Protein AF-A0AAD7XQJ4-F1 (afdb_monomer_lite)

Sequence (680 aa):
MGWLQWMWSRDKSEAEEDYPWIWAVRDVEQLDFKIGLNPAEALTVAKRQSQMPVEILPHVFLANARTAHNVDLLRKLRVTHVLNAAGAAGRAPDPSVYRRNRITVLELDGRDEEGFPMLARYLQRSRSFIADARRSRGRVVVHCVAGLNRSGLLVAAEYMLTTRATVLDTVAHCRHQRGNLCLCNKSFQAQLVALAREEYLLGPPPGHPNSRVKKRPPPRPTPGGELRCVLWWCGRKKGACAVGANDVANAFGTSVGSGVITMRQAFAIAAVCNLLGAVSMGSAVTGTIRKGIIELRSFDDDPKGLMLAMLTAMLGSISYVASATKLGLPVSTTQSILGGLVGSMIARDRGSLGGVRWRDSSGKVCEFSEETRRASCGGVLGIVLQWVFAPVLAMALATALFGVTRAVLLRADPPVAARRAPPLMAFYLGSVAFLLAWFVIVQEKHHPTSRGWDPHDASDPIAKTTALEATVCALVGVGAAYVASIAFALRPRALYYAPYLKRRRREAGGGEVEMVPSSEGAVHEEDGGGAKEEEEGPRSFNPLTFQGNNSKGYDEDDELGAPATELSRGEVYDDEIESVFGTAQICTASLAAFAAGANDVANEVAPLAAILQTYRDARVTDTARTPRWLYLYAGAGIAVGLALFGRRVMKTIGKDAVALTPSRGFNIDSPSAPSSGSGS

Radius of gyration: 38.37 Å; chains: 1; bounding box: 112×74×109 Å

Organism: NCBI:txid2483200

InterPro domains:
  IPR000340 Dual specificity phosphatase, catalytic domain [PF00782] (60-195)
  IPR000387 Tyrosine-specific protein phosphatases domain [PS50056] (120-189)
  IPR001204 Phosphate transporter [PF01384] (243-670)
  IPR001204 Phosphate transporter [PTHR11101] (240-670)
  IPR003595 Protein-tyrosine phosphatase, catalytic [SM00404] (102-197)
  IPR016130 Protein-tyrosine phosphatase, active site [PS00383] (142-152)
  IPR020422 Dual specificity protein phosphatase domain [PS50054] (52-201)
  IPR020422 Dual specificity protein phosphatase domain [SM00195] (52-198)
  IPR029021 Protein-tyrosine phosphatase-like [G3DSA:3.90.190.10] (26-199)
  IPR029021 Protein-tyrosine phosphatase-like [SSF52799] (53-198)

pLDDT: mean 74.9, std 20.75, range [22.56, 98.5]

Structure (mmCIF, N/CA/C/O backbone):
data_AF-A0AAD7XQJ4-F1
#
_entry.id   AF-A0AAD7XQJ4-F1
#
loop_
_atom_site.group_PDB
_atom_site.id
_atom_site.type_symbol
_atom_site.label_atom_id
_atom_site.label_alt_id
_atom_site.label_comp_id
_atom_site.label_asym_id
_atom_site.label_entity_id
_atom_site.label_seq_id
_atom_site.pdbx_PDB_ins_code
_atom_site.Cartn_x
_atom_site.Cartn_y
_atom_site.Cartn_z
_atom_site.occupancy
_atom_site.B_iso_or_equiv
_atom_site.auth_seq_id
_atom_site.auth_comp_id
_atom_site.auth_asym_id
_atom_site.auth_atom_id
_atom_site.pdbx_PDB_model_num
ATOM 1 N N . MET A 1 1 ? 5.975 -12.162 -11.126 1.00 28.45 1 MET A N 1
ATOM 2 C CA . MET A 1 1 ? 7.084 -11.281 -11.562 1.00 28.45 1 MET A CA 1
ATOM 3 C C . MET A 1 1 ? 6.799 -10.517 -12.858 1.00 28.45 1 MET A C 1
ATOM 5 O O . MET A 1 1 ? 7.104 -9.334 -12.880 1.00 28.45 1 MET A O 1
ATOM 9 N N . GLY A 1 2 ? 6.149 -11.094 -13.882 1.00 26.83 2 GLY A N 1
ATOM 10 C CA . GLY A 1 2 ? 5.832 -10.365 -15.133 1.00 26.83 2 GLY A CA 1
ATOM 11 C C . GLY A 1 2 ? 4.990 -9.082 -14.976 1.00 26.83 2 GLY A C 1
ATOM 12 O O . GLY A 1 2 ? 5.149 -8.144 -15.745 1.00 26.83 2 GLY A O 1
ATOM 13 N N . TRP A 1 3 ? 4.156 -8.991 -13.934 1.00 32.78 3 TRP A N 1
ATOM 14 C CA . TRP A 1 3 ? 3.340 -7.803 -13.639 1.00 32.78 3 TRP A CA 1
ATOM 15 C C . TRP A 1 3 ? 4.128 -6.636 -13.006 1.00 32.78 3 TRP A C 1
ATOM 17 O O . TRP A 1 3 ? 3.906 -5.488 -13.375 1.00 32.78 3 TRP A O 1
ATOM 27 N N . LEU A 1 4 ? 5.120 -6.914 -12.144 1.00 30.53 4 LEU A N 1
ATOM 28 C CA . LEU A 1 4 ? 6.072 -5.898 -11.656 1.00 30.53 4 LEU A CA 1
ATOM 29 C C . LEU A 1 4 ? 6.894 -5.352 -12.839 1.00 30.53 4 LEU A C 1
ATOM 31 O O . LEU A 1 4 ? 7.026 -4.154 -13.036 1.00 30.53 4 LEU A O 1
ATOM 35 N N . GLN A 1 5 ? 7.356 -6.225 -13.731 1.00 32.06 5 GLN A N 1
ATOM 36 C CA . GLN A 1 5 ? 8.109 -5.807 -14.917 1.00 32.06 5 GLN A CA 1
ATOM 37 C C . GLN A 1 5 ? 7.285 -4.936 -15.894 1.00 32.06 5 GLN A C 1
ATOM 39 O O . GLN A 1 5 ? 7.849 -4.122 -16.629 1.00 32.06 5 GLN A O 1
ATOM 44 N N . TRP A 1 6 ? 5.955 -5.079 -15.874 1.00 37.94 6 TRP A N 1
ATOM 45 C CA . TRP A 1 6 ? 5.002 -4.271 -16.637 1.00 37.94 6 TRP A CA 1
ATOM 46 C C . TRP A 1 6 ? 4.764 -2.891 -15.995 1.00 37.94 6 TRP A C 1
ATOM 48 O O . TRP A 1 6 ? 4.930 -1.880 -16.680 1.00 37.94 6 TRP A O 1
ATOM 58 N N . MET A 1 7 ? 4.506 -2.834 -14.680 1.00 32.16 7 MET A N 1
ATOM 59 C CA . MET A 1 7 ? 4.322 -1.591 -13.901 1.00 32.16 7 MET A CA 1
ATOM 60 C C . MET A 1 7 ? 5.568 -0.682 -13.932 1.00 32.16 7 MET A C 1
ATOM 62 O O . MET A 1 7 ? 5.468 0.535 -14.053 1.00 32.16 7 MET A O 1
ATOM 66 N N . TRP A 1 8 ? 6.770 -1.271 -13.899 1.00 38.72 8 TRP A N 1
ATOM 67 C CA . TRP A 1 8 ? 8.045 -0.533 -13.886 1.00 38.72 8 TRP A CA 1
ATOM 68 C C . TRP A 1 8 ? 8.480 0.038 -15.245 1.00 38.72 8 TRP A C 1
ATOM 70 O O . TRP A 1 8 ? 9.426 0.830 -15.309 1.00 38.72 8 TRP A O 1
ATOM 80 N N . SER A 1 9 ? 7.813 -0.339 -16.339 1.00 38.31 9 SER A N 1
ATOM 81 C CA . SER A 1 9 ? 8.298 -0.082 -17.701 1.00 38.31 9 SER A CA 1
ATOM 82 C C . SER A 1 9 ? 8.051 1.327 -18.250 1.00 38.31 9 SER A C 1
ATOM 84 O O . SER A 1 9 ? 8.504 1.623 -19.357 1.00 38.31 9 SER A O 1
ATOM 86 N N . ARG A 1 10 ? 7.368 2.205 -17.506 1.00 40.19 10 ARG A N 1
ATOM 87 C CA . ARG A 1 10 ? 7.106 3.583 -17.943 1.00 40.19 10 ARG A CA 1
ATOM 88 C C . ARG A 1 10 ? 8.155 4.548 -17.423 1.00 40.19 10 ARG A C 1
ATOM 90 O O . ARG A 1 10 ? 8.139 4.930 -16.256 1.00 40.19 10 ARG A O 1
ATOM 97 N N . ASP A 1 11 ? 9.097 4.898 -18.282 1.00 38.22 11 ASP A N 1
ATOM 98 C CA . ASP A 1 11 ? 9.911 6.097 -18.125 1.00 38.22 11 ASP A CA 1
ATOM 99 C C . ASP A 1 11 ? 9.033 7.306 -18.489 1.00 38.22 11 ASP A C 1
ATOM 101 O O . ASP A 1 11 ? 8.378 7.303 -19.532 1.00 38.22 11 ASP A O 1
ATOM 105 N N . LYS A 1 12 ? 8.915 8.294 -17.596 1.00 39.78 12 LYS A N 1
ATOM 106 C CA . LYS A 1 12 ? 8.011 9.453 -17.770 1.00 39.78 12 LYS A CA 1
ATOM 107 C C . LYS A 1 12 ? 8.601 10.533 -18.697 1.00 39.78 12 LYS A C 1
ATOM 109 O O . LYS A 1 12 ? 8.021 11.604 -18.822 1.00 39.78 12 LYS A O 1
ATOM 114 N N . SER A 1 13 ? 9.713 10.235 -19.371 1.00 38.56 13 SER A N 1
ATOM 115 C CA . SER A 1 13 ? 10.356 11.077 -20.390 1.00 38.56 13 SER A CA 1
ATOM 116 C C . SER A 1 13 ? 9.720 10.964 -21.787 1.00 38.56 13 SER A C 1
ATOM 118 O O . SER A 1 13 ? 10.097 11.700 -22.695 1.00 38.56 13 SER A O 1
ATOM 120 N N . GLU A 1 14 ? 8.749 10.066 -21.982 1.00 48.50 14 GLU A N 1
ATOM 121 C CA . GLU A 1 14 ? 8.094 9.847 -23.276 1.00 48.50 14 GLU A CA 1
ATOM 122 C C . GLU A 1 14 ? 7.004 10.903 -23.522 1.00 48.50 14 GLU A C 1
ATOM 124 O O . GLU A 1 14 ? 5.876 10.774 -23.027 1.00 48.50 14 GLU A O 1
ATOM 129 N N . ALA A 1 15 ? 7.346 11.940 -24.296 1.00 52.12 15 ALA A N 1
ATOM 130 C CA . ALA A 1 15 ? 6.415 12.965 -24.769 1.00 52.12 15 ALA A CA 1
ATOM 131 C C . ALA A 1 15 ? 5.095 12.331 -25.245 1.00 52.12 15 ALA A C 1
ATOM 133 O O . ALA A 1 15 ? 5.094 11.251 -25.848 1.00 52.12 15 ALA A O 1
ATOM 134 N N . GLU A 1 16 ? 3.959 12.966 -24.934 1.00 58.72 16 GLU A N 1
ATOM 135 C CA . GLU A 1 16 ? 2.6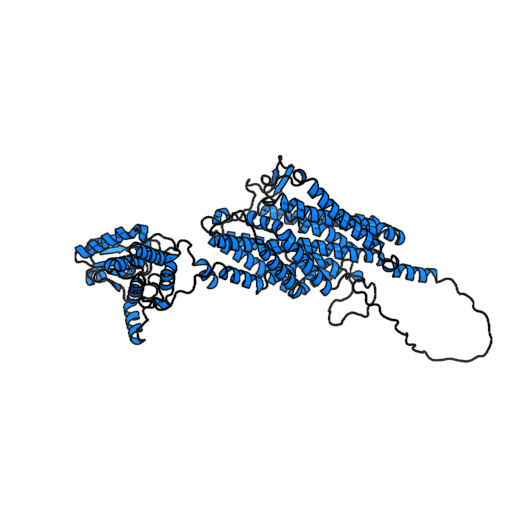17 12.422 -25.205 1.00 58.72 16 GLU A CA 1
ATOM 136 C C . GLU A 1 16 ? 2.453 11.906 -26.640 1.00 58.72 16 GLU A C 1
ATOM 138 O O . GLU A 1 16 ? 1.861 10.845 -26.861 1.00 58.72 16 GLU A O 1
ATOM 143 N N . GLU A 1 17 ? 3.103 12.600 -27.564 1.00 68.88 17 GLU A N 1
ATOM 144 C CA . GLU A 1 17 ? 3.079 12.388 -29.002 1.00 68.88 17 GLU A CA 1
ATOM 145 C C . GLU A 1 17 ? 3.796 11.105 -29.456 1.00 68.88 17 GLU A C 1
ATOM 147 O O . GLU A 1 17 ? 3.298 10.437 -30.354 1.00 68.88 17 GLU A O 1
ATOM 152 N N . ASP A 1 18 ? 4.885 10.664 -28.814 1.00 81.56 18 ASP A N 1
ATOM 153 C CA . ASP A 1 18 ? 5.729 9.570 -29.346 1.00 81.56 18 ASP A CA 1
ATOM 154 C C . ASP A 1 18 ? 5.192 8.158 -29.058 1.00 81.56 18 ASP A C 1
ATOM 156 O O . ASP A 1 18 ? 5.648 7.163 -29.635 1.00 81.56 18 ASP A O 1
ATOM 160 N N . TYR A 1 19 ? 4.220 8.042 -28.150 1.00 81.19 19 TYR A N 1
ATOM 161 C CA . TYR A 1 19 ? 3.746 6.754 -27.630 1.00 81.19 19 TYR A CA 1
ATOM 162 C C . TYR A 1 19 ? 3.347 5.720 -28.689 1.00 81.19 19 TYR A C 1
ATOM 164 O O . TYR A 1 19 ? 3.722 4.558 -28.513 1.00 81.19 19 TYR A O 1
ATOM 172 N N . PRO A 1 20 ? 2.623 6.075 -29.770 1.00 88.12 20 PRO A N 1
ATOM 173 C CA . PRO A 1 20 ? 2.259 5.112 -30.803 1.00 88.12 20 PRO A CA 1
ATOM 174 C C . PRO A 1 20 ? 3.474 4.365 -31.366 1.00 88.12 20 PRO A C 1
ATOM 176 O O . PRO A 1 20 ? 3.466 3.135 -31.438 1.00 88.12 20 PRO A O 1
ATOM 179 N N . TRP A 1 21 ? 4.545 5.088 -31.701 1.00 92.31 21 TRP A N 1
ATOM 180 C CA . TRP A 1 21 ? 5.765 4.512 -32.267 1.00 92.31 21 TRP A CA 1
ATOM 181 C C . TRP A 1 21 ? 6.568 3.741 -31.227 1.00 92.31 21 TRP A C 1
ATOM 183 O O . TRP A 1 21 ? 7.029 2.638 -31.514 1.00 92.31 21 TRP A O 1
ATOM 193 N N . ILE A 1 22 ? 6.673 4.259 -30.001 1.00 87.88 22 ILE A N 1
ATOM 194 C CA . ILE A 1 22 ? 7.354 3.559 -28.904 1.00 87.88 22 ILE A CA 1
ATOM 195 C C . ILE A 1 22 ? 6.670 2.221 -28.599 1.00 87.88 22 ILE A C 1
ATOM 197 O O . ILE A 1 22 ? 7.350 1.208 -28.427 1.00 87.88 22 ILE A O 1
ATOM 201 N N . TRP A 1 23 ? 5.335 2.184 -28.561 1.00 88.88 23 TRP A N 1
ATOM 202 C CA . TRP A 1 23 ? 4.580 0.943 -28.385 1.00 88.88 23 TRP A CA 1
ATOM 203 C C . TRP A 1 23 ? 4.898 -0.070 -29.492 1.00 88.88 23 TRP A C 1
ATOM 205 O O . TRP A 1 23 ? 5.240 -1.213 -29.190 1.00 88.88 23 TRP A O 1
ATOM 215 N N . ALA A 1 24 ? 4.850 0.361 -30.754 1.00 89.56 24 ALA A N 1
ATOM 216 C CA . ALA A 1 24 ? 5.111 -0.502 -31.903 1.00 89.56 24 ALA A CA 1
ATOM 217 C C . ALA A 1 24 ? 6.555 -1.028 -31.948 1.00 89.56 24 ALA A C 1
ATOM 219 O O . ALA A 1 24 ? 6.781 -2.175 -32.320 1.00 89.56 24 ALA A O 1
ATOM 220 N N . VAL A 1 25 ? 7.539 -0.217 -31.547 1.00 90.69 25 VAL A N 1
ATOM 221 C CA . VAL A 1 25 ? 8.943 -0.644 -31.455 1.00 90.69 25 VAL A CA 1
ATOM 222 C C . VAL A 1 25 ? 9.148 -1.646 -30.312 1.00 90.69 25 VAL A C 1
ATOM 224 O O . VAL A 1 25 ? 9.912 -2.605 -30.463 1.00 90.69 25 VAL A O 1
ATOM 227 N N . ARG A 1 26 ? 8.461 -1.463 -29.180 1.00 87.50 26 ARG A N 1
ATOM 228 C CA . ARG A 1 26 ? 8.557 -2.344 -28.003 1.00 87.50 26 ARG A CA 1
ATOM 229 C C . ARG A 1 26 ? 7.905 -3.704 -28.208 1.00 87.50 26 ARG A C 1
ATOM 231 O O . ARG A 1 26 ? 8.413 -4.697 -27.689 1.00 87.50 26 ARG A O 1
ATOM 238 N N . ASP A 1 27 ? 6.789 -3.748 -28.922 1.00 83.50 27 ASP A N 1
ATOM 239 C CA . ASP A 1 27 ? 6.087 -4.991 -29.205 1.00 83.50 27 ASP A CA 1
ATOM 240 C C . ASP A 1 27 ? 6.807 -5.757 -30.327 1.00 83.50 27 ASP A C 1
ATOM 242 O O . ASP A 1 27 ? 6.813 -5.364 -31.496 1.00 83.50 27 ASP A O 1
ATOM 246 N N . VAL A 1 28 ? 7.465 -6.855 -29.947 1.00 81.19 28 VAL A N 1
ATOM 247 C CA . VAL A 1 28 ? 8.227 -7.695 -30.878 1.00 81.19 28 VAL A CA 1
ATOM 248 C C . VAL A 1 28 ? 7.326 -8.259 -31.969 1.00 81.19 28 VAL A C 1
ATOM 250 O O . VAL A 1 28 ? 7.787 -8.366 -33.099 1.00 81.19 28 VAL A O 1
ATOM 253 N N . GLU A 1 29 ? 6.054 -8.540 -31.680 1.00 86.06 29 GLU A N 1
ATOM 254 C CA . GLU A 1 29 ? 5.125 -9.116 -32.655 1.00 86.06 29 GLU A CA 1
ATOM 255 C C . GLU A 1 29 ? 4.810 -8.155 -33.804 1.00 86.06 29 GLU A C 1
ATOM 257 O O . GLU A 1 29 ? 4.539 -8.601 -34.914 1.00 86.06 29 GLU A O 1
ATOM 262 N N . GLN A 1 30 ? 4.858 -6.838 -33.570 1.00 87.56 30 GLN A N 1
ATOM 263 C CA . GLN A 1 30 ? 4.532 -5.848 -34.606 1.00 87.56 30 GLN A CA 1
ATOM 264 C C . GLN A 1 30 ? 5.656 -5.673 -35.629 1.00 87.56 30 GLN A C 1
ATOM 266 O O . GLN A 1 30 ? 5.404 -5.271 -36.765 1.00 87.56 30 GLN A O 1
ATOM 271 N N . LEU A 1 31 ? 6.898 -5.944 -35.224 1.00 90.88 31 LEU A N 1
ATOM 272 C CA . LEU A 1 31 ? 8.100 -5.788 -36.045 1.00 90.88 31 LEU A CA 1
ATOM 273 C C . LEU A 1 31 ? 8.964 -7.057 -35.986 1.00 90.88 31 LEU A C 1
ATOM 275 O O . LEU A 1 31 ? 10.193 -6.972 -35.937 1.00 90.88 31 LEU A O 1
ATOM 279 N N . ASP A 1 32 ? 8.321 -8.225 -35.938 1.00 90.50 32 ASP A N 1
ATOM 280 C CA . ASP A 1 32 ? 9.002 -9.516 -35.989 1.00 90.50 32 ASP A CA 1
ATOM 281 C C . ASP A 1 32 ? 9.584 -9.706 -37.396 1.00 90.50 32 ASP A C 1
ATOM 283 O O . ASP A 1 32 ? 8.899 -9.505 -38.402 1.00 90.50 32 ASP A O 1
ATOM 287 N N . PHE A 1 33 ? 10.848 -10.122 -37.492 1.00 91.75 33 PHE A N 1
ATOM 288 C CA . PHE A 1 33 ? 11.468 -10.408 -38.786 1.00 91.75 33 PHE A CA 1
ATOM 289 C C . PHE A 1 33 ? 10.743 -11.486 -39.601 1.00 91.75 33 PHE A C 1
ATOM 291 O O . PHE A 1 33 ? 10.944 -11.562 -40.813 1.00 91.75 33 PHE A O 1
ATOM 298 N N . LYS A 1 34 ? 9.945 -12.339 -38.948 1.00 90.75 34 LYS A N 1
ATOM 299 C CA . LYS A 1 34 ? 9.191 -13.422 -39.589 1.00 90.75 34 LYS A CA 1
ATOM 300 C C . LYS A 1 34 ? 7.942 -12.941 -40.328 1.00 90.75 34 LYS A C 1
ATOM 302 O O . LYS A 1 34 ? 7.348 -13.726 -41.062 1.00 90.75 34 LYS A O 1
ATOM 307 N N . ILE A 1 35 ? 7.518 -11.691 -40.136 1.00 88.44 35 ILE A N 1
ATOM 308 C CA . ILE A 1 35 ? 6.311 -11.162 -40.781 1.00 88.44 35 ILE A CA 1
ATOM 309 C C . ILE A 1 35 ? 6.472 -11.228 -42.305 1.00 88.44 35 ILE A C 1
ATOM 311 O O . ILE A 1 35 ? 7.399 -10.648 -42.866 1.00 88.44 35 ILE A O 1
ATOM 315 N N . GLY A 1 36 ? 5.539 -11.918 -42.966 1.00 84.88 36 GLY A N 1
ATOM 316 C CA . GLY A 1 36 ? 5.522 -12.083 -44.421 1.00 84.88 36 GLY A CA 1
ATOM 317 C C . GLY A 1 36 ? 6.447 -13.177 -44.964 1.00 84.88 36 GLY A C 1
ATOM 318 O O . GLY A 1 36 ? 6.527 -13.316 -46.179 1.00 84.88 36 GLY A O 1
ATOM 319 N N . LEU A 1 37 ? 7.115 -13.950 -44.098 1.00 91.25 37 LEU A N 1
ATOM 320 C CA . LEU A 1 37 ? 7.959 -15.082 -44.491 1.00 91.25 37 LEU A CA 1
ATOM 321 C C . LEU A 1 37 ? 7.255 -16.413 -44.228 1.00 91.25 37 LEU A C 1
ATOM 323 O O . LEU A 1 37 ? 6.588 -16.590 -43.204 1.00 91.25 37 LEU A O 1
ATOM 327 N N . ASN A 1 38 ? 7.469 -17.389 -45.107 1.00 93.69 38 ASN A N 1
ATOM 328 C CA . ASN A 1 38 ? 7.097 -18.773 -44.815 1.00 93.69 38 ASN A CA 1
ATOM 329 C C . ASN A 1 38 ? 8.115 -19.432 -43.843 1.00 93.69 38 ASN A C 1
ATOM 331 O O . ASN A 1 38 ? 9.207 -18.897 -43.618 1.00 93.69 38 ASN A O 1
ATOM 335 N N . PRO A 1 39 ? 7.808 -20.601 -43.244 1.00 92.19 39 PRO A N 1
ATOM 336 C CA . PRO A 1 39 ? 8.697 -21.233 -42.262 1.00 92.19 39 PRO A CA 1
ATOM 337 C C . PRO A 1 39 ? 10.115 -21.554 -42.774 1.00 92.19 39 PRO A C 1
ATOM 339 O O . PRO A 1 39 ? 11.079 -21.450 -42.011 1.00 92.19 39 PRO A O 1
ATOM 342 N N . ALA A 1 40 ? 10.269 -21.915 -44.052 1.00 92.56 40 ALA A N 1
ATOM 343 C CA . ALA A 1 40 ? 11.568 -22.244 -44.643 1.00 92.56 40 ALA A CA 1
ATOM 344 C C . ALA A 1 40 ? 12.428 -20.987 -44.872 1.00 92.56 40 ALA A C 1
ATOM 346 O O . ALA A 1 40 ? 13.631 -20.974 -44.580 1.00 92.56 40 ALA A O 1
ATOM 347 N N . GLU A 1 41 ? 11.805 -19.901 -45.325 1.00 91.56 41 GLU A N 1
ATOM 348 C CA . GLU A 1 41 ? 12.428 -18.583 -45.457 1.00 91.56 41 GLU A CA 1
ATOM 349 C C . GLU A 1 41 ? 12.839 -18.034 -44.092 1.00 91.56 41 GLU A C 1
ATOM 351 O O . GLU A 1 41 ? 13.980 -17.607 -43.915 1.00 91.56 41 GLU A O 1
ATOM 356 N N . ALA A 1 42 ? 11.955 -18.123 -43.095 1.00 90.62 42 ALA A N 1
ATOM 357 C CA . ALA A 1 42 ? 12.245 -17.702 -41.729 1.00 90.62 42 ALA A CA 1
ATOM 358 C C . ALA A 1 42 ? 13.447 -18.459 -41.139 1.00 90.62 42 ALA A C 1
ATOM 360 O O . ALA A 1 42 ? 14.303 -17.847 -40.497 1.00 90.62 42 ALA A O 1
ATOM 361 N N . LEU A 1 43 ? 13.558 -19.770 -41.391 1.00 91.00 43 LEU A N 1
ATOM 362 C CA . LEU A 1 43 ? 14.713 -20.567 -40.967 1.00 91.00 43 LEU A CA 1
ATOM 363 C C . LEU A 1 43 ? 16.003 -20.125 -41.672 1.00 91.00 43 LEU A C 1
ATOM 365 O O . LEU A 1 43 ? 17.060 -20.048 -41.045 1.00 91.00 43 LEU A O 1
ATOM 369 N N . THR A 1 44 ? 15.922 -19.816 -42.964 1.00 92.38 44 THR A N 1
ATOM 370 C CA . THR A 1 44 ? 17.064 -19.333 -43.756 1.00 92.38 44 THR A CA 1
ATOM 371 C C . THR A 1 44 ? 17.557 -17.982 -43.245 1.00 92.38 44 THR A C 1
ATOM 373 O O . THR A 1 44 ? 18.756 -17.798 -43.015 1.00 92.38 44 THR A O 1
ATOM 376 N N . VAL A 1 45 ? 16.635 -17.058 -42.976 1.00 90.50 45 VAL A N 1
ATOM 377 C CA . VAL A 1 45 ? 16.946 -15.753 -42.386 1.00 90.50 45 VAL A CA 1
ATOM 378 C C . VAL A 1 45 ? 17.540 -15.917 -40.986 1.00 90.50 45 VAL A C 1
ATOM 380 O O . VAL A 1 45 ? 18.569 -15.311 -40.701 1.00 90.50 45 VAL A O 1
ATOM 383 N N . ALA A 1 46 ? 16.980 -16.783 -40.137 1.00 89.62 46 ALA A N 1
ATOM 384 C CA . ALA A 1 46 ? 17.514 -17.044 -38.797 1.00 89.62 46 ALA A CA 1
ATOM 385 C C . ALA A 1 46 ? 18.943 -17.620 -38.834 1.00 89.62 46 ALA A C 1
ATOM 387 O O . ALA A 1 46 ? 19.803 -17.206 -38.053 1.00 89.62 46 ALA A O 1
ATOM 388 N N . LYS A 1 47 ? 19.235 -18.522 -39.784 1.00 91.06 47 LYS A N 1
ATOM 389 C CA . LYS A 1 47 ? 20.603 -19.014 -40.020 1.00 91.06 47 LYS A CA 1
ATOM 390 C C . LYS A 1 47 ? 21.543 -17.867 -40.393 1.00 91.06 47 LYS A C 1
ATOM 392 O O . LYS A 1 47 ? 22.609 -17.757 -39.791 1.00 91.06 47 LYS A O 1
ATOM 397 N N . ARG A 1 48 ? 21.138 -16.970 -41.300 1.00 90.19 48 ARG A N 1
ATOM 398 C CA . ARG A 1 48 ? 21.928 -15.779 -41.668 1.00 90.19 48 ARG A CA 1
ATOM 399 C C . ARG A 1 48 ? 22.152 -14.839 -40.478 1.00 90.19 48 ARG A C 1
ATOM 401 O O . ARG A 1 48 ? 23.274 -14.406 -40.264 1.00 90.19 48 ARG A O 1
ATOM 408 N N . GLN A 1 49 ? 21.128 -14.581 -39.663 1.00 90.62 49 GLN A N 1
ATOM 409 C CA . GLN A 1 49 ? 21.221 -13.736 -38.460 1.00 90.62 49 GLN A CA 1
ATOM 410 C C . GLN A 1 49 ? 22.225 -14.269 -37.424 1.00 90.62 49 GLN A C 1
ATOM 412 O O . GLN A 1 49 ? 22.794 -13.493 -36.654 1.00 90.62 49 GLN A O 1
ATOM 417 N N . SER A 1 50 ? 22.429 -15.591 -37.379 1.00 85.50 50 SER A N 1
ATOM 418 C CA . SER A 1 50 ? 23.411 -16.225 -36.489 1.00 85.50 50 SER A CA 1
ATOM 419 C C . SER A 1 50 ? 24.860 -16.071 -36.972 1.00 85.50 50 SER A C 1
ATOM 421 O O . SER A 1 50 ? 25.791 -16.187 -36.172 1.00 85.50 50 SER A O 1
ATOM 423 N N . GLN A 1 51 ? 25.059 -15.775 -38.260 1.00 89.12 51 GLN A N 1
ATOM 424 C CA . GLN A 1 51 ? 26.369 -15.588 -38.871 1.00 89.12 51 GLN A CA 1
ATOM 425 C C . GLN A 1 51 ? 26.783 -14.120 -38.758 1.00 89.12 51 GLN A C 1
ATOM 427 O O . GLN A 1 51 ? 26.227 -13.240 -39.408 1.00 89.12 51 GLN A O 1
ATOM 432 N N . MET A 1 52 ? 27.769 -13.855 -37.904 1.00 90.38 52 MET A N 1
ATOM 433 C CA . MET A 1 52 ? 28.289 -12.510 -37.668 1.00 90.38 52 MET A CA 1
ATOM 434 C C . MET A 1 52 ? 29.543 -12.249 -38.522 1.00 90.38 52 MET A C 1
ATOM 436 O O . MET A 1 52 ? 30.350 -13.162 -38.707 1.00 90.38 52 MET A O 1
ATOM 440 N N . PRO A 1 53 ? 29.770 -11.003 -38.973 1.00 94.81 53 PRO A N 1
ATOM 441 C CA . PRO A 1 53 ? 28.924 -9.831 -38.757 1.00 94.81 53 PRO A CA 1
ATOM 442 C C . PRO A 1 53 ? 27.769 -9.758 -39.766 1.00 94.81 53 PRO A C 1
ATOM 444 O O . PRO A 1 53 ? 27.850 -10.333 -40.848 1.00 94.81 53 PRO A O 1
ATOM 447 N N . VAL A 1 54 ? 26.717 -9.009 -39.431 1.00 95.50 54 VAL A N 1
ATOM 448 C CA . VAL A 1 54 ? 25.574 -8.791 -40.333 1.00 95.50 54 VAL A CA 1
ATOM 449 C C . VAL A 1 54 ? 25.671 -7.417 -40.987 1.00 95.50 54 VAL A C 1
ATOM 451 O O . VAL A 1 54 ? 26.074 -6.441 -40.352 1.00 95.50 54 VAL A O 1
ATOM 454 N N . GLU A 1 55 ? 25.326 -7.332 -42.265 1.00 95.50 55 GLU A N 1
ATOM 455 C CA . GLU A 1 55 ? 25.373 -6.087 -43.030 1.00 95.50 55 GLU A CA 1
ATOM 456 C C . GLU A 1 55 ? 24.085 -5.281 -42.816 1.00 95.50 55 GLU A C 1
ATOM 458 O O . GLU A 1 55 ? 22.987 -5.769 -43.079 1.00 95.50 55 GLU A O 1
ATOM 463 N N . ILE A 1 56 ? 24.211 -4.050 -42.309 1.00 95.94 56 ILE A N 1
ATOM 464 C CA . ILE A 1 56 ? 23.067 -3.146 -42.087 1.00 95.94 56 ILE A CA 1
ATOM 465 C C . ILE A 1 56 ? 22.938 -2.148 -43.245 1.00 95.94 56 ILE A C 1
ATOM 467 O O . ILE A 1 56 ? 21.828 -1.872 -43.698 1.00 95.94 56 ILE A O 1
ATOM 471 N N . LEU A 1 57 ? 24.071 -1.648 -43.744 1.00 95.12 57 LEU A N 1
ATOM 472 C CA . LEU A 1 57 ? 24.210 -0.834 -44.960 1.00 95.12 57 LEU A CA 1
ATOM 473 C C . LEU A 1 57 ? 25.356 -1.413 -45.811 1.00 95.12 57 LEU A C 1
ATOM 475 O O . LEU A 1 57 ? 26.239 -2.025 -45.213 1.00 95.12 57 LEU A O 1
ATOM 479 N N . PRO A 1 58 ? 25.446 -1.125 -47.132 1.00 91.75 58 PRO A N 1
ATOM 480 C CA . PRO A 1 58 ? 26.462 -1.672 -48.064 1.00 91.75 58 PRO A CA 1
ATOM 481 C C . PRO A 1 58 ? 27.959 -1.555 -47.671 1.00 91.75 58 PRO A C 1
ATOM 483 O O . PRO A 1 58 ? 28.854 -1.988 -48.397 1.00 91.75 58 PRO A O 1
ATOM 486 N N . HIS A 1 59 ? 28.262 -0.870 -46.568 1.00 93.44 59 HIS A N 1
ATOM 487 C CA . HIS A 1 59 ? 29.603 -0.647 -46.025 1.00 93.44 59 HIS A CA 1
ATOM 488 C C . HIS A 1 59 ? 29.633 -0.593 -44.485 1.00 93.44 59 HIS A C 1
ATOM 490 O O . HIS A 1 59 ? 30.694 -0.323 -43.920 1.00 93.44 59 HIS A O 1
ATOM 496 N N . VAL A 1 60 ? 28.505 -0.843 -43.804 1.00 97.69 60 VAL A N 1
ATOM 497 C CA . VAL A 1 60 ? 28.372 -0.786 -42.339 1.00 97.69 60 VAL A CA 1
ATOM 498 C C . VAL A 1 60 ? 27.882 -2.132 -41.825 1.00 97.69 60 VAL A C 1
ATOM 500 O O . VAL A 1 60 ? 26.743 -2.541 -42.065 1.00 97.69 60 VAL A O 1
ATOM 503 N N . PHE A 1 61 ? 28.747 -2.799 -41.072 1.00 97.94 61 PHE A N 1
ATOM 504 C CA . PHE A 1 61 ? 28.474 -4.085 -40.454 1.00 97.94 61 PHE A CA 1
ATOM 505 C C . PHE A 1 61 ? 28.198 -3.937 -38.959 1.00 97.94 61 PHE A C 1
ATOM 507 O O . PHE A 1 61 ? 28.906 -3.215 -38.257 1.00 97.94 61 PHE A O 1
ATOM 514 N N . LEU A 1 62 ? 27.218 -4.683 -38.456 1.00 97.81 62 LEU A N 1
ATOM 515 C CA . LEU A 1 62 ? 26.945 -4.839 -37.031 1.00 97.81 62 LEU A CA 1
ATOM 516 C C . LEU A 1 62 ? 27.575 -6.142 -36.524 1.00 97.81 62 LEU A C 1
ATOM 518 O O . LEU A 1 62 ? 27.297 -7.224 -37.045 1.00 97.81 62 LEU A O 1
ATOM 522 N N . ALA A 1 63 ? 28.406 -6.045 -35.484 1.00 96.69 63 ALA A N 1
ATOM 523 C CA . ALA A 1 63 ? 29.146 -7.181 -34.939 1.00 96.69 63 ALA A CA 1
ATOM 524 C C . ALA A 1 63 ? 29.072 -7.290 -33.402 1.00 96.69 63 ALA A C 1
ATOM 526 O O . ALA A 1 63 ? 28.688 -6.350 -32.702 1.00 96.69 63 ALA A O 1
ATOM 527 N N . ASN A 1 64 ? 29.469 -8.449 -32.869 1.00 95.88 64 ASN A N 1
ATOM 528 C CA . ASN A 1 64 ? 29.801 -8.640 -31.453 1.00 95.88 64 ASN A CA 1
ATOM 529 C C . ASN A 1 64 ? 31.323 -8.510 -31.248 1.00 95.88 64 ASN A C 1
ATOM 531 O O . ASN A 1 64 ? 32.075 -8.497 -32.226 1.00 95.88 64 ASN A O 1
ATOM 535 N N . ALA A 1 65 ? 31.782 -8.440 -29.995 1.00 95.12 65 ALA A N 1
ATOM 536 C CA . ALA A 1 65 ? 33.203 -8.251 -29.689 1.00 95.12 65 ALA A CA 1
ATOM 537 C C . ALA A 1 65 ? 34.084 -9.360 -30.291 1.00 95.12 65 ALA A C 1
ATOM 539 O O . ALA A 1 65 ? 35.047 -9.062 -30.986 1.00 95.12 65 ALA A O 1
ATOM 540 N N . ARG A 1 66 ? 33.696 -10.635 -30.139 1.00 94.50 66 ARG A N 1
ATOM 541 C CA . ARG A 1 66 ? 34.458 -11.781 -30.680 1.00 94.50 66 ARG A CA 1
ATOM 542 C C . ARG A 1 66 ? 34.686 -11.676 -32.189 1.00 94.50 66 ARG A C 1
ATOM 544 O O . ARG A 1 66 ? 35.773 -11.965 -32.674 1.00 94.50 66 ARG A O 1
ATOM 551 N N . THR A 1 67 ? 33.661 -11.250 -32.922 1.00 93.94 67 THR A N 1
ATOM 552 C CA . THR A 1 67 ? 33.722 -11.078 -34.378 1.00 93.94 67 THR A CA 1
ATOM 553 C C . THR A 1 67 ? 34.608 -9.894 -34.750 1.00 93.94 67 THR A C 1
ATOM 555 O O . THR A 1 67 ? 35.422 -10.007 -35.660 1.00 93.94 67 THR A O 1
ATOM 558 N N . ALA A 1 68 ? 34.489 -8.775 -34.028 1.00 94.81 68 ALA A N 1
ATOM 559 C CA . ALA A 1 68 ? 35.328 -7.601 -34.248 1.00 94.81 68 ALA A CA 1
ATOM 560 C C . ALA A 1 68 ? 36.812 -7.879 -33.959 1.00 94.81 68 ALA A C 1
ATOM 562 O O . ALA A 1 68 ? 37.678 -7.312 -34.612 1.00 94.81 68 ALA A O 1
ATOM 563 N N . HIS A 1 69 ? 37.117 -8.788 -33.030 1.00 94.94 69 HIS A N 1
ATOM 564 C CA . HIS A 1 69 ? 38.493 -9.162 -32.691 1.00 94.94 69 HIS A CA 1
ATOM 565 C C . HIS A 1 69 ? 39.126 -10.128 -33.709 1.00 94.94 69 HIS A C 1
ATOM 567 O O . HIS A 1 69 ? 40.343 -10.308 -33.705 1.00 94.94 69 HIS A O 1
ATOM 573 N N . ASN A 1 70 ? 38.339 -10.738 -34.604 1.00 94.94 70 ASN A N 1
ATOM 574 C CA . ASN A 1 70 ? 38.842 -11.652 -35.630 1.00 94.94 70 ASN A CA 1
ATOM 575 C C . ASN A 1 70 ? 39.353 -10.880 -36.857 1.00 94.94 70 ASN A C 1
ATOM 577 O O . ASN A 1 70 ? 38.631 -10.651 -37.829 1.00 94.94 70 ASN A O 1
ATOM 581 N N . VAL A 1 71 ? 40.626 -10.494 -36.822 1.00 93.69 71 VAL A N 1
ATOM 582 C CA . VAL A 1 71 ? 41.228 -9.651 -37.865 1.00 93.69 71 VAL A CA 1
ATOM 583 C C . VAL A 1 71 ? 41.320 -10.349 -39.226 1.00 93.69 71 VAL A C 1
ATOM 585 O O . VAL A 1 71 ? 41.213 -9.685 -40.256 1.00 93.69 71 VAL A O 1
ATOM 588 N N . ASP A 1 72 ? 41.430 -11.676 -39.274 1.00 94.00 72 ASP A N 1
ATOM 589 C CA . ASP A 1 72 ? 41.416 -12.421 -40.539 1.00 94.00 72 ASP A CA 1
ATOM 590 C C . ASP A 1 72 ? 40.071 -12.295 -41.251 1.00 94.00 72 ASP A C 1
ATOM 592 O O . ASP A 1 72 ? 40.015 -12.065 -42.463 1.00 94.00 72 ASP A O 1
ATOM 596 N N . LEU A 1 73 ? 38.981 -12.383 -40.488 1.00 94.94 73 LEU A N 1
ATOM 597 C CA . LEU A 1 73 ? 37.636 -12.138 -40.990 1.00 94.94 73 LEU A CA 1
ATOM 598 C C . LEU A 1 73 ? 37.467 -10.679 -41.432 1.00 94.94 73 LEU A C 1
ATOM 600 O O . LEU A 1 73 ? 36.960 -10.433 -42.527 1.00 94.94 73 LEU A O 1
ATOM 604 N N . LEU A 1 74 ? 37.944 -9.717 -40.635 1.00 95.25 74 LEU A N 1
ATOM 605 C CA . LEU A 1 74 ? 37.893 -8.294 -40.993 1.00 95.25 74 LEU A CA 1
ATOM 606 C C . LEU A 1 74 ? 38.619 -8.003 -42.316 1.00 95.25 74 LEU A C 1
ATOM 608 O O . LEU A 1 74 ? 38.087 -7.285 -43.165 1.00 95.25 74 LEU A O 1
ATOM 612 N N . ARG A 1 75 ? 39.794 -8.606 -42.535 1.00 93.88 75 ARG A N 1
ATOM 613 C CA . ARG A 1 75 ? 40.557 -8.476 -43.788 1.00 93.88 75 ARG A CA 1
ATOM 614 C C . ARG A 1 75 ? 39.814 -9.072 -44.978 1.00 93.88 75 ARG A C 1
ATOM 616 O O . ARG A 1 75 ? 39.722 -8.416 -46.016 1.00 93.88 75 ARG A O 1
ATOM 623 N N . LYS A 1 76 ? 39.235 -10.270 -44.828 1.00 94.44 76 LYS A N 1
ATOM 624 C CA . LYS A 1 76 ? 38.407 -10.903 -45.874 1.00 94.44 76 LYS A CA 1
ATOM 625 C C . LYS A 1 76 ? 37.225 -10.017 -46.272 1.00 94.44 76 LYS A C 1
ATOM 627 O O . LYS A 1 76 ? 36.905 -9.911 -47.451 1.00 94.44 76 LYS A O 1
ATOM 632 N N . LEU A 1 77 ? 36.628 -9.330 -45.299 1.00 94.00 77 LEU A N 1
ATOM 633 C CA . LEU A 1 77 ? 35.522 -8.395 -45.506 1.00 94.00 77 LEU A CA 1
ATOM 634 C C . LEU A 1 77 ? 35.964 -6.993 -45.961 1.00 94.00 77 LEU A C 1
ATOM 636 O O . LEU A 1 77 ? 35.103 -6.141 -46.176 1.00 94.00 77 LEU A O 1
ATOM 640 N N . ARG A 1 78 ? 37.273 -6.750 -46.137 1.00 94.44 78 ARG A N 1
ATOM 641 C CA . ARG A 1 78 ? 37.870 -5.447 -46.496 1.00 94.44 78 ARG A CA 1
ATOM 642 C C . ARG A 1 78 ? 37.481 -4.321 -45.528 1.00 94.44 78 ARG A C 1
ATOM 644 O O . ARG A 1 78 ? 37.224 -3.186 -45.933 1.00 94.44 78 ARG A O 1
ATOM 651 N N . VAL A 1 79 ? 37.416 -4.646 -44.240 1.00 96.56 79 VAL A N 1
ATOM 652 C CA . VAL A 1 79 ? 37.140 -3.681 -43.173 1.00 96.56 79 VAL A CA 1
ATOM 653 C C . VAL A 1 79 ? 38.383 -2.832 -42.931 1.00 96.56 79 VAL A C 1
ATOM 655 O O . VAL A 1 79 ? 39.469 -3.361 -42.712 1.00 96.56 79 VAL A O 1
ATOM 658 N N . THR A 1 80 ? 38.212 -1.514 -42.957 1.00 97.00 80 THR A N 1
ATOM 659 C CA . THR A 1 80 ? 39.278 -0.532 -42.695 1.00 97.00 80 THR A CA 1
ATOM 660 C C . THR A 1 80 ? 39.047 0.232 -41.394 1.00 97.00 80 THR A C 1
ATOM 662 O O . THR A 1 80 ? 39.977 0.840 -40.874 1.00 97.00 80 THR A O 1
ATOM 665 N N . HIS A 1 81 ? 37.822 0.200 -40.858 1.00 98.12 81 HIS A N 1
ATOM 666 C CA . HIS A 1 81 ? 37.428 0.934 -39.658 1.00 98.12 81 HIS A CA 1
ATOM 667 C C . HIS A 1 81 ? 36.682 0.023 -38.675 1.00 98.12 81 HIS A C 1
ATOM 669 O O . HIS A 1 81 ? 35.800 -0.744 -39.066 1.00 98.12 81 HIS A O 1
ATOM 675 N N . VAL A 1 82 ? 36.997 0.127 -37.387 1.00 98.12 82 VAL A N 1
ATOM 676 C CA . VAL A 1 82 ? 36.301 -0.580 -36.303 1.00 98.12 82 VAL A CA 1
ATOM 677 C C . VAL A 1 82 ? 35.832 0.433 -35.265 1.00 98.12 82 VAL A C 1
ATOM 679 O O . VAL A 1 82 ? 36.628 1.174 -34.697 1.00 98.12 82 VAL A O 1
ATOM 682 N N . LEU A 1 83 ? 34.529 0.468 -35.009 1.00 98.38 83 LEU A N 1
ATOM 683 C CA . LEU A 1 83 ? 33.915 1.295 -33.977 1.00 98.38 83 LEU A CA 1
ATOM 684 C C . LEU A 1 83 ? 33.490 0.398 -32.810 1.00 98.38 83 LEU A C 1
ATOM 686 O O . LEU A 1 83 ? 32.589 -0.432 -32.946 1.00 98.38 83 LEU A O 1
ATOM 690 N N . ASN A 1 84 ? 34.122 0.593 -31.658 1.00 98.06 84 ASN A N 1
ATOM 691 C CA . ASN A 1 84 ? 33.789 -0.062 -30.400 1.00 98.06 84 ASN A CA 1
ATOM 692 C C . ASN A 1 84 ? 32.869 0.842 -29.567 1.00 98.06 84 ASN A C 1
ATOM 694 O O . ASN A 1 84 ? 33.313 1.834 -28.995 1.00 98.06 84 ASN A O 1
ATOM 698 N N . ALA A 1 85 ? 31.592 0.482 -29.467 1.00 97.56 85 ALA A N 1
ATOM 699 C CA . ALA A 1 85 ? 30.569 1.214 -28.721 1.00 97.56 85 ALA A CA 1
ATOM 700 C C . ALA A 1 85 ? 30.490 0.846 -27.223 1.00 97.56 85 ALA A C 1
ATOM 702 O O . ALA A 1 85 ? 29.544 1.251 -26.550 1.00 97.56 85 ALA A O 1
ATOM 703 N N . ALA A 1 86 ? 31.411 0.023 -26.711 1.00 95.31 86 ALA A N 1
ATOM 704 C CA . ALA A 1 86 ? 31.398 -0.501 -25.341 1.00 95.31 86 ALA A CA 1
ATOM 705 C C . ALA A 1 86 ? 32.667 -0.165 -24.535 1.00 95.31 86 ALA A C 1
ATOM 707 O O . ALA A 1 86 ? 32.898 -0.778 -23.492 1.00 95.31 86 ALA A O 1
ATOM 708 N N . GLY A 1 87 ? 33.501 0.754 -25.026 1.00 93.12 87 GLY A N 1
ATOM 709 C CA . GLY A 1 87 ? 34.726 1.184 -24.355 1.00 93.12 87 GLY A CA 1
ATOM 710 C C . GLY A 1 87 ? 35.606 0.005 -23.939 1.00 93.12 87 GLY A C 1
ATOM 711 O O . GLY A 1 87 ? 35.805 -0.946 -24.704 1.00 93.12 87 GLY A O 1
ATOM 712 N N . ALA A 1 88 ? 36.083 0.033 -22.695 1.00 91.12 88 ALA A N 1
ATOM 713 C CA . ALA A 1 88 ? 36.928 -1.022 -22.138 1.00 91.12 88 ALA A CA 1
ATOM 714 C C . ALA A 1 88 ? 36.276 -2.418 -22.205 1.00 91.12 88 ALA A C 1
ATOM 716 O O . ALA A 1 88 ? 36.966 -3.395 -22.482 1.00 91.12 88 ALA A O 1
ATOM 717 N N . ALA A 1 89 ? 34.952 -2.520 -22.043 1.00 90.06 89 ALA A N 1
ATOM 718 C CA . ALA A 1 89 ? 34.242 -3.802 -22.041 1.00 90.06 89 ALA A CA 1
ATOM 719 C C . ALA A 1 89 ? 34.197 -4.490 -23.419 1.00 90.06 89 ALA A C 1
ATOM 721 O O . ALA A 1 89 ? 33.989 -5.699 -23.499 1.00 90.06 89 ALA A O 1
ATOM 722 N N . GLY A 1 90 ? 34.355 -3.734 -24.510 1.00 88.44 90 GLY A N 1
ATOM 723 C CA . GLY A 1 90 ? 34.414 -4.267 -25.878 1.00 88.44 90 GLY A CA 1
ATOM 724 C C . GLY A 1 90 ? 35.827 -4.360 -26.456 1.00 88.44 90 GLY A C 1
ATOM 725 O O . GLY A 1 90 ? 35.991 -4.847 -27.578 1.00 88.44 90 GLY A O 1
ATOM 726 N N . ARG A 1 91 ? 36.841 -3.875 -25.734 1.00 91.31 91 ARG A N 1
ATOM 727 C CA . ARG A 1 91 ? 38.201 -3.715 -26.254 1.00 91.31 91 ARG A CA 1
ATOM 728 C C . ARG A 1 91 ? 38.815 -5.065 -26.640 1.00 91.31 91 ARG A C 1
ATOM 730 O O . ARG A 1 91 ? 38.593 -6.076 -25.979 1.00 91.31 91 ARG A O 1
ATOM 737 N N . ALA A 1 92 ? 39.575 -5.078 -27.736 1.00 88.25 92 ALA A N 1
ATOM 738 C CA . ALA A 1 92 ? 40.323 -6.265 -28.141 1.00 88.25 92 ALA A CA 1
ATOM 739 C C . ALA A 1 92 ? 41.438 -6.584 -27.130 1.00 88.25 92 ALA A C 1
ATOM 741 O O . ALA A 1 92 ? 42.052 -5.644 -26.623 1.00 88.25 92 ALA A O 1
ATOM 742 N N . PRO A 1 93 ? 41.748 -7.871 -26.881 1.00 86.12 93 PRO A N 1
ATOM 743 C CA . PRO A 1 93 ? 42.832 -8.264 -25.979 1.00 86.12 93 PRO A CA 1
ATOM 744 C C . PRO A 1 93 ? 44.194 -7.654 -26.346 1.00 86.12 93 PRO A C 1
ATOM 746 O O . PRO A 1 93 ? 44.905 -7.182 -25.468 1.00 86.12 93 PRO A O 1
ATOM 749 N N . ASP A 1 94 ? 44.523 -7.599 -27.644 1.00 87.81 94 ASP A N 1
ATOM 750 C CA . ASP A 1 94 ? 45.671 -6.853 -28.176 1.00 87.81 94 ASP A CA 1
ATOM 751 C C . ASP A 1 94 ? 45.186 -5.794 -29.190 1.00 87.81 94 ASP A C 1
ATOM 753 O O . ASP A 1 94 ? 44.983 -6.097 -30.371 1.00 87.81 94 ASP A O 1
ATOM 757 N N . PRO A 1 95 ? 45.006 -4.527 -28.772 1.00 83.38 95 PRO A N 1
ATOM 758 C CA . PRO A 1 95 ? 44.600 -3.446 -29.671 1.00 83.38 95 PRO A CA 1
ATOM 759 C C . PRO A 1 95 ? 45.620 -3.140 -30.777 1.00 83.38 95 PRO A C 1
ATOM 761 O O . PRO A 1 95 ? 45.264 -2.541 -31.797 1.00 83.38 95 PRO A O 1
ATOM 764 N N . SER A 1 96 ? 46.888 -3.537 -30.612 1.00 88.50 96 SER A N 1
ATOM 765 C CA . SER A 1 96 ? 47.934 -3.252 -31.598 1.00 88.50 96 SER A CA 1
ATOM 766 C C . SER A 1 96 ? 47.754 -4.044 -32.899 1.00 88.50 96 SER A C 1
ATOM 768 O O . SER A 1 96 ? 48.229 -3.604 -33.951 1.00 88.50 96 SER A O 1
ATOM 770 N N . VAL A 1 97 ? 46.993 -5.148 -32.873 1.00 89.44 97 VAL A N 1
ATOM 771 C CA . VAL A 1 97 ? 46.687 -5.965 -34.060 1.00 89.44 97 VAL A CA 1
ATOM 772 C C . VAL A 1 97 ? 45.939 -5.156 -35.121 1.00 89.44 97 VAL A C 1
ATOM 774 O O . VAL A 1 97 ? 46.236 -5.298 -36.309 1.00 89.44 97 VAL A O 1
ATOM 777 N N . TYR A 1 98 ? 45.038 -4.252 -34.728 1.00 93.25 98 TYR A N 1
ATOM 778 C CA . TYR A 1 98 ? 44.343 -3.384 -35.684 1.00 93.25 98 TYR A CA 1
ATOM 779 C C . TYR A 1 98 ? 45.316 -2.455 -36.411 1.00 93.25 98 TYR A C 1
ATOM 781 O O . TYR A 1 98 ? 45.293 -2.374 -37.639 1.00 93.25 98 TYR A O 1
ATOM 789 N N . ARG A 1 99 ? 46.247 -1.834 -35.675 1.00 90.75 99 ARG A N 1
ATOM 790 C CA . ARG A 1 99 ? 47.261 -0.937 -36.246 1.00 90.75 99 ARG A CA 1
ATOM 791 C C . ARG A 1 99 ? 48.173 -1.670 -37.231 1.00 90.75 99 ARG A C 1
ATOM 793 O O . ARG A 1 99 ? 48.395 -1.168 -38.330 1.00 90.75 99 ARG A O 1
ATOM 800 N N . ARG A 1 100 ? 48.644 -2.874 -36.876 1.00 92.12 100 ARG A N 1
ATOM 801 C CA . ARG A 1 100 ? 49.467 -3.723 -37.764 1.00 92.12 100 ARG A CA 1
ATOM 802 C C . ARG A 1 100 ? 48.751 -4.052 -39.080 1.00 92.12 100 ARG A C 1
ATOM 804 O O . ARG A 1 100 ? 49.397 -4.168 -40.113 1.00 92.12 100 ARG A O 1
ATOM 811 N N . ASN A 1 101 ? 47.423 -4.147 -39.050 1.00 92.12 101 ASN A N 1
ATOM 812 C CA . ASN A 1 101 ? 46.588 -4.459 -40.210 1.00 92.12 101 ASN A CA 1
ATOM 813 C C . ASN A 1 101 ? 45.955 -3.219 -40.867 1.00 92.12 101 ASN A C 1
ATOM 815 O O . ASN A 1 101 ? 45.060 -3.369 -41.695 1.00 92.12 101 ASN A O 1
ATOM 819 N N . ARG A 1 102 ? 46.426 -2.006 -40.533 1.00 94.00 102 ARG A N 1
ATOM 820 C CA . ARG A 1 102 ? 45.931 -0.726 -41.080 1.00 94.00 102 ARG A CA 1
ATOM 821 C C . ARG A 1 102 ? 44.422 -0.515 -40.870 1.00 94.00 102 ARG A C 1
ATOM 823 O O . ARG A 1 102 ? 43.750 0.061 -41.721 1.00 94.00 102 ARG A O 1
ATOM 830 N N . ILE A 1 103 ? 43.900 -0.983 -39.737 1.00 96.44 103 ILE A N 1
ATOM 831 C CA . ILE A 1 103 ? 42.513 -0.778 -39.313 1.00 96.44 103 ILE A CA 1
ATOM 832 C C . ILE A 1 103 ? 42.472 0.378 -38.312 1.00 96.44 103 ILE A C 1
ATOM 834 O O . ILE A 1 103 ? 43.101 0.319 -37.252 1.00 96.44 103 ILE A O 1
ATOM 838 N N . THR A 1 104 ? 41.711 1.419 -38.638 1.00 96.50 104 THR A N 1
ATOM 839 C CA . THR A 1 104 ? 41.470 2.564 -37.754 1.00 96.50 104 THR A CA 1
ATOM 840 C C . THR A 1 104 ? 40.408 2.199 -36.722 1.00 96.50 104 THR A C 1
ATOM 842 O O . THR A 1 104 ? 39.384 1.615 -37.072 1.00 96.50 104 THR A O 1
ATOM 845 N N . VAL A 1 105 ? 40.617 2.555 -35.452 1.00 96.50 105 VAL A N 1
ATOM 846 C CA . VAL A 1 105 ? 39.691 2.214 -34.362 1.00 96.50 105 VAL A CA 1
ATOM 847 C C . VAL A 1 105 ? 39.158 3.469 -33.680 1.00 96.50 105 VAL A C 1
ATOM 849 O O . VAL A 1 105 ? 39.932 4.358 -33.330 1.00 96.50 105 VAL A O 1
ATOM 852 N N . LEU A 1 106 ? 37.847 3.512 -33.447 1.00 97.19 106 LEU A N 1
ATOM 853 C CA . LEU A 1 106 ? 37.189 4.490 -32.584 1.00 97.19 106 LEU A CA 1
ATOM 854 C C . LEU A 1 106 ? 36.579 3.780 -31.373 1.00 97.19 106 LEU A C 1
ATOM 856 O O . LEU A 1 106 ? 35.749 2.889 -31.532 1.00 97.19 106 LEU A O 1
ATOM 860 N N . GLU A 1 107 ? 36.944 4.209 -30.166 1.00 96.38 107 GLU A N 1
ATOM 861 C CA . GLU A 1 107 ? 36.332 3.730 -28.924 1.00 96.38 107 GLU A CA 1
ATOM 862 C C . GLU A 1 107 ? 35.367 4.773 -28.343 1.00 96.38 107 GLU A C 1
ATOM 864 O O . GLU A 1 107 ? 35.707 5.951 -28.197 1.00 96.38 107 GLU A O 1
ATOM 869 N N . LEU A 1 108 ? 34.161 4.323 -27.996 1.00 96.88 108 LEU A N 1
ATOM 870 C CA . LEU A 1 108 ? 33.117 5.088 -27.320 1.00 96.88 108 LEU A CA 1
ATOM 871 C C . LEU A 1 108 ? 32.733 4.364 -26.028 1.00 96.88 108 LEU A C 1
ATOM 873 O O . LEU A 1 108 ? 32.464 3.162 -26.053 1.00 96.88 108 LEU A O 1
ATOM 877 N N . ASP A 1 109 ? 32.667 5.091 -24.915 1.00 94.81 109 ASP A N 1
ATOM 878 C CA . ASP A 1 109 ? 32.372 4.529 -23.592 1.00 94.81 109 ASP A CA 1
ATOM 879 C C . ASP A 1 109 ? 30.857 4.404 -23.334 1.00 94.81 109 ASP A C 1
ATOM 881 O O . ASP A 1 109 ? 30.272 5.066 -22.477 1.00 94.81 109 ASP A O 1
ATOM 885 N N . GLY A 1 110 ? 30.188 3.593 -24.159 1.00 93.75 110 GLY A N 1
ATOM 886 C CA . GLY A 1 110 ? 28.748 3.353 -24.067 1.00 93.75 110 GLY A CA 1
ATOM 887 C C . GLY A 1 110 ? 28.374 2.291 -23.027 1.00 93.75 110 GLY A C 1
ATOM 888 O O . GLY A 1 110 ? 28.865 1.153 -23.076 1.00 93.75 110 GLY A O 1
ATOM 889 N N . ARG A 1 111 ? 27.422 2.619 -22.141 1.00 91.44 111 ARG A N 1
ATOM 890 C CA . ARG A 1 111 ? 26.843 1.688 -21.152 1.00 91.44 111 ARG A CA 1
ATOM 891 C C . ARG A 1 111 ? 25.515 1.118 -21.637 1.00 91.44 111 ARG A C 1
ATOM 893 O O . ARG A 1 111 ? 24.730 1.821 -22.256 1.00 91.44 111 ARG A O 1
ATOM 900 N N . ASP A 1 112 ? 25.285 -0.170 -21.392 1.00 91.50 112 ASP A N 1
ATOM 901 C CA . ASP A 1 112 ? 24.052 -0.885 -21.777 1.00 91.50 112 ASP A CA 1
ATOM 902 C C . ASP A 1 112 ? 23.011 -0.823 -20.655 1.00 91.50 112 ASP A C 1
ATOM 904 O O . ASP A 1 112 ? 22.514 -1.841 -20.183 1.00 91.50 112 ASP A O 1
ATOM 908 N N . GLU A 1 113 ? 22.755 0.382 -20.167 1.00 83.25 113 GLU A N 1
ATOM 909 C CA . GLU A 1 113 ? 21.879 0.639 -19.028 1.00 83.25 113 GLU A CA 1
ATOM 910 C C . GLU A 1 113 ? 20.661 1.425 -19.512 1.00 83.25 113 GLU A C 1
ATOM 912 O O . GLU A 1 113 ? 20.751 2.222 -20.450 1.00 83.25 113 GLU A O 1
ATOM 917 N N . GLU A 1 114 ? 19.503 1.179 -18.904 1.00 82.69 114 GLU A N 1
ATOM 918 C CA . GLU A 1 114 ? 18.318 1.992 -19.166 1.00 82.69 114 GLU A CA 1
ATOM 919 C C . GLU A 1 114 ? 18.576 3.431 -18.690 1.00 82.69 114 GLU A C 1
ATOM 921 O O . GLU A 1 114 ? 19.089 3.645 -17.594 1.00 82.69 114 GLU A O 1
ATOM 926 N N . GLY A 1 115 ? 18.259 4.416 -19.529 1.00 77.75 115 GLY A N 1
ATOM 927 C CA . GLY A 1 115 ? 18.453 5.842 -19.249 1.00 77.75 115 GLY A CA 1
ATOM 928 C C . GLY A 1 115 ? 19.803 6.409 -19.707 1.00 77.75 115 GLY A C 1
ATOM 929 O O . GLY A 1 115 ? 19.982 7.625 -19.706 1.00 77.75 115 GLY A O 1
ATOM 930 N N . PHE A 1 116 ? 20.750 5.578 -20.160 1.00 81.81 116 PHE A N 1
ATOM 931 C CA . PHE A 1 116 ? 22.035 6.081 -20.653 1.00 81.81 116 PHE A CA 1
ATOM 932 C C . PHE A 1 116 ? 21.860 6.858 -21.978 1.00 81.81 116 PHE A C 1
ATOM 934 O O . PHE A 1 116 ? 21.358 6.290 -22.952 1.00 81.81 116 PHE A O 1
ATOM 941 N N . PRO A 1 117 ? 22.302 8.126 -22.087 1.00 88.12 117 PRO A N 1
ATOM 942 C CA . PRO A 1 117 ? 22.029 8.981 -23.249 1.00 88.12 117 PRO A CA 1
ATOM 943 C C . PRO A 1 117 ? 23.002 8.709 -24.414 1.00 88.12 117 PRO A C 1
ATOM 945 O O . PRO A 1 117 ? 23.857 9.532 -24.752 1.00 88.12 117 PRO A O 1
ATOM 948 N N . MET A 1 118 ? 22.902 7.525 -25.021 1.00 94.50 118 MET A N 1
ATOM 949 C CA . MET A 1 118 ? 23.832 7.030 -26.040 1.00 94.50 118 MET A CA 1
ATOM 950 C C . MET A 1 118 ? 23.857 7.899 -27.307 1.00 94.50 118 MET A C 1
ATOM 952 O O . MET A 1 118 ? 24.943 8.252 -27.772 1.00 94.50 118 MET A O 1
ATOM 956 N N . LEU A 1 119 ? 22.691 8.257 -27.864 1.00 94.88 119 LEU A N 1
ATOM 957 C CA . LEU A 1 119 ? 22.633 9.085 -29.077 1.00 94.88 119 LEU A CA 1
ATOM 958 C C . LEU A 1 119 ? 23.091 10.515 -28.794 1.00 94.88 119 LEU A C 1
ATOM 960 O O . LEU A 1 119 ? 23.966 11.016 -29.496 1.00 94.88 119 LEU A O 1
ATOM 964 N N . ALA A 1 120 ? 22.584 11.130 -27.724 1.00 91.50 120 ALA A N 1
ATOM 965 C CA . ALA A 1 120 ? 22.941 12.501 -27.364 1.00 91.50 120 ALA A CA 1
ATOM 966 C C . ALA A 1 120 ? 24.454 12.680 -27.144 1.00 91.50 120 ALA A C 1
ATOM 968 O O . ALA A 1 120 ? 25.011 13.716 -27.495 1.00 91.50 120 ALA A O 1
ATOM 969 N N . ARG A 1 121 ? 25.146 11.664 -26.607 1.00 94.31 121 ARG A N 1
ATOM 970 C CA . ARG A 1 121 ? 26.601 11.723 -26.391 1.00 94.31 121 ARG A CA 1
ATOM 971 C C . ARG A 1 121 ? 27.433 11.386 -27.623 1.00 94.31 121 ARG A C 1
ATOM 973 O O . ARG A 1 121 ? 28.516 11.945 -27.788 1.00 94.31 121 ARG A O 1
ATOM 980 N N . TYR A 1 122 ? 26.999 10.427 -28.439 1.00 97.75 122 TYR A N 1
ATOM 981 C CA . TYR A 1 122 ? 27.909 9.769 -29.381 1.00 97.75 122 TYR A CA 1
ATOM 982 C C . TYR A 1 122 ? 27.436 9.710 -30.831 1.00 97.75 122 TYR A C 1
ATOM 984 O O . TYR A 1 122 ? 28.223 9.289 -31.685 1.00 97.75 122 TYR A O 1
ATOM 992 N N . LEU A 1 123 ? 26.215 10.154 -31.143 1.00 97.06 123 LEU A N 1
ATOM 993 C CA . LEU A 1 123 ? 25.675 10.105 -32.502 1.00 97.06 123 LEU A CA 1
ATOM 994 C C . LEU A 1 123 ? 26.613 10.799 -33.495 1.00 97.06 123 LEU A C 1
ATOM 996 O O . LEU A 1 123 ? 27.141 10.137 -34.384 1.00 97.06 123 LEU A O 1
ATOM 1000 N N . GLN A 1 124 ? 26.919 12.084 -33.299 1.00 96.38 124 GLN A N 1
ATOM 1001 C CA . GLN A 1 124 ? 27.752 12.848 -34.237 1.00 96.38 124 GLN A CA 1
ATOM 1002 C C . GLN A 1 124 ? 29.134 12.211 -34.449 1.00 96.38 124 GLN A C 1
ATOM 1004 O O . GLN A 1 124 ? 29.559 12.010 -35.585 1.00 96.38 124 GLN A O 1
ATOM 1009 N N . ARG A 1 125 ? 29.812 11.815 -33.364 1.00 97.56 125 ARG A N 1
ATOM 1010 C CA . ARG A 1 125 ? 31.145 11.198 -33.434 1.00 97.56 125 ARG A CA 1
ATOM 1011 C C . ARG A 1 125 ? 31.122 9.853 -34.165 1.00 97.56 125 ARG A C 1
ATOM 1013 O O . ARG A 1 125 ? 32.024 9.576 -34.952 1.00 97.56 125 ARG A O 1
ATOM 1020 N N . SER A 1 126 ? 30.095 9.035 -33.926 1.00 97.69 126 SER A N 1
ATOM 1021 C CA . SER A 1 126 ? 29.929 7.750 -34.612 1.00 97.69 126 SER A CA 1
ATOM 1022 C C . SER A 1 126 ? 29.692 7.927 -36.113 1.00 97.69 126 SER A C 1
ATOM 1024 O O . SER A 1 126 ? 30.341 7.254 -36.913 1.00 97.69 126 SER A O 1
ATOM 1026 N N . ARG A 1 127 ? 28.843 8.885 -36.503 1.00 97.25 127 ARG A N 1
ATOM 1027 C CA . ARG A 1 127 ? 28.519 9.161 -37.908 1.00 97.25 127 ARG A CA 1
ATOM 1028 C C . ARG A 1 127 ? 29.717 9.691 -38.682 1.00 97.25 127 ARG A C 1
ATOM 1030 O O . ARG A 1 127 ? 29.990 9.195 -39.771 1.00 97.25 127 ARG A O 1
ATOM 1037 N N . SER A 1 128 ? 30.472 10.633 -38.114 1.00 97.38 128 SER A N 1
ATOM 1038 C CA . SER A 1 128 ? 31.691 11.149 -38.753 1.00 97.38 128 SER A CA 1
ATOM 1039 C C . SER A 1 128 ? 32.687 10.026 -39.051 1.00 97.38 128 SER A C 1
ATOM 1041 O O . SER A 1 128 ? 33.198 9.930 -40.162 1.00 97.38 128 SER A O 1
ATOM 1043 N N . PHE A 1 129 ? 32.884 9.109 -38.103 1.00 98.06 129 PHE A N 1
ATOM 1044 C CA . PHE A 1 129 ? 33.787 7.972 -38.279 1.00 98.06 129 PHE A CA 1
ATOM 1045 C C . PHE A 1 129 ? 33.306 6.967 -39.339 1.00 98.06 129 PHE A C 1
ATOM 1047 O O . PHE A 1 129 ? 34.103 6.442 -40.117 1.00 98.06 129 PHE A O 1
ATOM 1054 N N . ILE A 1 130 ? 31.998 6.708 -39.409 1.00 97.00 130 ILE A N 1
ATOM 1055 C CA . ILE A 1 130 ? 31.409 5.866 -40.462 1.00 97.00 130 ILE A CA 1
ATOM 1056 C C . ILE A 1 130 ? 31.565 6.537 -41.837 1.00 97.00 130 ILE A C 1
ATOM 1058 O O . ILE A 1 130 ? 31.930 5.880 -42.817 1.00 97.00 130 ILE A O 1
ATOM 1062 N N . ALA A 1 131 ? 31.364 7.854 -41.913 1.00 95.31 131 ALA A N 1
ATOM 1063 C CA . ALA A 1 131 ? 31.565 8.621 -43.136 1.00 95.31 131 ALA A CA 1
ATOM 1064 C C . ALA A 1 131 ? 33.030 8.582 -43.614 1.00 95.31 131 ALA A C 1
ATOM 1066 O O . ALA A 1 131 ? 33.266 8.497 -44.820 1.00 95.31 131 ALA A O 1
ATOM 1067 N N . ASP A 1 132 ? 34.009 8.577 -42.706 1.00 95.69 132 ASP A N 1
ATOM 1068 C CA . ASP A 1 132 ? 35.440 8.431 -43.030 1.00 95.69 132 ASP A CA 1
ATOM 1069 C C . ASP A 1 132 ? 35.756 7.079 -43.677 1.00 95.69 132 ASP A C 1
ATOM 1071 O O . ASP A 1 132 ? 36.454 7.005 -44.699 1.00 95.69 132 ASP A O 1
ATOM 1075 N N . ALA A 1 133 ? 35.165 6.005 -43.152 1.00 94.06 133 ALA A N 1
ATOM 1076 C CA . ALA A 1 133 ? 35.266 4.679 -43.752 1.00 94.06 133 ALA A CA 1
ATOM 1077 C C . ALA A 1 133 ? 34.704 4.665 -45.180 1.00 94.06 133 ALA A C 1
ATOM 1079 O O . ALA A 1 133 ? 35.338 4.143 -46.100 1.00 94.06 133 ALA A O 1
ATOM 1080 N N . ARG A 1 134 ? 33.556 5.318 -45.394 1.00 91.62 134 ARG A N 1
ATOM 1081 C CA . ARG A 1 134 ? 32.945 5.443 -46.722 1.00 91.62 134 ARG A CA 1
ATOM 1082 C C . ARG A 1 134 ? 33.814 6.258 -47.684 1.00 91.62 134 ARG A C 1
ATOM 1084 O O . ARG A 1 134 ? 34.008 5.843 -48.825 1.00 91.62 134 ARG A O 1
ATOM 1091 N N . ARG A 1 135 ? 34.369 7.392 -47.235 1.00 93.44 135 ARG A N 1
ATOM 1092 C CA . ARG A 1 135 ? 35.261 8.256 -48.038 1.00 93.44 135 ARG A CA 1
ATOM 1093 C C . ARG A 1 135 ? 36.528 7.528 -48.480 1.00 93.44 135 ARG A C 1
ATOM 1095 O O . ARG A 1 135 ? 36.968 7.703 -49.611 1.00 93.44 135 ARG A O 1
ATOM 1102 N N . SER A 1 136 ? 37.064 6.659 -47.628 1.00 91.88 136 SER A N 1
ATOM 1103 C CA . SER A 1 136 ? 38.224 5.814 -47.939 1.00 91.88 136 SER A CA 1
ATOM 1104 C C . SER A 1 136 ? 37.894 4.569 -48.780 1.00 91.88 136 SER A C 1
ATOM 1106 O O . SER A 1 136 ? 38.760 3.714 -48.959 1.00 91.88 136 SER A O 1
ATOM 1108 N N . ARG A 1 137 ? 36.660 4.444 -49.306 1.00 91.44 137 ARG A N 1
ATOM 1109 C CA . ARG A 1 137 ? 36.143 3.249 -50.013 1.00 91.44 137 ARG A CA 1
ATOM 1110 C C . ARG A 1 137 ? 36.312 1.951 -49.212 1.00 91.44 137 ARG A C 1
ATOM 1112 O O . ARG A 1 137 ? 36.388 0.861 -49.780 1.00 91.44 137 ARG A O 1
ATOM 1119 N N . GLY A 1 138 ? 36.387 2.075 -47.893 1.00 92.62 138 GLY A N 1
ATOM 1120 C CA . GLY A 1 138 ? 36.496 0.961 -46.974 1.00 92.62 138 GLY A CA 1
ATOM 1121 C C . GLY A 1 138 ? 35.151 0.583 -46.373 1.00 92.62 138 GLY A C 1
ATOM 1122 O O . GLY A 1 138 ? 34.108 1.160 -46.684 1.00 92.62 138 GLY A O 1
ATOM 1123 N N . ARG A 1 139 ? 35.183 -0.412 -45.489 1.00 97.00 139 ARG A N 1
ATOM 1124 C CA . ARG A 1 139 ? 34.013 -0.851 -44.725 1.00 97.00 139 ARG A CA 1
ATOM 1125 C C . ARG A 1 139 ? 34.257 -0.682 -43.234 1.00 97.00 139 ARG A C 1
ATOM 1127 O O . ARG A 1 139 ? 35.400 -0.777 -42.777 1.00 97.00 139 ARG A O 1
ATOM 1134 N N . VAL A 1 140 ? 33.186 -0.444 -42.488 1.00 98.00 140 VAL A N 1
ATOM 1135 C CA . VAL A 1 140 ? 33.224 -0.255 -41.038 1.00 98.00 140 VAL A CA 1
ATOM 1136 C C . VAL A 1 140 ? 32.483 -1.374 -40.323 1.00 98.00 140 VAL A C 1
ATOM 1138 O O . VAL A 1 140 ? 31.382 -1.762 -40.713 1.00 98.00 140 VAL A O 1
ATOM 1141 N N . VAL A 1 141 ? 33.086 -1.882 -39.252 1.00 98.25 141 VAL A N 1
ATOM 1142 C CA . VAL A 1 141 ? 32.422 -2.759 -38.286 1.00 98.25 141 VAL A CA 1
ATOM 1143 C C . VAL A 1 141 ? 32.099 -1.955 -37.037 1.00 98.25 141 VAL A C 1
ATOM 1145 O O . VAL A 1 141 ? 32.998 -1.445 -36.375 1.00 98.25 141 VAL A O 1
ATOM 1148 N N . VAL A 1 142 ? 30.817 -1.870 -36.694 1.00 98.50 142 VAL A N 1
ATOM 1149 C CA . VAL A 1 142 ? 30.320 -1.260 -35.460 1.00 98.50 142 VAL A CA 1
ATOM 1150 C C . VAL A 1 142 ? 29.936 -2.383 -34.503 1.00 98.50 142 VAL A C 1
ATOM 1152 O O . VAL A 1 142 ? 29.057 -3.200 -34.793 1.00 98.50 142 VAL A O 1
ATOM 1155 N N . HIS A 1 143 ? 30.590 -2.450 -33.347 1.00 98.25 143 HIS A N 1
ATOM 1156 C CA . HIS A 1 143 ? 30.361 -3.512 -32.374 1.00 98.25 143 HIS A CA 1
ATOM 1157 C C . HIS A 1 143 ? 30.219 -2.979 -30.951 1.00 98.25 143 HIS A C 1
ATOM 1159 O O . HIS A 1 143 ? 30.654 -1.883 -30.615 1.00 98.25 143 HIS A O 1
ATOM 1165 N N . CYS A 1 144 ? 29.588 -3.777 -30.100 1.00 96.56 144 CYS A N 1
ATOM 1166 C CA . CYS A 1 144 ? 29.671 -3.647 -28.648 1.00 96.56 144 CYS A CA 1
ATOM 1167 C C . CYS A 1 144 ? 30.105 -5.008 -28.084 1.00 96.56 144 CYS A C 1
ATOM 1169 O O . CYS A 1 144 ? 30.855 -5.723 -28.750 1.00 96.56 144 CYS A O 1
ATOM 1171 N N . VAL A 1 145 ? 29.634 -5.403 -26.899 1.00 94.88 145 VAL A N 1
ATOM 1172 C CA . VAL A 1 145 ? 29.894 -6.753 -26.373 1.00 94.88 145 VAL A CA 1
ATOM 1173 C C . VAL A 1 145 ? 29.114 -7.801 -27.182 1.00 94.88 145 VAL A C 1
ATOM 1175 O O . VAL A 1 145 ? 29.716 -8.663 -27.819 1.00 94.88 145 VAL A O 1
ATOM 1178 N N . ALA A 1 146 ? 27.781 -7.687 -27.232 1.00 93.62 146 ALA A N 1
ATOM 1179 C CA . ALA A 1 146 ? 26.891 -8.675 -27.865 1.00 93.62 146 ALA A CA 1
ATOM 1180 C C . ALA A 1 146 ? 26.429 -8.316 -29.295 1.00 93.62 146 ALA A C 1
ATOM 1182 O O . ALA A 1 146 ? 25.916 -9.170 -30.024 1.00 93.62 146 ALA A O 1
ATOM 1183 N N . GLY A 1 147 ? 26.590 -7.056 -29.707 1.00 95.19 147 GLY A N 1
ATOM 1184 C CA . GLY A 1 147 ? 26.113 -6.574 -31.005 1.00 95.19 147 GLY A CA 1
ATOM 1185 C C . GLY A 1 147 ? 24.588 -6.483 -31.106 1.00 95.19 147 GLY A C 1
ATOM 1186 O O . GLY A 1 147 ? 24.036 -6.935 -32.106 1.00 95.19 147 GLY A O 1
ATOM 1187 N N . LEU A 1 148 ? 23.917 -5.984 -30.056 1.00 95.00 148 LEU A N 1
ATOM 1188 C CA . LEU A 1 148 ? 22.446 -5.931 -29.956 1.00 95.00 148 LEU A CA 1
ATOM 1189 C C . LEU A 1 148 ? 21.903 -4.523 -29.663 1.00 95.00 148 LEU A C 1
ATOM 1191 O O . LEU A 1 148 ? 21.088 -4.028 -30.435 1.00 95.00 148 LEU A O 1
ATOM 1195 N N . ASN A 1 149 ? 22.362 -3.886 -28.576 1.00 96.38 149 ASN A N 1
ATOM 1196 C CA . ASN A 1 149 ? 21.818 -2.614 -28.078 1.00 96.38 149 ASN A CA 1
ATOM 1197 C C . ASN A 1 149 ? 22.689 -1.409 -28.436 1.00 96.38 149 ASN A C 1
ATOM 1199 O O . ASN A 1 149 ? 22.347 -0.692 -29.357 1.00 96.38 149 ASN A O 1
ATOM 1203 N N . ARG A 1 150 ? 23.834 -1.195 -27.769 1.00 97.81 150 ARG A N 1
ATOM 1204 C CA . ARG A 1 150 ? 24.698 -0.009 -27.991 1.00 97.81 150 ARG A CA 1
ATOM 1205 C C . ARG A 1 150 ? 25.100 0.191 -29.453 1.00 97.81 150 ARG A C 1
ATOM 1207 O O . ARG A 1 150 ? 24.809 1.221 -30.047 1.00 97.81 150 ARG A O 1
ATOM 1214 N N . SER A 1 151 ? 25.748 -0.815 -30.046 1.00 97.56 151 SER A N 1
ATOM 1215 C CA . SER A 1 151 ? 26.110 -0.768 -31.464 1.00 97.56 151 SER A CA 1
ATOM 1216 C C . SER A 1 151 ? 24.887 -0.854 -32.369 1.00 97.56 151 SER A C 1
ATOM 1218 O O . SER A 1 151 ? 24.878 -0.195 -33.398 1.00 97.56 151 SER A O 1
ATOM 1220 N N . GLY A 1 152 ? 23.852 -1.603 -31.964 1.00 97.56 152 GLY A N 1
ATOM 1221 C CA . GLY A 1 152 ? 22.571 -1.690 -32.671 1.00 97.56 152 GLY A CA 1
ATOM 1222 C C . GLY A 1 152 ? 21.893 -0.328 -32.832 1.00 97.56 152 GLY A C 1
ATOM 1223 O O . GLY A 1 152 ? 21.435 0.001 -33.916 1.00 97.56 152 GLY A O 1
ATOM 1224 N N . LEU A 1 153 ? 21.899 0.493 -31.783 1.00 98.38 153 LEU A N 1
ATOM 1225 C CA . LEU A 1 153 ? 21.327 1.836 -31.758 1.00 98.38 153 LEU A CA 1
ATOM 1226 C C . LEU A 1 153 ? 22.086 2.783 -32.683 1.00 98.38 153 LEU A C 1
ATOM 1228 O O . LEU A 1 153 ? 21.458 3.497 -33.458 1.00 98.38 153 LEU A O 1
ATOM 1232 N N . LEU A 1 154 ? 23.422 2.755 -32.648 1.00 98.38 154 LEU A N 1
ATOM 1233 C CA . LEU A 1 154 ? 24.239 3.597 -33.525 1.00 98.38 154 LEU A CA 1
ATOM 1234 C C . LEU A 1 154 ? 24.056 3.230 -35.005 1.00 98.38 154 LEU A C 1
ATOM 1236 O O . LEU A 1 154 ? 23.895 4.125 -35.831 1.00 98.38 154 LEU A O 1
ATOM 1240 N N . VAL A 1 155 ? 24.032 1.936 -35.353 1.00 97.88 155 VAL A N 1
ATOM 1241 C CA . VAL A 1 155 ? 23.805 1.522 -36.753 1.00 97.88 155 VAL A CA 1
ATOM 1242 C C . VAL A 1 155 ? 22.363 1.740 -37.201 1.00 97.88 155 VAL A C 1
ATOM 1244 O O . VAL A 1 155 ? 22.148 2.048 -38.368 1.00 97.88 155 VAL A O 1
ATOM 1247 N N . ALA A 1 156 ? 21.383 1.616 -36.301 1.00 98.25 156 ALA A N 1
ATOM 1248 C CA . ALA A 1 156 ? 19.988 1.919 -36.601 1.00 98.25 156 ALA A CA 1
ATOM 1249 C C . ALA A 1 156 ? 19.797 3.414 -36.870 1.00 98.25 156 ALA A C 1
ATOM 1251 O O . ALA A 1 156 ? 19.190 3.775 -37.874 1.00 98.25 156 ALA A O 1
ATOM 1252 N N . ALA A 1 157 ? 20.379 4.282 -36.037 1.00 98.19 157 ALA A N 1
ATOM 1253 C CA . ALA A 1 157 ? 20.381 5.721 -36.275 1.00 98.19 157 ALA A CA 1
ATOM 1254 C C . ALA A 1 157 ? 21.079 6.067 -37.603 1.00 98.19 157 ALA A C 1
ATOM 1256 O O . ALA A 1 157 ? 20.534 6.824 -38.400 1.00 98.19 157 ALA A O 1
ATOM 1257 N N . GLU A 1 158 ? 22.237 5.466 -37.896 1.00 97.94 158 GLU A N 1
ATOM 1258 C CA . GLU A 1 158 ? 22.934 5.704 -39.166 1.00 97.94 158 GLU A CA 1
ATOM 1259 C C . GLU A 1 158 ? 22.128 5.221 -40.381 1.00 97.94 158 GLU A C 1
ATOM 1261 O O . GLU A 1 158 ? 22.049 5.933 -41.383 1.00 97.94 158 GLU A O 1
ATOM 1266 N N . TYR A 1 159 ? 21.490 4.049 -40.298 1.00 98.19 159 TYR A N 1
ATOM 1267 C CA . TYR A 1 159 ? 20.592 3.546 -41.338 1.00 98.19 159 TYR A CA 1
ATOM 1268 C C . TYR A 1 159 ? 19.420 4.502 -41.566 1.00 98.19 159 TYR A C 1
ATOM 1270 O O . TYR A 1 159 ? 19.190 4.917 -42.703 1.00 98.19 159 TYR A O 1
ATOM 1278 N N . MET A 1 160 ? 18.727 4.890 -40.494 1.00 98.19 160 MET A N 1
ATOM 1279 C CA . MET A 1 160 ? 17.563 5.777 -40.531 1.00 98.19 160 MET A CA 1
ATOM 1280 C C . MET A 1 160 ? 17.903 7.117 -41.186 1.00 98.19 160 MET A C 1
ATOM 1282 O O . MET A 1 160 ? 17.226 7.547 -42.116 1.00 98.19 160 MET A O 1
ATOM 1286 N N . LEU A 1 161 ? 19.002 7.743 -40.762 1.00 97.69 161 LEU A N 1
ATOM 1287 C CA . LEU A 1 161 ? 19.418 9.055 -41.259 1.00 97.69 161 LEU A CA 1
ATOM 1288 C C . LEU A 1 161 ? 19.969 8.999 -42.687 1.00 97.69 161 LEU A C 1
ATOM 1290 O O . LEU A 1 161 ? 19.784 9.943 -43.450 1.00 97.69 161 LEU A O 1
ATOM 1294 N N . THR A 1 162 ? 20.634 7.906 -43.067 1.00 96.50 162 THR A N 1
ATOM 1295 C CA . THR A 1 162 ? 21.221 7.756 -44.409 1.00 96.50 162 THR A CA 1
ATOM 1296 C C . THR A 1 162 ? 20.172 7.409 -45.458 1.00 96.50 162 THR A C 1
ATOM 1298 O O . THR A 1 162 ? 20.220 7.926 -46.570 1.00 96.50 162 THR A O 1
ATOM 1301 N N . THR A 1 163 ? 19.232 6.526 -45.122 1.00 97.06 163 THR A N 1
ATOM 1302 C CA . THR A 1 163 ? 18.189 6.060 -46.052 1.00 97.06 163 THR A CA 1
ATOM 1303 C C . THR A 1 163 ? 16.920 6.902 -45.990 1.00 97.06 163 THR A C 1
ATOM 1305 O O . THR A 1 163 ? 16.049 6.738 -46.840 1.00 97.06 163 THR A O 1
ATOM 1308 N N . ARG A 1 164 ? 16.811 7.792 -44.991 1.00 97.56 164 ARG A N 1
ATOM 1309 C CA . ARG A 1 164 ? 15.588 8.539 -44.656 1.00 97.56 164 ARG A CA 1
ATOM 1310 C C . ARG A 1 164 ? 14.393 7.601 -44.413 1.00 97.56 164 ARG A C 1
ATOM 1312 O O . ARG A 1 164 ? 13.250 7.968 -44.669 1.00 97.56 164 ARG A O 1
ATOM 1319 N N . ALA A 1 165 ? 14.659 6.385 -43.930 1.00 96.75 165 ALA A N 1
ATOM 1320 C CA . ALA A 1 165 ? 13.629 5.420 -43.565 1.00 96.75 165 ALA A CA 1
ATOM 1321 C C . ALA 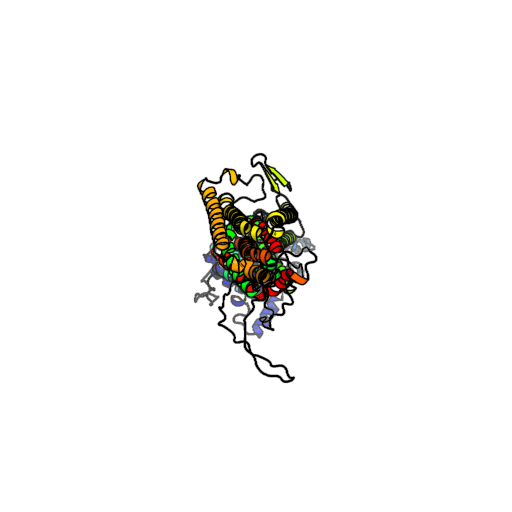A 1 165 ? 12.887 5.857 -42.297 1.00 96.75 165 ALA A C 1
ATOM 1323 O O . ALA A 1 165 ? 13.441 6.555 -41.447 1.00 96.75 165 ALA A O 1
ATOM 1324 N N . THR A 1 166 ? 11.641 5.402 -42.141 1.00 97.69 166 THR A N 1
ATOM 1325 C CA . THR A 1 166 ? 10.892 5.661 -40.909 1.00 97.69 166 THR A CA 1
ATOM 1326 C C . THR A 1 166 ? 11.484 4.887 -39.730 1.00 97.69 166 THR A C 1
ATOM 1328 O O . THR A 1 166 ? 12.186 3.884 -39.916 1.00 97.69 166 THR A O 1
ATOM 1331 N N . VAL A 1 167 ? 11.174 5.295 -38.497 1.00 97.00 167 VAL A N 1
ATOM 1332 C CA . VAL A 1 167 ? 11.639 4.571 -37.300 1.00 97.00 167 VAL A CA 1
ATOM 1333 C C . VAL A 1 167 ? 11.160 3.114 -37.269 1.00 97.00 167 VAL A C 1
ATOM 1335 O O . VAL A 1 167 ? 11.920 2.218 -36.897 1.00 97.00 167 VAL A O 1
ATOM 1338 N N . LEU A 1 168 ? 9.931 2.844 -37.723 1.00 96.88 168 LEU A N 1
ATOM 1339 C CA . LEU A 1 168 ? 9.376 1.487 -37.757 1.00 96.88 168 LEU A CA 1
ATOM 1340 C C . LEU A 1 168 ? 10.058 0.626 -38.827 1.00 96.88 168 LEU A C 1
ATOM 1342 O O . LEU A 1 168 ? 10.365 -0.538 -38.569 1.00 96.88 168 LEU A O 1
ATOM 1346 N N . ASP A 1 169 ? 10.335 1.194 -40.004 1.00 96.44 169 ASP A N 1
ATOM 1347 C CA . ASP A 1 169 ? 11.076 0.506 -41.068 1.00 96.44 169 ASP A CA 1
ATOM 1348 C C . ASP A 1 169 ? 12.524 0.225 -40.662 1.00 96.44 169 ASP A C 1
ATOM 1350 O O . ASP A 1 169 ? 13.032 -0.870 -40.897 1.00 96.44 169 ASP A O 1
ATOM 1354 N N . THR A 1 170 ? 13.163 1.182 -39.990 1.00 97.75 170 THR A N 1
ATOM 1355 C CA . THR A 1 170 ? 14.528 1.048 -39.469 1.00 97.75 170 THR A CA 1
ATOM 1356 C C . THR A 1 170 ? 14.626 -0.112 -38.484 1.00 97.75 170 THR A C 1
ATOM 1358 O O . THR A 1 170 ? 15.477 -0.989 -38.636 1.00 97.75 170 THR A O 1
ATOM 1361 N N . VAL A 1 171 ? 13.740 -0.158 -37.483 1.00 96.94 171 VAL A N 1
ATOM 1362 C CA . VAL A 1 171 ? 13.747 -1.235 -36.482 1.00 96.94 171 VAL A CA 1
ATOM 1363 C C . VAL A 1 171 ? 13.429 -2.583 -37.130 1.00 96.94 171 VAL A C 1
ATOM 1365 O O . VAL A 1 171 ? 14.104 -3.569 -36.826 1.00 96.94 171 VAL A O 1
ATOM 1368 N N . ALA A 1 172 ? 12.463 -2.635 -38.054 1.00 95.75 172 ALA A N 1
ATOM 1369 C CA . ALA A 1 172 ? 12.147 -3.855 -38.797 1.00 95.75 172 ALA A CA 1
ATOM 1370 C C . ALA A 1 172 ? 13.351 -4.362 -39.605 1.00 95.75 172 ALA A C 1
ATOM 1372 O O . ALA A 1 172 ? 13.659 -5.552 -39.558 1.00 95.75 172 ALA A O 1
ATOM 1373 N N . HIS A 1 173 ? 14.070 -3.472 -40.295 1.00 96.00 173 HIS A N 1
ATOM 1374 C CA . HIS A 1 173 ? 15.284 -3.820 -41.036 1.00 96.00 173 HIS A CA 1
ATOM 1375 C C . HIS A 1 173 ? 16.375 -4.356 -40.106 1.00 96.00 173 HIS A C 1
ATOM 1377 O O . HIS A 1 173 ? 16.909 -5.441 -40.340 1.00 96.00 173 HIS A O 1
ATOM 1383 N N . CYS A 1 174 ? 16.662 -3.665 -39.001 1.00 96.19 174 CYS A N 1
ATOM 1384 C CA . CYS A 1 174 ? 17.651 -4.120 -38.021 1.00 96.19 174 CYS A CA 1
ATOM 1385 C C . CYS A 1 174 ? 17.295 -5.493 -37.429 1.00 96.19 174 CYS A C 1
ATOM 1387 O O . CYS A 1 174 ? 18.168 -6.360 -37.329 1.00 96.19 174 CYS A O 1
ATOM 1389 N N . ARG A 1 175 ? 16.021 -5.734 -37.094 1.00 95.31 175 ARG A N 1
ATOM 1390 C CA . ARG A 1 175 ? 15.545 -7.041 -36.608 1.00 95.31 175 ARG A CA 1
ATOM 1391 C C . ARG A 1 175 ? 15.591 -8.114 -37.686 1.00 95.31 175 ARG A C 1
ATOM 1393 O O . ARG A 1 175 ? 15.951 -9.247 -37.383 1.00 95.31 175 ARG A O 1
ATOM 1400 N N . HIS A 1 176 ? 15.328 -7.768 -38.943 1.00 95.00 176 HIS A N 1
ATOM 1401 C CA . HIS A 1 176 ? 15.500 -8.689 -40.061 1.00 95.00 176 HIS A CA 1
ATOM 1402 C C . HIS A 1 176 ? 16.964 -9.114 -40.228 1.00 95.00 176 HIS A C 1
ATOM 1404 O O . HIS A 1 176 ? 17.238 -10.299 -40.437 1.00 95.00 176 HIS A O 1
ATOM 1410 N N . GLN A 1 177 ? 17.914 -8.189 -40.089 1.00 95.12 177 GLN A N 1
ATOM 1411 C CA . GLN A 1 177 ? 19.336 -8.502 -40.255 1.00 95.12 177 GLN A CA 1
ATOM 1412 C C . GLN A 1 177 ? 19.956 -9.206 -39.047 1.00 95.12 177 GLN A C 1
ATOM 1414 O O . GLN A 1 177 ? 20.766 -10.111 -39.227 1.00 95.12 177 GLN A O 1
ATOM 1419 N N . ARG A 1 178 ? 19.590 -8.820 -37.818 1.00 94.12 178 ARG A N 1
ATOM 1420 C CA . ARG A 1 178 ? 20.278 -9.255 -36.587 1.00 94.12 178 ARG A CA 1
ATOM 1421 C C . ARG A 1 178 ? 19.429 -10.121 -35.648 1.00 94.12 178 ARG A C 1
ATOM 1423 O O . ARG A 1 178 ? 19.981 -10.713 -34.717 1.00 94.12 178 ARG A O 1
ATOM 1430 N N . GLY A 1 179 ? 18.126 -10.218 -35.897 1.00 92.94 179 GLY A N 1
ATOM 1431 C CA . GLY A 1 179 ? 17.140 -10.914 -35.071 1.00 92.94 179 GLY A CA 1
ATOM 1432 C C . GLY A 1 179 ? 16.366 -9.979 -34.135 1.00 92.94 179 GLY A C 1
ATOM 1433 O O . GLY A 1 179 ? 16.778 -8.850 -33.864 1.00 92.94 179 GLY A O 1
ATOM 1434 N N . ASN A 1 180 ? 15.253 -10.475 -33.588 1.00 91.81 180 ASN A N 1
ATOM 1435 C CA . ASN A 1 180 ? 14.308 -9.691 -32.774 1.00 91.81 180 ASN A CA 1
ATOM 1436 C C . ASN A 1 180 ? 14.889 -9.128 -31.464 1.00 91.81 180 ASN A C 1
ATOM 1438 O O . ASN A 1 180 ? 14.325 -8.199 -30.895 1.00 91.81 180 ASN A O 1
ATOM 1442 N N . LEU A 1 181 ? 16.023 -9.663 -30.994 1.00 89.25 181 LEU A N 1
ATOM 1443 C CA . LEU A 1 181 ? 16.738 -9.154 -29.817 1.00 89.25 181 LEU A CA 1
ATOM 1444 C C . LEU A 1 181 ? 17.573 -7.897 -30.109 1.00 89.25 181 LEU A C 1
ATOM 1446 O O . LEU A 1 181 ? 18.124 -7.302 -29.184 1.00 89.25 181 LEU A O 1
ATOM 1450 N N . CYS A 1 182 ? 17.713 -7.500 -31.376 1.00 93.19 182 CYS A N 1
ATOM 1451 C CA . CYS A 1 182 ? 18.347 -6.236 -31.725 1.00 93.19 182 CYS A CA 1
ATOM 1452 C C . CYS A 1 182 ? 17.469 -5.072 -31.247 1.00 93.19 182 CYS A C 1
ATOM 1454 O O . CYS A 1 182 ? 16.261 -5.068 -31.499 1.00 93.19 182 CYS A O 1
ATOM 1456 N N . LEU A 1 183 ? 18.089 -4.099 -30.567 1.00 93.00 183 LEU A N 1
ATOM 1457 C CA . LEU A 1 183 ? 17.416 -2.967 -29.924 1.00 93.00 183 LEU A CA 1
ATOM 1458 C C . LEU A 1 183 ? 16.359 -3.414 -28.905 1.00 93.00 183 LEU A C 1
ATOM 1460 O O . LEU A 1 183 ? 15.182 -3.118 -29.081 1.00 93.00 183 LEU A O 1
ATOM 1464 N N . CYS A 1 184 ? 16.746 -4.133 -27.851 1.00 89.44 184 CYS A N 1
ATOM 1465 C CA . CYS A 1 184 ? 15.833 -4.520 -26.768 1.00 89.44 184 CYS A CA 1
ATOM 1466 C C . CYS A 1 184 ? 15.856 -3.564 -25.561 1.00 89.44 184 CYS A C 1
ATOM 1468 O O . CYS A 1 184 ? 14.909 -3.567 -24.777 1.00 89.44 184 CYS A O 1
ATOM 1470 N N . ASN A 1 185 ? 16.901 -2.737 -25.424 1.00 89.38 185 ASN A N 1
ATOM 1471 C CA . ASN A 1 185 ? 16.971 -1.674 -24.414 1.00 89.38 185 ASN A CA 1
ATOM 1472 C C . ASN A 1 185 ? 15.915 -0.591 -24.709 1.00 89.38 185 ASN A C 1
ATOM 1474 O O . ASN A 1 185 ? 15.870 -0.036 -25.812 1.00 89.38 185 ASN A O 1
ATOM 1478 N N . LYS A 1 186 ? 15.054 -0.301 -23.733 1.00 87.56 186 LYS A N 1
ATOM 1479 C CA . LYS A 1 186 ? 13.850 0.523 -23.913 1.00 87.56 186 LYS A CA 1
ATOM 1480 C C . LYS A 1 186 ? 14.181 2.004 -24.051 1.00 87.56 186 LYS A C 1
ATOM 1482 O O . LYS A 1 186 ? 13.599 2.683 -24.893 1.00 87.56 186 LYS A O 1
ATOM 1487 N N . SER A 1 187 ? 15.139 2.497 -23.280 1.00 84.62 187 SER A N 1
ATOM 1488 C CA . SER A 1 187 ? 15.613 3.877 -23.355 1.00 84.62 187 SER A CA 1
ATOM 1489 C C . SER A 1 187 ? 16.302 4.165 -24.689 1.00 84.62 187 SER A C 1
ATOM 1491 O O . SER A 1 187 ? 16.175 5.261 -25.227 1.00 84.62 187 SER A O 1
ATOM 1493 N N . PHE A 1 188 ? 16.963 3.169 -25.281 1.00 94.00 188 PHE A N 1
ATOM 1494 C CA . PHE A 1 188 ? 17.559 3.270 -26.614 1.00 94.00 188 PHE A CA 1
ATOM 1495 C C . PHE A 1 188 ? 16.506 3.300 -27.718 1.00 94.00 188 PHE A C 1
ATOM 1497 O O . PHE A 1 188 ? 16.619 4.095 -28.649 1.00 94.00 188 PHE A O 1
ATOM 1504 N N . GLN A 1 189 ? 15.459 2.479 -27.604 1.00 94.44 189 GLN A N 1
ATOM 1505 C CA . GLN A 1 189 ? 14.302 2.560 -28.498 1.00 94.44 189 GLN A CA 1
ATOM 1506 C C . GLN A 1 189 ? 13.648 3.947 -28.425 1.00 94.44 189 GLN A C 1
ATOM 1508 O O . GLN A 1 189 ? 13.381 4.545 -29.464 1.00 94.44 189 GLN A O 1
ATOM 1513 N N . ALA A 1 190 ? 13.447 4.483 -27.216 1.00 88.19 190 ALA A N 1
ATOM 1514 C CA . ALA A 1 190 ? 12.889 5.819 -27.016 1.00 88.19 190 ALA A CA 1
ATOM 1515 C C . ALA A 1 190 ? 13.791 6.918 -27.603 1.00 88.19 190 ALA A C 1
ATOM 1517 O O . ALA A 1 190 ? 13.296 7.795 -28.301 1.00 88.19 190 ALA A O 1
ATOM 1518 N N . GLN A 1 191 ? 15.113 6.833 -27.414 1.00 93.00 191 GLN A N 1
ATOM 1519 C CA . GLN A 1 191 ? 16.075 7.751 -28.041 1.00 93.00 191 GLN A CA 1
ATOM 1520 C C . GLN A 1 191 ? 16.012 7.707 -29.571 1.00 93.00 191 GLN A C 1
ATOM 1522 O O . GLN A 1 191 ? 16.086 8.751 -30.212 1.00 93.00 191 GLN A O 1
ATOM 1527 N N . LEU A 1 192 ? 15.861 6.521 -30.167 1.00 96.81 192 LEU A N 1
ATOM 1528 C CA . LEU A 1 192 ? 15.733 6.385 -31.618 1.00 96.81 192 LEU A CA 1
ATOM 1529 C C . LEU A 1 192 ? 14.423 7.000 -32.136 1.00 96.81 192 LEU A C 1
ATOM 1531 O O . LEU A 1 192 ? 14.434 7.647 -33.179 1.00 96.81 192 LEU A O 1
ATOM 1535 N N . VAL A 1 193 ? 13.312 6.836 -31.407 1.00 95.31 193 VAL A N 1
ATOM 1536 C CA . VAL A 1 193 ? 12.025 7.477 -31.739 1.00 95.31 193 VAL A CA 1
ATOM 1537 C C . VAL A 1 193 ? 12.106 8.997 -31.578 1.00 95.31 193 VAL A C 1
ATOM 1539 O O . VAL A 1 193 ? 11.650 9.715 -32.462 1.00 95.31 193 VAL A O 1
ATOM 1542 N N . ALA A 1 194 ? 12.743 9.491 -30.515 1.00 90.50 194 ALA A N 1
ATOM 1543 C CA . ALA A 1 194 ? 12.958 10.921 -30.307 1.00 90.50 194 ALA A CA 1
ATOM 1544 C C . ALA A 1 194 ? 13.798 11.536 -31.439 1.00 90.50 194 ALA A C 1
ATOM 1546 O O . ALA A 1 194 ? 13.390 12.539 -32.020 1.00 90.50 194 ALA A O 1
ATOM 1547 N N . LEU A 1 195 ? 14.897 10.878 -31.831 1.00 94.25 195 LEU A N 1
ATOM 1548 C CA . LEU A 1 195 ? 15.697 11.276 -32.994 1.00 94.25 195 LEU A CA 1
ATOM 1549 C C . LEU A 1 195 ? 14.855 11.271 -34.278 1.00 94.25 195 LEU A C 1
ATOM 1551 O O . LEU A 1 195 ? 14.940 12.187 -35.088 1.00 94.25 195 LEU A O 1
ATOM 1555 N N . ALA A 1 196 ? 14.023 10.246 -34.478 1.00 96.38 196 ALA A N 1
ATOM 1556 C CA . ALA A 1 196 ? 13.147 10.178 -35.641 1.00 96.38 196 ALA A CA 1
ATOM 1557 C C . ALA A 1 196 ? 12.129 11.324 -35.663 1.00 96.38 196 ALA A C 1
ATOM 1559 O O . ALA A 1 196 ? 11.821 11.828 -36.736 1.00 96.38 196 ALA A O 1
ATOM 1560 N N . ARG A 1 197 ? 11.616 11.767 -34.513 1.00 93.31 197 ARG A N 1
ATOM 1561 C CA . ARG A 1 197 ? 10.755 12.954 -34.437 1.00 93.31 197 ARG A CA 1
ATOM 1562 C C . ARG A 1 197 ? 11.510 14.215 -34.841 1.00 93.31 197 ARG A C 1
ATOM 1564 O O . ARG A 1 197 ? 11.023 14.941 -35.700 1.00 93.31 197 ARG A O 1
ATOM 1571 N N . GLU A 1 198 ? 12.681 14.444 -34.253 1.00 92.19 198 GLU A N 1
ATOM 1572 C CA . GLU A 1 198 ? 13.527 15.615 -34.538 1.00 92.19 198 GLU A CA 1
ATOM 1573 C C . GLU A 1 198 ? 13.883 15.722 -36.030 1.00 92.19 198 GLU A C 1
ATOM 1575 O O . GLU A 1 198 ? 13.932 16.814 -36.588 1.00 92.19 198 GLU A O 1
ATOM 1580 N N . GLU A 1 199 ? 14.053 14.580 -36.695 1.00 95.12 199 GLU A N 1
ATOM 1581 C CA . GLU A 1 199 ? 14.464 14.484 -38.101 1.00 95.12 199 GLU A CA 1
ATOM 1582 C C . GLU A 1 199 ? 13.291 14.317 -39.086 1.00 95.12 199 GLU A C 1
ATOM 1584 O O . GLU A 1 199 ? 13.502 14.128 -40.294 1.00 95.12 199 GLU A O 1
ATOM 1589 N N . TYR A 1 200 ? 12.050 14.388 -38.586 1.00 95.44 200 TYR A N 1
ATOM 1590 C CA . TYR A 1 200 ? 10.805 14.191 -39.342 1.00 95.44 200 TYR A CA 1
ATOM 1591 C C . TYR A 1 200 ? 10.708 12.811 -40.034 1.00 95.44 200 TYR A C 1
ATOM 1593 O O . TYR A 1 200 ? 10.208 12.676 -41.150 1.00 95.44 200 TYR A O 1
ATOM 1601 N N . LEU A 1 201 ? 11.185 11.768 -39.353 1.00 97.06 201 LEU A N 1
ATOM 1602 C CA . LEU A 1 201 ? 11.267 10.363 -39.776 1.00 97.06 201 LEU A CA 1
ATOM 1603 C C . LEU A 1 201 ? 10.397 9.405 -38.934 1.00 97.06 201 LEU A C 1
ATOM 1605 O O . LEU A 1 201 ? 10.575 8.188 -38.986 1.00 97.06 201 LEU A O 1
ATOM 1609 N N . LEU A 1 202 ? 9.424 9.899 -38.163 1.00 93.75 202 LEU A N 1
ATOM 1610 C CA . LEU A 1 202 ? 8.457 9.018 -37.485 1.00 93.75 202 LEU A CA 1
ATOM 1611 C C . LEU A 1 202 ? 7.621 8.201 -38.484 1.00 93.75 202 LEU A C 1
ATOM 1613 O O . LEU A 1 202 ? 7.332 7.025 -38.254 1.00 93.75 202 LEU A O 1
ATOM 1617 N N . GLY A 1 203 ? 7.261 8.814 -39.614 1.00 92.44 203 GLY A N 1
ATOM 1618 C CA . GLY A 1 203 ? 6.348 8.230 -40.592 1.00 92.44 203 GLY A CA 1
ATOM 1619 C C . GLY A 1 203 ? 4.898 8.148 -40.091 1.00 92.44 203 GLY A C 1
ATOM 1620 O O . GLY A 1 203 ? 4.576 8.644 -39.011 1.00 92.44 203 GLY A O 1
ATOM 1621 N N . PRO A 1 204 ? 3.991 7.531 -40.867 1.00 92.88 204 PRO A N 1
ATOM 1622 C CA . PRO A 1 204 ? 2.592 7.386 -40.478 1.00 92.88 204 PRO A CA 1
ATOM 1623 C C . PRO A 1 204 ? 2.438 6.534 -39.200 1.00 92.88 204 PRO A C 1
ATOM 1625 O O . PRO A 1 204 ? 3.057 5.465 -39.097 1.00 92.88 204 PRO A O 1
ATOM 1628 N N . PRO A 1 205 ? 1.588 6.956 -38.243 1.00 90.25 205 PRO A N 1
ATOM 1629 C CA . PRO A 1 205 ? 1.451 6.280 -36.958 1.00 90.25 205 PRO A CA 1
ATOM 1630 C C . PRO A 1 205 ? 0.894 4.859 -37.125 1.00 90.25 205 PRO A C 1
ATOM 1632 O O . PRO A 1 205 ? 0.151 4.594 -38.079 1.00 90.25 205 PRO A O 1
ATOM 1635 N N . PRO A 1 206 ? 1.199 3.934 -36.198 1.00 90.75 206 PRO A N 1
ATOM 1636 C CA . PRO A 1 206 ? 0.615 2.598 -36.204 1.00 90.75 206 PRO A CA 1
ATOM 1637 C C . PRO A 1 206 ? -0.916 2.631 -36.282 1.00 90.75 206 PRO A C 1
ATOM 1639 O O . PRO A 1 206 ? -1.581 3.398 -35.582 1.00 90.75 206 PRO A O 1
ATOM 1642 N N . GLY A 1 207 ? -1.484 1.806 -37.157 1.00 86.88 207 GLY A N 1
ATOM 1643 C CA . GLY A 1 207 ? -2.915 1.793 -37.460 1.00 86.88 207 GLY A CA 1
ATOM 1644 C C . GLY A 1 207 ? -3.355 2.711 -38.601 1.00 86.88 207 GLY A C 1
ATOM 1645 O O . GLY A 1 207 ? -4.520 2.656 -38.998 1.00 86.88 207 GLY A O 1
ATOM 1646 N N . HIS A 1 208 ? -2.452 3.527 -39.150 1.00 90.94 208 HIS A N 1
ATOM 1647 C CA . HIS A 1 208 ? -2.683 4.246 -40.401 1.00 90.94 208 HIS A CA 1
ATOM 1648 C C . HIS A 1 208 ? -2.520 3.298 -41.613 1.00 90.94 208 HIS A C 1
ATOM 1650 O O . HIS A 1 208 ? -1.617 2.455 -41.592 1.00 90.94 208 HIS A O 1
ATOM 1656 N N . PRO A 1 209 ? -3.308 3.438 -42.703 1.00 87.75 209 PRO A N 1
ATOM 1657 C CA . PRO A 1 209 ? -3.229 2.557 -43.878 1.00 87.75 209 PRO A CA 1
ATOM 1658 C C . PRO A 1 209 ? -1.829 2.437 -44.487 1.00 87.75 209 PRO A C 1
ATOM 1660 O O . PRO A 1 209 ? -1.416 1.347 -44.872 1.00 87.75 209 PRO A O 1
ATOM 1663 N N . ASN A 1 210 ? -1.069 3.533 -44.491 1.00 88.31 210 ASN A N 1
ATOM 1664 C CA . ASN A 1 210 ? 0.299 3.582 -45.025 1.00 88.31 210 ASN A CA 1
ATOM 1665 C C . ASN A 1 210 ? 1.384 3.249 -43.985 1.00 88.31 210 ASN A C 1
ATOM 1667 O O . ASN A 1 210 ? 2.566 3.315 -44.300 1.00 88.31 210 ASN A O 1
ATOM 1671 N N . SER A 1 211 ? 1.013 2.908 -42.747 1.00 91.62 211 SER A N 1
ATOM 1672 C CA . SER A 1 211 ? 1.981 2.482 -41.731 1.00 91.62 211 SER A CA 1
ATOM 1673 C C . SER A 1 211 ? 2.396 1.032 -41.937 1.00 91.62 211 SER A C 1
ATOM 1675 O O . SER A 1 211 ? 1.597 0.201 -42.387 1.00 91.62 211 SER A O 1
ATOM 1677 N N . ARG A 1 212 ? 3.643 0.715 -41.572 1.00 90.62 212 ARG A N 1
ATOM 1678 C CA . ARG A 1 212 ? 4.132 -0.669 -41.492 1.00 90.62 212 ARG A CA 1
ATOM 1679 C C . ARG A 1 212 ? 3.304 -1.476 -40.496 1.00 90.62 212 ARG A C 1
ATOM 1681 O O . ARG A 1 212 ? 2.930 -2.609 -40.782 1.00 90.62 212 ARG A O 1
ATOM 1688 N N . VAL A 1 213 ? 2.991 -0.880 -39.348 1.00 91.31 213 VAL A N 1
ATOM 1689 C CA . VAL A 1 213 ? 2.212 -1.533 -38.297 1.00 91.31 213 VAL A CA 1
ATOM 1690 C C . VAL A 1 213 ? 0.740 -1.207 -38.511 1.00 91.31 213 VAL A C 1
ATOM 1692 O O . VAL A 1 213 ? 0.301 -0.080 -38.296 1.00 91.31 213 VAL A O 1
ATOM 1695 N N . LYS A 1 214 ? -0.033 -2.199 -38.964 1.00 89.69 214 LYS A N 1
ATOM 1696 C CA . LYS A 1 214 ? -1.467 -2.037 -39.275 1.00 89.69 214 LYS A CA 1
ATOM 1697 C C . LYS A 1 214 ? -2.356 -1.988 -38.035 1.00 89.69 214 LYS A C 1
ATOM 1699 O O . LYS A 1 214 ? -3.484 -1.510 -38.102 1.00 89.69 214 LYS A O 1
ATOM 1704 N N . LYS A 1 215 ? -1.863 -2.481 -36.901 1.00 87.81 215 LYS A N 1
ATOM 1705 C CA . LYS A 1 215 ? -2.593 -2.483 -35.637 1.00 87.81 215 LYS A CA 1
ATOM 1706 C C . LYS A 1 215 ? -2.510 -1.098 -34.995 1.00 87.81 215 LYS A C 1
ATOM 1708 O O . LYS A 1 215 ? -1.422 -0.548 -34.840 1.00 87.81 215 LYS A O 1
ATOM 1713 N N . ARG A 1 216 ? -3.662 -0.537 -34.617 1.00 85.19 216 ARG A N 1
ATOM 1714 C CA . ARG A 1 216 ? -3.702 0.690 -33.810 1.00 85.19 216 ARG A CA 1
ATOM 1715 C C . ARG A 1 216 ? -3.087 0.413 -32.435 1.00 85.19 216 ARG A C 1
ATOM 1717 O O . ARG A 1 216 ? -3.339 -0.665 -31.885 1.00 85.19 216 ARG A O 1
ATOM 1724 N N . PRO A 1 217 ? -2.317 1.359 -31.871 1.00 77.38 217 PRO A N 1
ATOM 1725 C CA . PRO A 1 217 ? -1.814 1.206 -30.519 1.00 77.38 217 PRO A CA 1
ATOM 1726 C C . PRO A 1 217 ? -3.006 1.094 -29.560 1.00 77.38 217 PRO A C 1
ATOM 1728 O O . PRO A 1 217 ? -4.020 1.774 -29.763 1.00 77.38 217 PRO A O 1
ATOM 1731 N N . PRO A 1 218 ? -2.925 0.247 -28.520 1.00 71.19 218 PRO A N 1
ATOM 1732 C CA . PRO A 1 218 ? -3.927 0.262 -27.471 1.00 71.19 218 PRO A CA 1
ATOM 1733 C C . PRO A 1 218 ? -3.985 1.670 -26.858 1.00 71.19 218 PRO A C 1
ATOM 1735 O O . PRO A 1 218 ? -2.970 2.377 -26.849 1.00 71.19 218 PRO A O 1
ATOM 1738 N N . PRO A 1 219 ? -5.148 2.103 -26.340 1.00 53.28 219 PRO A N 1
ATOM 1739 C CA . PRO A 1 219 ? -5.211 3.349 -25.590 1.00 53.28 219 PRO A CA 1
ATOM 1740 C C . PRO A 1 219 ? -4.147 3.309 -24.491 1.00 53.28 219 PRO A C 1
ATOM 1742 O O . PRO A 1 219 ? -3.968 2.268 -23.847 1.00 53.28 219 PRO A O 1
ATOM 1745 N N . ARG A 1 220 ? -3.430 4.428 -24.286 1.00 52.72 220 ARG A N 1
ATOM 1746 C CA . ARG A 1 220 ? -2.468 4.538 -23.180 1.00 52.72 220 ARG A CA 1
ATOM 1747 C C . ARG A 1 220 ? -3.178 4.023 -21.924 1.00 52.72 220 ARG A C 1
ATOM 1749 O O . ARG A 1 220 ? -4.273 4.514 -21.641 1.00 52.72 220 ARG A O 1
ATOM 1756 N N . PRO A 1 221 ? -2.599 3.074 -21.163 1.00 44.50 221 PRO A N 1
ATOM 175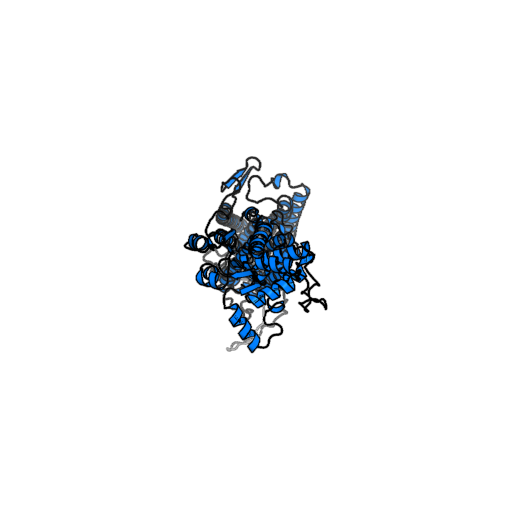7 C CA . PRO A 1 221 ? -3.162 2.725 -19.872 1.00 44.50 221 PRO A CA 1
ATOM 1758 C C . PRO A 1 221 ? -3.290 4.020 -19.073 1.00 44.50 221 PRO A C 1
ATOM 1760 O O . PRO A 1 221 ? -2.294 4.712 -18.833 1.00 44.50 221 PRO A O 1
ATOM 1763 N N . THR A 1 222 ? -4.533 4.404 -18.782 1.00 41.19 222 THR A N 1
ATOM 1764 C CA . THR A 1 222 ? -4.818 5.553 -17.936 1.00 41.19 222 THR A CA 1
ATOM 1765 C C . THR A 1 222 ? -4.335 5.224 -16.525 1.00 41.19 222 THR A C 1
ATOM 1767 O O . THR A 1 222 ? -4.358 4.050 -16.133 1.00 41.19 222 THR A O 1
ATOM 1770 N N . PRO A 1 223 ? -3.953 6.235 -15.726 1.00 42.59 223 PRO A N 1
ATOM 1771 C CA . PRO A 1 223 ? -3.501 6.044 -14.346 1.00 42.59 223 PRO A CA 1
ATOM 1772 C C . PRO A 1 223 ? -4.446 5.193 -13.462 1.00 42.59 223 PRO A C 1
ATOM 1774 O O . PRO A 1 223 ? -4.063 4.687 -12.414 1.00 42.59 223 PRO A O 1
ATOM 1777 N N . GLY A 1 224 ? -5.702 4.983 -13.871 1.00 40.84 224 GLY A N 1
ATOM 1778 C CA . GLY A 1 224 ? -6.676 4.180 -13.130 1.00 40.84 224 GLY A CA 1
ATOM 1779 C C . GLY A 1 224 ? -6.583 2.656 -13.305 1.00 40.84 224 GLY A C 1
ATOM 1780 O O . GLY A 1 224 ? -7.296 1.944 -12.601 1.00 40.84 224 GLY A O 1
ATOM 1781 N N . GLY A 1 225 ? -5.795 2.117 -14.242 1.00 41.16 225 GLY A N 1
ATOM 1782 C CA . GLY A 1 225 ? -5.693 0.659 -14.458 1.00 41.16 225 GLY A CA 1
ATOM 1783 C C . GLY A 1 225 ? -4.801 -0.048 -13.431 1.00 41.16 225 GLY A C 1
ATOM 1784 O O . GLY A 1 225 ? -5.155 -1.095 -12.894 1.00 41.16 225 GLY A O 1
ATOM 1785 N N . GLU A 1 226 ? -3.670 0.571 -13.106 1.00 43.47 226 GLU A N 1
ATOM 1786 C CA . GLU A 1 226 ? -2.684 0.048 -12.154 1.00 43.47 226 GLU A CA 1
ATOM 1787 C C . GLU A 1 226 ? -3.194 0.148 -10.715 1.00 43.47 226 GLU A C 1
ATOM 1789 O O . GLU A 1 226 ? -3.082 -0.811 -9.952 1.00 43.47 226 GLU A O 1
ATOM 1794 N N . LEU A 1 227 ? -3.886 1.245 -10.387 1.00 43.91 227 LEU A N 1
ATOM 1795 C CA . LEU A 1 227 ? -4.583 1.387 -9.114 1.00 43.91 227 LEU A CA 1
ATOM 1796 C C . LEU A 1 227 ? -5.701 0.352 -8.967 1.00 43.91 227 LEU A C 1
ATOM 1798 O O . LEU A 1 227 ? -5.846 -0.239 -7.904 1.00 43.91 227 LEU A O 1
ATOM 1802 N N . ARG A 1 228 ? -6.447 0.064 -10.043 1.00 43.25 228 ARG A N 1
ATOM 1803 C CA . ARG A 1 228 ? -7.433 -1.021 -10.036 1.00 43.25 228 ARG A CA 1
ATOM 1804 C C . ARG A 1 228 ? -6.788 -2.374 -9.795 1.00 43.25 228 ARG A C 1
ATOM 1806 O O . ARG A 1 228 ? -7.402 -3.148 -9.092 1.00 43.25 228 ARG A O 1
ATOM 1813 N N . CYS A 1 229 ? -5.580 -2.658 -10.279 1.00 39.97 229 CYS A N 1
ATOM 1814 C CA . CYS A 1 229 ? -4.881 -3.917 -9.991 1.00 39.97 229 CYS A CA 1
ATOM 1815 C C . CYS A 1 229 ? -4.330 -4.001 -8.560 1.00 39.97 229 CYS A C 1
ATOM 1817 O O . CYS A 1 229 ? -4.431 -5.063 -7.952 1.00 39.97 229 CYS A O 1
ATOM 1819 N N . VAL A 1 230 ? -3.786 -2.912 -8.007 1.00 47.00 230 VAL A N 1
ATOM 1820 C CA . VAL A 1 230 ? -3.327 -2.866 -6.605 1.00 47.00 230 VAL A CA 1
ATOM 1821 C C . VAL A 1 230 ? -4.520 -2.972 -5.649 1.00 47.00 230 VAL A C 1
ATOM 1823 O O . VAL A 1 230 ? -4.500 -3.797 -4.742 1.00 47.00 230 VAL A O 1
ATOM 1826 N N . LEU A 1 231 ? -5.608 -2.242 -5.912 1.00 47.16 231 LEU A N 1
ATOM 1827 C CA . LEU A 1 231 ? -6.879 -2.386 -5.192 1.00 47.16 231 LEU A CA 1
ATOM 1828 C C . LEU A 1 231 ? -7.529 -3.756 -5.432 1.00 47.16 231 LEU A C 1
ATOM 1830 O O . LEU A 1 231 ? -8.074 -4.356 -4.521 1.00 47.16 231 LEU A O 1
ATOM 1834 N N . TRP A 1 232 ? -7.456 -4.313 -6.638 1.00 46.50 232 TRP A N 1
ATOM 1835 C CA . TRP A 1 232 ? -7.970 -5.656 -6.924 1.00 46.50 232 TRP A CA 1
ATOM 1836 C C . TRP A 1 232 ? -7.152 -6.730 -6.205 1.00 46.50 232 TRP A C 1
ATOM 1838 O O . TRP A 1 232 ? -7.717 -7.721 -5.751 1.00 46.50 232 TRP A O 1
ATOM 1848 N N . TRP A 1 233 ? -5.843 -6.537 -6.030 1.00 46.44 233 TRP A N 1
ATOM 1849 C CA . TRP A 1 233 ? -5.000 -7.438 -5.248 1.00 46.44 233 TRP A CA 1
ATOM 1850 C C . TRP A 1 233 ? -5.277 -7.306 -3.745 1.00 46.44 233 TRP A C 1
ATOM 1852 O O . TRP A 1 233 ? -5.602 -8.313 -3.115 1.00 46.44 233 TRP A O 1
ATOM 1862 N N . CYS A 1 234 ? -5.266 -6.085 -3.196 1.00 49.12 234 CYS A N 1
ATOM 1863 C CA . CYS A 1 234 ? -5.611 -5.838 -1.792 1.00 49.12 234 CYS A CA 1
ATOM 1864 C C . CYS A 1 234 ? -7.045 -6.308 -1.460 1.00 49.12 234 CYS A C 1
ATOM 1866 O O . CYS A 1 234 ? -7.306 -6.713 -0.330 1.00 49.12 234 CYS A O 1
ATOM 1868 N N . GLY A 1 235 ? -7.959 -6.285 -2.438 1.00 44.91 235 GLY A N 1
ATOM 1869 C CA . GLY A 1 235 ? -9.392 -6.512 -2.233 1.00 44.91 235 GLY A CA 1
ATOM 1870 C C . GLY A 1 235 ? -9.822 -7.947 -2.508 1.00 44.91 235 GLY A C 1
ATOM 1871 O O . GLY A 1 235 ? -10.788 -8.423 -1.921 1.00 44.91 235 GLY A O 1
ATOM 1872 N N . ARG A 1 236 ? -9.093 -8.675 -3.367 1.00 42.91 236 ARG A N 1
ATOM 1873 C CA . ARG A 1 236 ? -9.385 -10.080 -3.697 1.00 42.91 236 ARG A CA 1
ATOM 1874 C C . ARG A 1 236 ? -8.473 -11.074 -2.972 1.00 42.91 236 ARG A C 1
ATOM 1876 O O . ARG A 1 236 ? -8.863 -12.228 -2.797 1.00 42.91 236 ARG A O 1
ATOM 1883 N N . LYS A 1 237 ? -7.276 -10.666 -2.528 1.00 44.12 237 LYS A N 1
ATOM 1884 C CA . LYS A 1 237 ? -6.339 -11.520 -1.777 1.00 44.12 237 LYS A CA 1
ATOM 1885 C C . LYS A 1 237 ? -6.136 -11.033 -0.346 1.00 44.12 237 LYS A C 1
ATOM 1887 O O . LYS A 1 237 ? -5.054 -10.593 0.001 1.00 44.12 237 LYS A O 1
ATOM 1892 N N . LYS A 1 238 ? -7.156 -11.218 0.493 1.00 51.44 238 LYS A N 1
ATOM 1893 C CA . LYS A 1 238 ? -7.043 -11.459 1.945 1.00 51.44 238 LYS A CA 1
ATOM 1894 C C . LYS A 1 238 ? -6.177 -10.489 2.793 1.00 51.44 238 LYS A C 1
ATOM 1896 O O . LYS A 1 238 ? -5.928 -10.831 3.935 1.00 51.44 238 LYS A O 1
ATOM 1901 N N . GLY A 1 239 ? -5.725 -9.334 2.294 1.00 50.91 239 GLY A N 1
ATOM 1902 C CA . GLY A 1 239 ? -4.745 -8.463 2.966 1.00 50.91 239 GLY A CA 1
ATOM 1903 C C . GLY A 1 239 ? -5.322 -7.742 4.174 1.00 50.91 239 GLY A C 1
ATOM 1904 O O . GLY A 1 239 ? -5.111 -8.166 5.305 1.00 50.91 239 GLY A O 1
ATOM 1905 N N . ALA A 1 240 ? -6.205 -6.778 3.911 1.00 52.00 240 ALA A N 1
ATOM 1906 C CA . ALA A 1 240 ? -7.037 -6.167 4.946 1.00 52.00 240 ALA A CA 1
ATOM 1907 C C . ALA A 1 240 ? -7.869 -7.220 5.706 1.00 52.00 240 ALA A C 1
ATOM 1909 O O . ALA A 1 240 ? -8.139 -7.075 6.895 1.00 52.00 240 ALA A O 1
ATOM 1910 N N . CYS A 1 241 ? -8.217 -8.331 5.042 1.00 59.69 241 CYS A N 1
ATOM 1911 C CA . CYS A 1 241 ? -8.926 -9.426 5.689 1.00 59.69 241 CYS A CA 1
ATOM 1912 C C . CYS A 1 241 ? -8.081 -10.186 6.729 1.00 59.69 241 CYS A C 1
ATOM 1914 O O . CYS A 1 241 ? -8.632 -10.740 7.673 1.00 59.69 241 CYS A O 1
ATOM 1916 N N . ALA A 1 242 ? -6.764 -10.275 6.544 1.00 62.06 242 ALA A N 1
ATOM 1917 C CA . ALA A 1 242 ? -5.868 -10.935 7.485 1.00 62.06 242 ALA A CA 1
ATOM 1918 C C . ALA A 1 242 ? -5.622 -10.047 8.705 1.00 62.06 242 ALA A C 1
ATOM 1920 O O . ALA A 1 242 ? -5.650 -10.556 9.819 1.00 62.06 242 ALA A O 1
ATOM 1921 N N . VAL A 1 243 ? -5.465 -8.736 8.487 1.00 68.38 243 VAL A N 1
ATOM 1922 C CA . VAL A 1 243 ? -5.335 -7.732 9.554 1.00 68.38 243 VAL A CA 1
ATOM 1923 C C . VAL A 1 243 ? -6.563 -7.756 10.462 1.00 68.38 243 VAL A C 1
ATOM 1925 O O . VAL A 1 243 ? -6.451 -8.094 11.636 1.00 68.38 243 VAL A O 1
ATOM 1928 N N . GLY A 1 244 ? -7.764 -7.555 9.905 1.00 67.06 244 GLY A N 1
ATOM 1929 C CA . GLY A 1 244 ? -8.986 -7.541 10.718 1.00 67.06 244 GLY A CA 1
ATOM 1930 C C . GLY A 1 244 ? -9.285 -8.860 11.432 1.00 67.06 244 GLY A C 1
ATOM 1931 O O . GLY A 1 244 ? -9.837 -8.872 12.528 1.00 67.06 244 GLY A O 1
ATOM 1932 N N . ALA A 1 245 ? -8.897 -9.991 10.844 1.00 72.38 245 ALA A N 1
ATOM 1933 C CA . ALA A 1 245 ? -9.061 -11.290 11.484 1.00 72.38 245 ALA A CA 1
ATOM 1934 C C . ALA A 1 245 ? -8.117 -11.522 12.671 1.00 72.38 245 ALA A C 1
ATOM 1936 O O . ALA A 1 245 ? -8.467 -12.297 13.561 1.00 72.38 245 ALA A O 1
ATOM 1937 N N . ASN A 1 246 ? -6.939 -10.895 12.676 1.00 80.06 246 ASN A N 1
ATOM 1938 C CA . ASN A 1 246 ? -5.995 -11.009 13.779 1.00 80.06 246 ASN A CA 1
ATOM 1939 C C . ASN A 1 246 ? -6.371 -10.064 14.928 1.00 80.06 246 ASN A C 1
ATOM 1941 O O . ASN A 1 246 ? -6.477 -10.498 16.073 1.00 80.06 246 ASN A O 1
ATOM 1945 N N . ASP A 1 247 ? -6.682 -8.809 14.601 1.00 74.81 247 ASP A N 1
ATOM 1946 C CA . ASP A 1 247 ? -6.803 -7.740 15.597 1.00 74.81 247 ASP A CA 1
ATOM 1947 C C . ASP A 1 247 ? -8.174 -7.679 16.293 1.00 74.81 247 ASP A C 1
ATOM 1949 O O . ASP A 1 247 ? -8.303 -7.117 17.380 1.00 74.81 247 ASP A O 1
ATOM 1953 N N . VAL A 1 248 ? -9.207 -8.342 15.755 1.00 73.06 248 VAL A N 1
ATOM 1954 C CA . VAL A 1 248 ? -10.535 -8.416 16.400 1.00 73.06 248 VAL A CA 1
ATOM 1955 C C . VAL A 1 248 ? -10.483 -8.973 17.823 1.00 73.06 248 VAL A C 1
ATOM 1957 O O . VAL A 1 248 ? -11.238 -8.545 18.702 1.00 73.06 248 VAL A O 1
ATOM 1960 N N . ALA A 1 249 ? -9.589 -9.932 18.053 1.00 74.62 249 ALA A N 1
ATOM 1961 C CA . ALA A 1 249 ? -9.454 -10.594 19.336 1.00 74.62 249 ALA A CA 1
ATOM 1962 C C . ALA A 1 249 ? -8.892 -9.647 20.411 1.00 74.62 249 ALA A C 1
ATOM 1964 O O . ALA A 1 249 ? -9.175 -9.850 21.589 1.00 74.62 249 ALA A O 1
ATOM 1965 N N . ASN A 1 250 ? -8.208 -8.567 20.016 1.00 79.31 250 ASN A N 1
ATOM 1966 C CA . ASN A 1 250 ? -7.689 -7.558 20.941 1.00 79.31 250 ASN A CA 1
ATOM 1967 C C . ASN A 1 250 ? -8.814 -6.750 21.605 1.00 79.31 250 ASN A C 1
ATOM 1969 O O . ASN A 1 250 ? -8.681 -6.368 22.761 1.00 79.31 250 ASN A O 1
ATOM 1973 N N . ALA A 1 251 ? -9.923 -6.503 20.894 1.00 79.19 251 ALA A N 1
ATOM 1974 C CA . ALA A 1 251 ? -11.040 -5.710 21.413 1.00 79.19 251 ALA A CA 1
ATOM 1975 C C . ALA A 1 251 ? -12.158 -6.563 22.030 1.00 79.19 251 ALA A C 1
ATOM 1977 O O . ALA A 1 251 ? -12.739 -6.178 23.037 1.00 79.19 251 ALA A O 1
ATOM 1978 N N . PHE A 1 252 ? -12.479 -7.717 21.432 1.00 85.12 252 PHE A N 1
ATOM 1979 C CA . PHE A 1 252 ? -13.614 -8.544 21.871 1.00 85.12 252 PHE A CA 1
ATOM 1980 C C . PHE A 1 252 ? -13.221 -9.897 22.472 1.00 85.12 252 PHE A C 1
ATOM 1982 O O . PHE A 1 252 ? -14.103 -10.610 22.952 1.00 85.12 252 PHE A O 1
ATOM 1989 N N . GLY A 1 253 ? -11.929 -10.247 22.513 1.00 81.19 253 GLY A N 1
ATOM 1990 C CA . GLY A 1 253 ? -11.451 -11.491 23.131 1.00 81.19 253 GLY A CA 1
ATOM 1991 C C . GLY A 1 253 ? -11.849 -11.601 24.597 1.00 81.19 253 GLY A C 1
ATOM 1992 O O . GLY A 1 253 ? -12.326 -12.648 25.028 1.00 81.19 253 GLY A O 1
ATOM 1993 N N . THR A 1 254 ? -11.765 -10.493 25.333 1.00 81.75 254 THR A N 1
ATOM 1994 C CA . THR A 1 254 ? -12.172 -10.403 26.740 1.00 81.75 254 THR A CA 1
ATOM 1995 C C . THR A 1 254 ? -13.679 -10.602 26.922 1.00 81.75 254 THR A C 1
ATOM 1997 O O . THR A 1 254 ? -14.085 -11.261 27.872 1.00 81.75 254 THR A O 1
ATOM 2000 N N . SER A 1 255 ? -14.512 -10.058 26.026 1.00 80.56 255 SER A N 1
ATOM 2001 C CA . SER A 1 255 ? -15.985 -10.102 26.117 1.00 80.56 255 SER A CA 1
ATOM 2002 C C . SER A 1 255 ? -16.571 -11.444 25.675 1.00 80.56 255 SER A C 1
ATOM 2004 O O . SER A 1 255 ? -17.581 -11.900 26.212 1.00 80.56 255 SER A O 1
ATOM 2006 N N . VAL A 1 256 ? -15.940 -12.086 24.688 1.00 80.25 256 VAL A N 1
ATOM 2007 C CA . VAL A 1 256 ? -16.281 -13.452 24.266 1.00 80.25 256 VAL A CA 1
ATOM 2008 C C . VAL A 1 256 ? -15.773 -14.460 25.298 1.00 80.25 256 VAL A C 1
ATOM 2010 O O . VAL A 1 256 ? -16.484 -15.407 25.627 1.00 80.25 256 VAL A O 1
ATOM 2013 N N . GLY A 1 257 ? -14.572 -14.244 25.843 1.00 73.00 257 GLY A N 1
ATOM 2014 C CA . GLY A 1 257 ? -13.978 -15.100 26.870 1.00 73.00 257 GLY A CA 1
ATOM 2015 C C . GLY A 1 257 ? -14.710 -15.068 28.209 1.00 73.00 257 GLY A C 1
ATOM 2016 O O . GLY A 1 257 ? -14.878 -16.111 28.837 1.00 73.00 257 GLY A O 1
ATOM 2017 N N . SER A 1 258 ? -15.226 -13.901 28.609 1.00 73.75 258 SER A N 1
ATOM 2018 C CA . SER A 1 258 ? -16.072 -13.755 29.802 1.00 73.75 258 SER A CA 1
ATOM 2019 C C . SER A 1 258 ? -17.515 -14.239 29.606 1.00 73.75 258 SER A C 1
ATOM 2021 O O . SER A 1 258 ? -18.296 -14.226 30.555 1.00 73.75 258 SER A O 1
ATOM 2023 N N . GLY A 1 259 ? -17.890 -14.666 28.393 1.00 69.38 259 GLY A N 1
ATOM 2024 C CA . GLY A 1 259 ? -19.233 -15.163 28.074 1.00 69.38 259 GLY A CA 1
ATOM 2025 C C . GLY A 1 259 ? -20.314 -14.080 27.990 1.00 69.38 259 GLY A C 1
ATOM 2026 O O . GLY A 1 259 ? -21.499 -14.401 27.975 1.00 69.38 259 GLY A O 1
ATOM 2027 N N . VAL A 1 260 ? -19.932 -12.801 27.930 1.00 72.62 260 VAL A N 1
ATOM 2028 C CA . VAL A 1 260 ? -20.871 -11.667 27.908 1.00 72.62 260 VAL A CA 1
ATOM 2029 C C . VAL A 1 260 ? -21.582 -11.539 26.560 1.00 72.62 260 VAL A C 1
ATOM 2031 O O . VAL A 1 260 ? -22.754 -11.167 26.513 1.00 72.62 260 VAL A O 1
ATOM 2034 N N . ILE A 1 261 ? -20.887 -11.850 25.464 1.00 76.69 261 ILE A N 1
ATOM 2035 C CA . ILE A 1 261 ? -21.452 -11.864 24.110 1.00 76.69 261 ILE A CA 1
ATOM 2036 C C . ILE A 1 261 ? -21.033 -13.113 23.345 1.00 76.69 261 ILE A C 1
ATOM 2038 O O . ILE A 1 261 ? -19.953 -13.671 23.543 1.00 76.69 261 ILE A O 1
ATOM 2042 N N . THR A 1 262 ? -21.874 -13.511 22.395 1.00 81.31 262 THR A N 1
ATOM 2043 C CA . THR A 1 262 ? -21.538 -14.575 21.446 1.00 81.31 262 THR A CA 1
ATOM 2044 C C . THR A 1 262 ? -20.507 -14.099 20.425 1.00 81.31 262 THR A C 1
ATOM 2046 O O . THR A 1 262 ? -20.398 -12.912 20.104 1.00 81.31 262 THR A O 1
ATOM 2049 N N . MET A 1 263 ? -19.795 -15.046 19.816 1.00 78.88 263 MET A N 1
ATOM 2050 C CA . MET A 1 263 ? -18.820 -14.746 18.767 1.00 78.88 263 MET A CA 1
ATOM 2051 C C . MET A 1 263 ? -19.462 -14.070 17.538 1.00 78.88 263 MET A C 1
ATOM 2053 O O . MET A 1 263 ? -18.857 -13.193 16.923 1.00 78.88 263 MET A O 1
ATOM 2057 N N . ARG A 1 264 ? -20.714 -14.421 17.201 1.00 81.00 264 ARG A N 1
ATOM 2058 C CA . ARG A 1 264 ? -21.464 -13.788 16.098 1.00 81.00 264 ARG A CA 1
ATOM 2059 C C . ARG A 1 264 ? -21.774 -12.317 16.396 1.00 81.00 264 ARG A C 1
ATOM 2061 O O . ARG A 1 264 ? -21.583 -11.472 15.524 1.00 81.00 264 ARG A O 1
ATOM 2068 N N . GLN A 1 265 ? -22.202 -12.012 17.623 1.00 83.94 265 GLN A N 1
ATOM 2069 C CA . GLN A 1 265 ? -22.446 -10.636 18.071 1.00 83.94 265 GLN A CA 1
ATOM 2070 C C . GLN A 1 265 ? -21.150 -9.821 18.091 1.00 83.94 265 GLN A C 1
ATOM 2072 O O . GLN A 1 265 ? -21.130 -8.706 17.571 1.00 83.94 265 GLN A O 1
ATOM 2077 N N . ALA A 1 266 ? -20.061 -10.397 18.610 1.00 85.25 266 ALA A N 1
ATOM 2078 C CA . ALA A 1 266 ? -18.749 -9.755 18.633 1.00 85.25 266 ALA A CA 1
ATOM 2079 C C . ALA A 1 266 ? -18.303 -9.320 17.231 1.00 85.25 266 ALA A C 1
ATOM 2081 O O . ALA A 1 266 ? -17.912 -8.171 17.041 1.00 85.25 266 ALA A O 1
ATOM 2082 N N . PHE A 1 267 ? -18.433 -10.190 16.223 1.00 85.06 267 PHE A N 1
ATOM 2083 C CA . PHE A 1 267 ? -18.064 -9.829 14.852 1.00 85.06 267 PHE A CA 1
ATOM 2084 C C . PHE A 1 267 ? -18.938 -8.740 14.243 1.00 85.06 267 PHE A C 1
ATOM 2086 O O . PHE A 1 267 ? -18.412 -7.871 13.550 1.00 85.06 267 PHE A O 1
ATOM 2093 N N . ALA A 1 268 ? -20.248 -8.765 14.494 1.00 87.12 268 ALA A N 1
ATOM 2094 C CA . ALA A 1 268 ? -21.153 -7.745 13.974 1.00 87.12 268 ALA A CA 1
ATOM 2095 C C . ALA A 1 268 ? -20.809 -6.354 14.532 1.00 87.12 268 ALA A C 1
ATOM 2097 O O . ALA A 1 268 ? -20.690 -5.396 13.768 1.00 87.12 268 ALA A O 1
ATOM 2098 N N . ILE A 1 269 ? -20.584 -6.257 15.846 1.00 88.81 269 ILE A N 1
ATOM 2099 C CA . ILE A 1 269 ? -20.232 -4.993 16.506 1.00 88.81 269 ILE A CA 1
ATOM 2100 C C . ILE A 1 269 ? -18.846 -4.529 16.047 1.00 88.81 269 ILE A C 1
ATOM 2102 O O . ILE A 1 269 ? -18.686 -3.392 15.605 1.00 88.81 269 ILE A O 1
ATOM 2106 N N . ALA A 1 270 ? -17.854 -5.421 16.069 1.00 87.50 270 ALA A N 1
ATOM 2107 C CA . ALA A 1 270 ? -16.494 -5.116 15.644 1.00 87.50 270 ALA A CA 1
ATOM 2108 C C . ALA A 1 270 ? -16.409 -4.645 14.188 1.00 87.50 270 ALA A C 1
ATOM 2110 O O . ALA A 1 270 ? -15.647 -3.728 13.899 1.00 87.50 270 ALA A O 1
ATOM 2111 N N . ALA A 1 271 ? -17.178 -5.237 13.269 1.00 87.12 271 ALA A N 1
ATOM 2112 C CA . ALA A 1 271 ? -17.201 -4.814 11.870 1.00 87.12 271 ALA A CA 1
ATOM 2113 C C . ALA A 1 271 ? -17.656 -3.353 11.725 1.00 87.12 271 ALA A C 1
ATOM 2115 O O . ALA A 1 271 ? -17.040 -2.589 10.982 1.00 87.12 271 ALA A O 1
ATOM 2116 N N . VAL A 1 272 ? -18.696 -2.952 12.462 1.00 90.25 272 VAL A N 1
ATOM 2117 C CA . VAL A 1 272 ? -19.2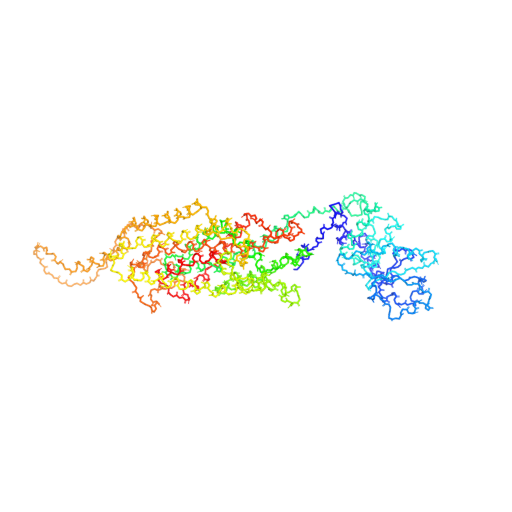15 -1.578 12.446 1.00 90.25 272 VAL A CA 1
ATOM 2118 C C . VAL A 1 272 ? -18.237 -0.617 13.121 1.00 90.25 272 VAL A C 1
ATOM 2120 O O . VAL A 1 272 ? -17.875 0.396 12.526 1.00 90.25 272 VAL A O 1
ATOM 2123 N N . CYS A 1 273 ? -17.768 -0.938 14.329 1.00 90.12 273 CYS A N 1
ATOM 2124 C CA . CYS A 1 273 ? -16.862 -0.076 15.090 1.00 90.12 273 CYS A CA 1
ATOM 2125 C C . CYS A 1 273 ? -15.526 0.140 14.368 1.00 90.12 273 CYS A C 1
ATOM 2127 O O . CYS A 1 273 ? -15.108 1.288 14.225 1.00 90.12 273 CYS A O 1
ATOM 2129 N N . ASN A 1 274 ? -14.904 -0.924 13.844 1.00 87.56 274 ASN A N 1
ATOM 2130 C CA . ASN A 1 274 ? -13.653 -0.811 13.089 1.00 87.56 274 ASN A CA 1
ATOM 2131 C C . ASN A 1 274 ? -13.828 0.031 11.824 1.00 87.56 274 ASN A C 1
ATOM 2133 O O . ASN A 1 274 ? -12.981 0.865 11.516 1.00 87.56 274 ASN A O 1
ATOM 2137 N N . LEU A 1 275 ? -14.929 -0.163 11.088 1.00 88.06 275 LEU A N 1
ATOM 2138 C CA . LEU A 1 275 ? -15.199 0.603 9.874 1.00 88.06 275 LEU A CA 1
ATOM 2139 C C . LEU A 1 275 ? -15.401 2.092 10.175 1.00 88.06 275 LEU A C 1
ATOM 2141 O O . LEU A 1 275 ? -14.881 2.941 9.449 1.00 88.06 275 LEU A O 1
ATOM 2145 N N . LEU A 1 276 ? -16.142 2.407 11.241 1.00 89.00 276 LEU A N 1
ATOM 2146 C CA . LEU A 1 276 ? -16.341 3.784 11.684 1.00 89.00 276 LEU A CA 1
ATOM 2147 C C . LEU A 1 276 ? -15.006 4.421 12.064 1.00 89.00 276 LEU A C 1
ATOM 2149 O O . LEU A 1 276 ? -14.683 5.469 11.511 1.00 89.00 276 LEU A O 1
ATOM 2153 N N . GLY A 1 277 ? -14.207 3.756 12.904 1.00 85.56 277 GLY A N 1
ATOM 2154 C CA . GLY A 1 277 ? -12.887 4.235 13.320 1.00 85.56 277 GLY A CA 1
ATOM 2155 C C . GLY A 1 277 ? -11.938 4.455 12.146 1.00 85.56 277 GLY A C 1
ATOM 2156 O O . GLY A 1 277 ? -11.308 5.510 12.033 1.00 85.56 277 GLY A O 1
ATOM 2157 N N . ALA A 1 278 ? -11.915 3.509 11.206 1.00 84.62 278 ALA A N 1
ATOM 2158 C CA . ALA A 1 278 ? -11.117 3.595 9.992 1.00 84.62 278 ALA A CA 1
ATOM 2159 C C . ALA A 1 278 ? -11.444 4.848 9.164 1.00 84.62 278 ALA A C 1
ATOM 2161 O O . ALA A 1 278 ? -10.540 5.546 8.703 1.00 84.62 278 ALA A O 1
ATOM 2162 N N . VAL A 1 279 ? -12.731 5.156 8.977 1.00 84.62 279 VAL A N 1
ATOM 2163 C CA . VAL A 1 279 ? -13.178 6.291 8.152 1.00 84.62 279 VAL A CA 1
ATOM 2164 C C . VAL A 1 279 ? -13.068 7.626 8.890 1.00 84.62 279 VAL A C 1
ATOM 2166 O O . VAL A 1 279 ? -12.765 8.634 8.248 1.00 84.62 279 VAL A O 1
ATOM 2169 N N . SER A 1 280 ? -13.317 7.656 10.201 1.00 80.62 280 SER A N 1
ATOM 2170 C CA . SER A 1 280 ? -13.312 8.897 10.982 1.00 80.62 280 SER A CA 1
ATOM 2171 C C . SER A 1 280 ? -11.923 9.332 11.429 1.00 80.62 280 SER A C 1
ATOM 2173 O O . SER A 1 280 ? -11.680 10.528 11.483 1.00 80.62 280 SER A O 1
ATOM 2175 N N . MET A 1 281 ? -11.032 8.392 11.763 1.00 76.94 281 MET A N 1
ATOM 2176 C CA . MET A 1 281 ? -9.743 8.686 12.412 1.00 76.94 281 MET A CA 1
ATOM 2177 C C . MET A 1 281 ? -8.531 8.116 11.676 1.00 76.94 281 MET A C 1
ATOM 2179 O O . MET A 1 281 ? -7.395 8.455 12.012 1.00 76.94 281 MET A O 1
ATOM 2183 N N . GLY A 1 282 ? -8.736 7.283 10.652 1.00 72.81 282 GLY A N 1
ATOM 2184 C CA . GLY A 1 282 ? -7.635 6.676 9.904 1.00 72.81 282 GLY A CA 1
ATOM 2185 C C . GLY A 1 282 ? -6.672 7.702 9.294 1.00 72.81 282 GLY A C 1
ATOM 2186 O O . GLY A 1 282 ? -5.478 7.425 9.172 1.00 72.81 282 GLY A O 1
ATOM 2187 N N . SER A 1 283 ? -7.151 8.908 8.957 1.00 72.69 283 SER A N 1
ATOM 2188 C CA . SER A 1 283 ? -6.328 10.004 8.426 1.00 72.69 283 SER A CA 1
ATOM 2189 C C . SER A 1 283 ? -5.246 10.485 9.375 1.00 72.69 283 SER A C 1
ATOM 2191 O O . SER A 1 283 ? -4.118 10.696 8.922 1.00 72.69 283 SER A O 1
ATOM 2193 N N . ALA A 1 284 ? -5.575 10.634 10.656 1.00 65.00 284 ALA A N 1
ATOM 2194 C CA . ALA A 1 284 ? -4.645 11.117 11.668 1.00 65.00 284 ALA A CA 1
ATOM 2195 C C . ALA A 1 284 ? -3.472 10.141 11.844 1.00 65.00 284 ALA A C 1
ATOM 2197 O O . ALA A 1 284 ? -2.312 10.544 11.809 1.00 65.00 284 ALA A O 1
ATOM 2198 N N . VAL A 1 285 ? -3.767 8.840 11.936 1.00 65.62 285 VAL A N 1
ATOM 2199 C CA . VAL A 1 285 ? -2.760 7.802 12.217 1.00 65.62 285 VAL A CA 1
ATOM 2200 C C . VAL A 1 285 ? -1.894 7.483 10.987 1.00 65.62 285 VAL A C 1
ATOM 2202 O O . VAL A 1 285 ? -0.684 7.271 11.089 1.00 65.62 285 VAL A O 1
ATOM 2205 N N . THR A 1 286 ? -2.479 7.526 9.785 1.00 71.50 286 THR A N 1
ATOM 2206 C CA . THR A 1 286 ? -1.781 7.230 8.515 1.00 71.50 286 THR A CA 1
ATOM 2207 C C . THR A 1 286 ? -0.616 8.180 8.232 1.00 71.50 286 THR A C 1
ATOM 2209 O O . THR A 1 286 ? 0.400 7.765 7.664 1.00 71.50 286 THR A O 1
ATOM 2212 N N . GLY A 1 287 ? -0.735 9.454 8.621 1.00 61.88 287 GLY A N 1
ATOM 2213 C CA . GLY A 1 287 ? 0.321 10.453 8.423 1.00 61.88 287 GLY A CA 1
ATOM 2214 C C . GLY A 1 287 ? 1.627 10.110 9.149 1.00 61.88 287 GLY A C 1
ATOM 2215 O O . GLY A 1 287 ? 2.712 10.404 8.636 1.00 61.88 287 GLY A O 1
ATOM 2216 N N . THR A 1 288 ? 1.523 9.432 10.292 1.00 58.50 288 THR A N 1
ATOM 2217 C CA . THR A 1 288 ? 2.634 9.126 11.199 1.00 58.50 288 THR A CA 1
ATOM 2218 C C . THR A 1 288 ? 3.515 7.985 10.679 1.00 58.50 288 THR A C 1
ATOM 2220 O O . THR A 1 288 ? 4.741 8.112 10.664 1.00 58.50 288 THR A O 1
ATOM 2223 N N . ILE A 1 289 ? 2.911 6.908 10.158 1.00 62.97 289 ILE A N 1
ATOM 2224 C CA . ILE A 1 289 ? 3.636 5.730 9.638 1.00 62.97 289 ILE A CA 1
ATOM 2225 C C . ILE A 1 289 ? 4.528 6.115 8.447 1.00 62.97 289 ILE A C 1
ATOM 2227 O O . ILE A 1 289 ? 5.675 5.687 8.351 1.00 62.97 289 ILE A O 1
ATOM 2231 N N . ARG A 1 290 ? 4.051 6.981 7.545 1.00 61.78 290 ARG A N 1
ATOM 2232 C CA . ARG A 1 290 ? 4.772 7.306 6.300 1.00 61.78 290 ARG A CA 1
ATOM 2233 C C . ARG A 1 290 ? 6.109 8.024 6.528 1.00 61.78 290 ARG A C 1
ATOM 2235 O O . ARG A 1 290 ? 7.047 7.802 5.768 1.00 61.78 290 ARG A O 1
ATOM 2242 N N . LYS A 1 291 ? 6.186 8.911 7.526 1.00 59.47 291 LYS A N 1
ATOM 2243 C CA . LYS A 1 291 ? 7.316 9.841 7.711 1.00 59.47 291 LYS A CA 1
ATOM 2244 C C . LYS A 1 291 ? 8.354 9.376 8.732 1.00 59.47 291 LYS A C 1
ATOM 2246 O O . LYS A 1 291 ? 9.457 9.913 8.719 1.00 59.47 291 LYS A O 1
ATOM 2251 N N . GLY A 1 292 ? 8.012 8.446 9.627 1.00 62.41 292 GLY A N 1
ATOM 2252 C CA . GLY A 1 292 ? 8.850 8.096 10.782 1.00 62.41 292 GLY A CA 1
ATOM 2253 C C . GLY A 1 292 ? 9.894 6.995 10.550 1.00 62.41 292 GLY A C 1
ATOM 2254 O O . GLY A 1 292 ? 10.853 6.912 11.310 1.00 62.41 292 GLY A O 1
ATOM 2255 N N . ILE A 1 293 ? 9.723 6.161 9.517 1.00 71.06 293 ILE A N 1
ATOM 2256 C CA . ILE A 1 293 ? 10.409 4.854 9.414 1.00 71.06 293 ILE A CA 1
ATOM 2257 C C . ILE A 1 293 ? 11.484 4.844 8.324 1.00 71.06 293 ILE A C 1
ATOM 2259 O O . ILE A 1 293 ? 12.579 4.311 8.513 1.00 71.06 293 ILE A O 1
ATOM 2263 N N . ILE A 1 294 ? 11.160 5.424 7.167 1.00 75.69 294 ILE A N 1
ATOM 2264 C CA . ILE A 1 294 ? 12.026 5.445 5.990 1.00 75.69 294 ILE A CA 1
ATOM 2265 C C . ILE A 1 294 ? 12.367 6.883 5.600 1.00 75.69 294 ILE A C 1
ATOM 2267 O O . ILE A 1 294 ? 11.541 7.790 5.721 1.00 75.69 294 ILE A O 1
ATOM 2271 N N . GLU A 1 295 ? 13.583 7.093 5.105 1.00 72.31 295 GLU A N 1
ATOM 2272 C CA . GLU A 1 295 ? 14.015 8.399 4.611 1.00 72.31 295 GLU A CA 1
ATOM 2273 C C . GLU A 1 295 ? 13.477 8.617 3.190 1.00 72.31 295 GLU A C 1
ATOM 2275 O O . GLU A 1 295 ? 14.080 8.173 2.212 1.00 72.31 295 GLU A O 1
ATOM 2280 N N . LEU A 1 296 ? 12.326 9.288 3.062 1.00 75.25 296 LEU A N 1
ATOM 2281 C CA . LEU A 1 296 ? 11.661 9.514 1.768 1.00 75.25 296 LEU A CA 1
ATOM 2282 C C . LEU A 1 296 ? 12.555 10.247 0.757 1.00 75.25 296 LEU A C 1
ATOM 2284 O O . LEU A 1 296 ? 12.537 9.899 -0.419 1.00 75.25 296 LEU A O 1
ATOM 2288 N N . ARG A 1 297 ? 13.399 11.179 1.217 1.00 71.62 297 ARG A N 1
ATOM 2289 C CA . ARG A 1 297 ? 14.337 11.938 0.370 1.00 71.62 297 ARG A CA 1
ATOM 2290 C C . ARG A 1 297 ? 15.347 11.057 -0.362 1.00 71.62 297 ARG A C 1
ATOM 2292 O O . ARG A 1 297 ? 15.795 11.393 -1.450 1.00 71.62 297 ARG A O 1
ATOM 2299 N N . SER A 1 298 ? 15.669 9.883 0.188 1.00 73.38 298 SER A N 1
ATOM 2300 C CA . SER A 1 298 ? 16.542 8.913 -0.491 1.00 73.38 298 SER A CA 1
ATOM 2301 C C . SER A 1 298 ? 15.927 8.335 -1.777 1.00 73.38 298 SER A C 1
ATOM 2303 O O . SER A 1 298 ? 16.610 7.641 -2.532 1.00 73.38 298 SER A O 1
ATOM 2305 N N . PHE A 1 299 ? 14.644 8.608 -2.030 1.00 75.44 299 PHE A N 1
ATOM 2306 C CA . PHE A 1 299 ? 13.888 8.153 -3.190 1.00 75.44 299 PHE A CA 1
ATOM 2307 C C . PHE A 1 299 ? 13.533 9.276 -4.173 1.00 75.44 299 PHE A C 1
ATOM 2309 O O . PHE A 1 299 ? 12.812 9.001 -5.132 1.00 75.44 299 PHE A O 1
ATOM 2316 N N . ASP A 1 300 ? 14.026 10.504 -3.988 1.00 75.00 300 ASP A N 1
ATOM 2317 C CA . ASP A 1 300 ? 13.702 11.630 -4.880 1.00 75.00 300 ASP A CA 1
ATOM 2318 C C . ASP A 1 300 ? 14.077 11.328 -6.344 1.00 75.00 300 ASP A C 1
ATOM 2320 O O . ASP A 1 300 ? 13.275 11.562 -7.251 1.00 75.00 300 ASP A O 1
ATOM 2324 N N . ASP A 1 301 ? 15.231 10.686 -6.557 1.00 72.38 301 ASP A N 1
ATOM 2325 C CA . ASP A 1 301 ? 15.706 10.228 -7.872 1.00 72.38 301 ASP A CA 1
ATOM 2326 C C . ASP A 1 301 ? 15.184 8.832 -8.269 1.00 72.38 301 ASP A C 1
ATOM 2328 O O . ASP A 1 301 ? 15.354 8.391 -9.407 1.00 72.38 301 ASP A O 1
ATOM 2332 N N . ASP A 1 302 ? 14.526 8.118 -7.347 1.00 74.69 302 ASP A N 1
ATOM 2333 C CA . ASP A 1 302 ? 13.957 6.787 -7.582 1.00 74.69 302 ASP A CA 1
ATOM 2334 C C . ASP A 1 302 ? 12.530 6.623 -7.006 1.00 74.69 302 ASP A C 1
ATOM 2336 O O . ASP A 1 302 ? 12.286 5.783 -6.127 1.00 74.69 302 ASP A O 1
ATOM 2340 N N . PRO A 1 303 ? 11.533 7.366 -7.537 1.00 75.12 303 PRO A N 1
ATOM 2341 C CA . PRO A 1 303 ? 10.135 7.231 -7.118 1.00 75.12 303 PRO A CA 1
ATOM 2342 C C . PRO A 1 303 ? 9.596 5.804 -7.294 1.00 75.12 303 PRO A C 1
ATOM 2344 O O . PRO A 1 303 ? 8.744 5.336 -6.537 1.00 75.12 303 PRO A O 1
ATOM 2347 N N . LYS A 1 304 ? 10.106 5.081 -8.298 1.00 74.25 304 LYS A N 1
ATOM 2348 C CA . LYS A 1 304 ? 9.715 3.694 -8.567 1.00 74.25 304 LYS A CA 1
ATOM 2349 C C . LYS A 1 304 ? 10.225 2.754 -7.478 1.00 74.25 304 LYS A C 1
ATOM 2351 O O . LYS A 1 304 ? 9.489 1.857 -7.074 1.00 74.25 304 LYS A O 1
ATOM 2356 N N . GLY A 1 305 ? 11.441 2.952 -6.981 1.00 79.38 305 GLY A N 1
ATOM 2357 C CA . GLY A 1 305 ? 11.977 2.196 -5.853 1.00 79.38 305 GLY A CA 1
ATOM 2358 C C . GLY A 1 305 ? 11.137 2.346 -4.592 1.00 79.38 305 GLY A C 1
ATOM 2359 O O . GLY A 1 305 ? 10.908 1.348 -3.910 1.00 79.38 305 GLY A O 1
ATOM 2360 N N . LEU A 1 306 ? 10.601 3.542 -4.323 1.00 83.12 306 LEU A N 1
ATOM 2361 C CA . LEU A 1 306 ? 9.720 3.771 -3.170 1.00 83.12 306 LEU A CA 1
ATOM 2362 C C . LEU A 1 306 ? 8.436 2.954 -3.295 1.00 83.12 306 LEU A C 1
ATOM 2364 O O . LEU A 1 306 ? 8.023 2.282 -2.352 1.00 83.12 306 LEU A O 1
ATOM 2368 N N . MET A 1 307 ? 7.826 2.967 -4.482 1.00 82.81 307 MET A N 1
ATOM 2369 C CA . MET A 1 307 ? 6.638 2.160 -4.753 1.00 82.81 307 MET A CA 1
ATOM 2370 C C . MET A 1 307 ? 6.923 0.657 -4.606 1.00 82.81 307 MET A C 1
ATOM 2372 O O . MET A 1 307 ? 6.064 -0.066 -4.102 1.00 82.81 307 MET A O 1
ATOM 2376 N N . LEU A 1 308 ? 8.116 0.183 -5.008 1.00 82.44 308 LEU A N 1
ATOM 2377 C CA . LEU A 1 308 ? 8.512 -1.219 -4.813 1.00 82.44 308 LEU A CA 1
ATOM 2378 C C . LEU A 1 308 ? 8.602 -1.551 -3.333 1.00 82.44 308 LEU A C 1
ATOM 2380 O O . LEU A 1 308 ? 8.039 -2.556 -2.917 1.00 82.44 308 LEU A O 1
ATOM 2384 N N . ALA A 1 309 ? 9.315 -0.717 -2.576 1.00 85.94 309 ALA A N 1
ATOM 2385 C CA . ALA A 1 309 ? 9.568 -0.917 -1.158 1.00 85.94 309 ALA A CA 1
ATOM 2386 C C . ALA A 1 309 ? 8.255 -0.963 -0.368 1.00 85.94 309 ALA A C 1
ATOM 2388 O O . ALA A 1 309 ? 8.027 -1.886 0.408 1.00 85.94 309 ALA A O 1
ATOM 2389 N N . MET A 1 310 ? 7.339 -0.031 -0.649 1.00 87.25 310 MET A N 1
ATOM 2390 C CA . MET A 1 310 ? 6.002 -0.016 -0.050 1.00 87.25 310 MET A CA 1
ATOM 2391 C C . MET A 1 310 ? 5.208 -1.276 -0.392 1.00 87.25 310 MET A C 1
ATOM 2393 O O . MET A 1 310 ? 4.619 -1.897 0.489 1.00 87.25 310 MET A O 1
ATOM 2397 N N . LEU A 1 311 ? 5.219 -1.690 -1.662 1.00 85.94 311 LEU A N 1
ATOM 2398 C CA . LEU A 1 311 ? 4.495 -2.880 -2.093 1.00 85.94 311 LEU A CA 1
ATOM 2399 C C . LEU A 1 311 ? 5.074 -4.148 -1.453 1.00 85.94 311 LEU A C 1
ATOM 2401 O O . LEU A 1 311 ? 4.317 -4.970 -0.949 1.00 85.94 311 LEU A O 1
ATOM 2405 N N . THR A 1 312 ? 6.394 -4.330 -1.450 1.00 87.88 312 THR A N 1
ATOM 2406 C CA . THR A 1 312 ? 7.027 -5.519 -0.861 1.00 87.88 312 THR A CA 1
ATOM 2407 C C . THR A 1 312 ? 6.851 -5.568 0.652 1.00 87.88 312 THR A C 1
ATOM 2409 O O . THR A 1 312 ? 6.591 -6.652 1.176 1.00 87.88 312 THR A O 1
ATOM 2412 N N . ALA A 1 313 ? 6.901 -4.423 1.338 1.00 88.75 313 ALA A N 1
ATOM 2413 C CA . ALA A 1 313 ? 6.591 -4.321 2.759 1.00 88.75 313 ALA A CA 1
ATOM 2414 C C . ALA A 1 313 ? 5.155 -4.772 3.064 1.00 88.75 313 ALA A C 1
ATOM 2416 O O . ALA A 1 313 ? 4.954 -5.620 3.935 1.00 88.75 313 ALA A O 1
ATOM 2417 N N . MET A 1 314 ? 4.168 -4.286 2.296 1.00 86.69 314 MET A N 1
ATOM 2418 C CA . MET A 1 314 ? 2.774 -4.733 2.414 1.00 86.69 314 MET A CA 1
ATOM 2419 C C . MET A 1 314 ? 2.640 -6.238 2.169 1.00 86.69 314 MET A C 1
ATOM 2421 O O . MET A 1 314 ? 2.032 -6.943 2.970 1.00 86.69 314 MET A O 1
ATOM 2425 N N . LEU A 1 315 ? 3.228 -6.752 1.082 1.00 83.69 315 LEU A N 1
ATOM 2426 C CA . LEU A 1 315 ? 3.174 -8.177 0.741 1.00 83.69 315 LEU A CA 1
ATOM 2427 C C . LEU A 1 315 ? 3.765 -9.053 1.852 1.00 83.69 315 LEU A C 1
ATOM 2429 O O . LEU A 1 315 ? 3.185 -10.091 2.180 1.00 83.69 315 LEU A O 1
ATOM 2433 N N . GLY A 1 316 ? 4.906 -8.649 2.414 1.00 86.94 316 GLY A N 1
ATOM 2434 C CA . GLY A 1 316 ? 5.568 -9.351 3.510 1.00 86.94 316 GLY A CA 1
ATOM 2435 C C . GLY A 1 316 ? 4.707 -9.372 4.769 1.00 86.94 316 GLY A C 1
ATOM 2436 O O . GLY A 1 316 ? 4.436 -10.450 5.301 1.00 86.94 316 GLY A O 1
ATOM 2437 N N . SER A 1 317 ? 4.208 -8.202 5.176 1.00 88.00 317 SER A N 1
ATOM 2438 C CA . SER A 1 317 ? 3.328 -8.050 6.338 1.00 88.00 317 SER A CA 1
ATOM 2439 C C . SER A 1 317 ? 2.066 -8.906 6.215 1.00 88.00 317 SER A C 1
ATOM 2441 O O . SER A 1 317 ? 1.817 -9.775 7.049 1.00 88.00 317 SER A O 1
ATOM 2443 N N . ILE A 1 318 ? 1.325 -8.757 5.112 1.00 83.00 318 ILE A N 1
ATOM 2444 C CA . ILE A 1 318 ? 0.087 -9.502 4.853 1.00 83.00 318 ILE A CA 1
ATOM 2445 C C . ILE A 1 318 ? 0.337 -11.010 4.870 1.00 83.00 318 ILE A C 1
ATOM 2447 O O . ILE A 1 318 ? -0.450 -11.765 5.440 1.00 83.00 318 ILE A O 1
ATOM 2451 N N . SER A 1 319 ? 1.421 -11.472 4.242 1.00 83.38 319 SER A N 1
ATOM 2452 C CA . SER A 1 319 ? 1.730 -12.904 4.175 1.00 83.38 319 SER A CA 1
ATOM 2453 C C . SER A 1 319 ? 2.027 -13.481 5.559 1.00 83.38 319 SER A C 1
ATOM 2455 O O . SER A 1 319 ? 1.572 -14.585 5.872 1.00 83.38 319 SER A O 1
ATOM 2457 N N . TYR A 1 320 ? 2.750 -12.733 6.394 1.00 89.12 320 TYR A N 1
ATOM 2458 C CA . TYR A 1 320 ? 3.050 -13.116 7.769 1.00 89.12 320 TYR A CA 1
ATOM 2459 C C . TYR A 1 320 ? 1.785 -13.142 8.636 1.00 89.12 320 TYR A C 1
ATOM 2461 O O . TYR A 1 320 ? 1.456 -14.187 9.198 1.00 89.12 320 TYR A O 1
ATOM 2469 N N . VAL A 1 321 ? 1.014 -12.049 8.656 1.00 86.06 321 VAL A N 1
ATOM 2470 C CA . VAL A 1 321 ? -0.226 -11.931 9.444 1.00 86.06 321 VAL A CA 1
ATOM 2471 C C . VAL A 1 321 ? -1.252 -12.982 9.019 1.00 86.06 321 VAL A C 1
ATOM 2473 O O . VAL A 1 321 ? -1.859 -13.639 9.864 1.00 86.06 321 VAL A O 1
ATOM 2476 N N . ALA A 1 322 ? -1.422 -13.220 7.716 1.00 82.06 322 ALA A N 1
ATOM 2477 C CA . ALA A 1 322 ? -2.328 -14.256 7.219 1.00 82.06 322 ALA A CA 1
ATOM 2478 C C . ALA A 1 322 ? -1.895 -15.664 7.658 1.00 82.06 322 ALA A C 1
ATOM 2480 O O . ALA A 1 322 ? -2.744 -16.502 7.974 1.00 82.06 322 ALA A O 1
ATOM 2481 N N . SER A 1 323 ? -0.586 -15.930 7.688 1.00 83.31 323 SER A N 1
ATOM 2482 C CA . SER A 1 323 ? -0.040 -17.213 8.140 1.00 83.31 323 SER A CA 1
ATOM 2483 C C . SER A 1 323 ? -0.247 -17.405 9.642 1.00 83.31 323 SER A C 1
ATOM 2485 O O . SER A 1 323 ? -0.751 -18.451 10.048 1.00 83.31 323 SER A O 1
ATOM 2487 N N . ALA A 1 324 ? 0.040 -16.383 10.451 1.00 87.56 324 ALA A N 1
ATOM 2488 C CA . ALA A 1 324 ? -0.197 -16.390 11.894 1.00 87.56 324 ALA A CA 1
ATOM 2489 C C . ALA A 1 324 ? -1.686 -16.581 12.230 1.00 87.56 324 ALA A C 1
ATOM 2491 O O . ALA A 1 324 ? -2.048 -17.475 12.991 1.00 87.56 324 ALA A O 1
ATOM 2492 N N . THR A 1 325 ? -2.567 -15.837 11.558 1.00 83.25 325 THR A N 1
ATOM 2493 C CA . THR A 1 325 ? -4.027 -15.943 11.722 1.00 83.25 325 THR A CA 1
ATOM 2494 C C . THR A 1 325 ? -4.538 -17.338 11.364 1.00 83.25 325 THR A C 1
ATOM 2496 O O . THR A 1 325 ? -5.399 -17.889 12.052 1.00 83.25 325 THR A O 1
ATOM 2499 N N . LYS A 1 326 ? -3.990 -17.970 10.313 1.00 80.50 326 LYS A N 1
ATOM 2500 C CA . LYS A 1 326 ? -4.350 -19.350 9.945 1.00 80.50 326 LYS A CA 1
ATOM 2501 C C . LYS A 1 326 ? -4.020 -20.341 11.066 1.00 80.50 326 LYS A C 1
ATOM 2503 O O . LYS A 1 326 ? -4.779 -21.298 11.241 1.00 80.50 326 LYS A O 1
ATOM 2508 N N . LEU A 1 327 ? -2.928 -20.095 11.788 1.00 84.12 327 LEU A N 1
ATOM 2509 C CA . LEU A 1 327 ? -2.476 -20.861 12.951 1.00 84.12 327 LEU A CA 1
ATOM 2510 C C . LEU A 1 327 ? -3.186 -20.463 14.259 1.00 84.12 327 LEU A C 1
ATOM 2512 O O . LEU A 1 327 ? -2.929 -21.085 15.280 1.00 84.12 327 LEU A O 1
ATOM 2516 N N . GLY A 1 328 ? -4.075 -19.462 14.242 1.00 81.56 328 GLY A N 1
ATOM 2517 C CA . GLY A 1 328 ? -4.745 -18.959 15.447 1.00 81.56 328 GLY A CA 1
ATOM 2518 C C . GLY A 1 328 ? -3.851 -18.097 16.344 1.00 81.56 328 GLY A C 1
ATOM 2519 O O . GLY A 1 328 ? -4.219 -17.827 17.480 1.00 81.56 328 GLY A O 1
ATOM 2520 N N . LEU A 1 329 ? -2.687 -17.658 15.854 1.00 85.94 329 LEU A N 1
ATOM 2521 C CA . LEU A 1 329 ? -1.725 -16.888 16.640 1.00 85.94 329 LEU A CA 1
ATOM 2522 C C . LEU A 1 329 ? -2.050 -15.384 16.591 1.00 85.94 329 LEU A C 1
ATOM 2524 O O . LEU A 1 329 ? -2.100 -14.822 15.487 1.00 85.94 329 LEU A O 1
ATOM 2528 N N . PRO A 1 330 ? -2.225 -14.719 17.749 1.00 85.50 330 PRO A N 1
ATOM 2529 C CA . PRO A 1 330 ? -2.326 -13.266 17.803 1.00 85.50 330 PRO A CA 1
ATOM 2530 C C . PRO A 1 330 ? -0.942 -12.639 17.591 1.00 85.50 330 PRO A C 1
ATOM 2532 O O . PRO A 1 330 ? 0.021 -12.990 18.276 1.00 85.50 330 PRO A O 1
ATOM 2535 N N . VAL A 1 331 ? -0.817 -11.741 16.615 1.00 88.00 331 VAL A N 1
ATOM 2536 C CA . VAL A 1 331 ? 0.439 -11.077 16.237 1.00 88.00 331 VAL A CA 1
ATOM 2537 C C . VAL A 1 331 ? 0.196 -9.602 15.931 1.00 88.00 331 VAL A C 1
ATOM 2539 O O . VAL A 1 331 ? -0.860 -9.228 15.442 1.00 88.00 331 VAL A O 1
ATOM 2542 N N . SER A 1 332 ? 1.195 -8.747 16.154 1.00 87.31 332 SER A N 1
ATOM 2543 C CA . SER A 1 332 ? 1.054 -7.318 15.857 1.00 87.31 332 SER A CA 1
ATOM 2544 C C . SER A 1 332 ? 1.155 -7.030 14.355 1.00 87.31 332 SER A C 1
ATOM 2546 O O . SER A 1 332 ? 2.193 -7.256 13.718 1.00 87.31 332 SER A O 1
ATOM 2548 N N . THR A 1 333 ? 0.093 -6.461 13.789 1.00 84.69 333 THR A N 1
ATOM 2549 C CA . THR A 1 333 ? 0.042 -6.011 12.390 1.00 84.69 333 THR A CA 1
ATOM 2550 C C . THR A 1 333 ? 0.939 -4.792 12.151 1.00 84.69 333 THR A C 1
ATOM 2552 O O . THR A 1 333 ? 1.666 -4.749 11.153 1.00 84.69 333 THR A O 1
ATOM 2555 N N . THR A 1 334 ? 1.020 -3.875 13.120 1.00 83.62 334 THR A N 1
ATOM 2556 C CA . THR A 1 334 ? 1.942 -2.725 13.108 1.00 83.62 334 THR A CA 1
ATOM 2557 C C . THR A 1 334 ? 3.409 -3.164 13.071 1.00 83.62 334 THR A C 1
ATOM 2559 O O . THR A 1 334 ? 4.180 -2.696 12.230 1.00 83.62 334 THR A O 1
ATOM 2562 N N . GLN A 1 335 ? 3.813 -4.120 13.918 1.00 87.56 335 GLN A N 1
ATOM 2563 C CA . GLN A 1 335 ? 5.178 -4.671 13.887 1.00 87.56 335 GLN A CA 1
ATOM 2564 C C . GLN A 1 335 ? 5.475 -5.378 12.559 1.00 87.56 335 GLN A C 1
ATOM 2566 O O . GLN A 1 335 ? 6.589 -5.287 12.041 1.00 87.56 335 GLN A O 1
ATOM 2571 N N . SER A 1 336 ? 4.472 -6.040 11.981 1.00 89.62 336 SER A N 1
ATOM 2572 C CA . SER A 1 336 ? 4.597 -6.758 10.711 1.00 89.62 336 SER A CA 1
ATOM 2573 C C . SER A 1 336 ? 4.874 -5.813 9.535 1.00 89.62 336 SER A C 1
ATOM 2575 O O . SER A 1 336 ? 5.786 -6.074 8.744 1.00 89.62 336 SER A O 1
ATOM 2577 N N . ILE A 1 337 ? 4.153 -4.686 9.430 1.00 87.00 337 ILE A N 1
ATOM 2578 C CA . ILE A 1 337 ? 4.397 -3.702 8.360 1.00 87.00 337 ILE A CA 1
ATOM 2579 C C . ILE A 1 337 ? 5.716 -2.953 8.560 1.00 87.00 337 ILE A C 1
ATOM 2581 O O . ILE A 1 337 ? 6.452 -2.754 7.593 1.00 87.00 337 ILE A O 1
ATOM 2585 N N . LEU A 1 338 ? 6.069 -2.621 9.805 1.00 86.94 338 LEU A N 1
ATOM 2586 C CA . LEU A 1 338 ? 7.358 -2.015 10.148 1.00 86.94 338 LEU A CA 1
ATOM 2587 C C . LEU A 1 338 ? 8.532 -2.932 9.798 1.00 86.94 338 LEU A C 1
ATOM 2589 O O . LEU A 1 338 ? 9.480 -2.491 9.150 1.00 86.94 338 LEU A O 1
ATOM 2593 N N . GLY A 1 339 ? 8.445 -4.217 10.148 1.00 89.62 339 GLY A N 1
ATOM 2594 C CA . GLY A 1 339 ? 9.433 -5.223 9.761 1.00 89.62 339 GLY A CA 1
ATOM 2595 C C . GLY A 1 339 ? 9.542 -5.375 8.242 1.00 89.62 339 GLY A C 1
ATOM 2596 O O . GLY A 1 339 ? 10.649 -5.440 7.706 1.00 89.62 339 GLY A O 1
ATOM 2597 N N . GLY A 1 340 ? 8.409 -5.346 7.532 1.00 90.56 340 GLY A N 1
ATOM 2598 C CA . GLY A 1 340 ? 8.368 -5.331 6.069 1.00 90.56 340 GLY A CA 1
ATOM 2599 C C . GLY A 1 340 ? 9.072 -4.113 5.463 1.00 90.56 340 GLY A C 1
ATOM 2600 O O . GLY A 1 340 ? 9.855 -4.264 4.524 1.00 90.56 340 GLY A O 1
ATOM 2601 N N . LEU A 1 341 ? 8.845 -2.919 6.018 1.00 87.75 341 LEU A N 1
ATOM 2602 C CA . LEU A 1 341 ? 9.490 -1.677 5.581 1.00 87.75 341 LEU A CA 1
ATOM 2603 C C . LEU A 1 341 ? 11.001 -1.720 5.824 1.00 87.75 341 LEU A C 1
ATOM 2605 O O . LEU A 1 341 ? 11.766 -1.508 4.883 1.00 87.75 341 LEU A O 1
ATOM 2609 N N . VAL A 1 342 ? 11.435 -2.075 7.035 1.00 89.38 342 VAL A N 1
ATOM 2610 C CA . VAL A 1 342 ? 12.858 -2.231 7.382 1.00 89.38 342 VAL A CA 1
ATOM 2611 C C . VAL A 1 342 ? 13.533 -3.248 6.457 1.00 89.38 342 VAL A C 1
ATOM 2613 O O . VAL A 1 342 ? 14.569 -2.949 5.864 1.00 89.38 342 VAL A O 1
ATOM 2616 N N . GLY A 1 343 ? 12.921 -4.417 6.256 1.00 90.50 343 GLY A N 1
ATOM 2617 C CA . GLY A 1 343 ? 13.439 -5.446 5.353 1.00 90.50 343 GLY A CA 1
ATOM 2618 C C . GLY A 1 343 ? 13.532 -4.975 3.899 1.00 90.50 343 GLY A C 1
ATOM 2619 O O . GLY A 1 343 ? 14.526 -5.252 3.225 1.00 90.50 343 GLY A O 1
ATOM 2620 N N . SER A 1 344 ? 12.541 -4.215 3.421 1.00 89.00 344 SER A N 1
ATOM 2621 C CA . SER A 1 344 ? 12.548 -3.656 2.064 1.00 89.00 344 SER A CA 1
ATOM 2622 C C . SER A 1 344 ? 13.689 -2.654 1.846 1.00 89.00 344 SER A C 1
ATOM 2624 O O . SER A 1 344 ? 14.326 -2.679 0.790 1.00 89.00 344 SER A O 1
ATOM 2626 N N . MET A 1 345 ? 14.003 -1.836 2.857 1.00 86.81 345 MET A N 1
ATOM 2627 C CA . MET A 1 345 ? 15.102 -0.869 2.810 1.00 86.81 345 MET A CA 1
ATOM 2628 C C . MET A 1 345 ? 16.464 -1.554 2.831 1.00 86.81 345 MET A C 1
ATOM 2630 O O . MET A 1 345 ? 17.308 -1.267 1.986 1.00 86.81 345 MET A O 1
ATOM 2634 N N . ILE A 1 346 ? 16.659 -2.517 3.735 1.00 88.19 346 ILE A N 1
ATOM 2635 C CA . ILE A 1 346 ? 17.907 -3.290 3.806 1.00 88.19 346 ILE A CA 1
ATOM 2636 C C . ILE A 1 346 ? 18.157 -4.018 2.477 1.00 88.19 346 ILE A C 1
ATOM 2638 O O . ILE A 1 346 ? 19.284 -4.044 1.980 1.00 88.19 346 ILE A O 1
ATOM 2642 N N . ALA A 1 347 ? 17.111 -4.578 1.860 1.00 87.62 347 ALA A N 1
ATOM 2643 C CA . ALA A 1 347 ? 17.220 -5.234 0.560 1.00 87.62 347 ALA A CA 1
ATOM 2644 C C . ALA A 1 347 ? 17.578 -4.253 -0.572 1.00 87.62 347 ALA A C 1
ATOM 2646 O O . ALA A 1 347 ? 18.442 -4.562 -1.397 1.00 87.62 347 ALA A O 1
ATOM 2647 N N . ARG A 1 348 ? 16.945 -3.071 -0.610 1.00 85.19 348 ARG A N 1
ATOM 2648 C CA . ARG A 1 348 ? 17.242 -1.999 -1.579 1.00 85.19 348 ARG A CA 1
ATOM 2649 C C . ARG A 1 348 ? 18.704 -1.567 -1.494 1.00 85.19 348 ARG A C 1
ATOM 2651 O O . ARG A 1 348 ? 19.383 -1.515 -2.520 1.00 85.19 348 ARG A O 1
ATOM 2658 N N . ASP A 1 349 ? 19.201 -1.343 -0.283 1.00 84.06 349 ASP A N 1
ATOM 2659 C CA . ASP A 1 349 ? 20.549 -0.823 -0.056 1.00 84.06 349 ASP A CA 1
ATOM 2660 C C . ASP A 1 349 ? 21.615 -1.930 0.021 1.00 84.06 349 ASP A C 1
ATOM 2662 O O . ASP A 1 349 ? 22.702 -1.733 0.568 1.00 84.06 349 ASP A O 1
ATOM 2666 N N . ARG A 1 350 ? 21.317 -3.114 -0.536 1.00 84.12 350 ARG A N 1
ATOM 2667 C CA . ARG A 1 350 ? 22.239 -4.259 -0.648 1.00 84.12 350 ARG A CA 1
ATOM 2668 C C . ARG A 1 350 ? 22.853 -4.680 0.694 1.00 84.12 350 ARG A C 1
ATOM 2670 O O . ARG A 1 350 ? 24.026 -5.040 0.756 1.00 84.12 350 ARG A O 1
ATOM 2677 N N . GLY A 1 351 ? 22.053 -4.644 1.758 1.00 80.06 351 GLY A N 1
ATOM 2678 C CA . GLY A 1 351 ? 22.453 -5.027 3.113 1.00 80.06 351 GLY A CA 1
ATOM 2679 C C . GLY A 1 351 ? 22.919 -3.868 3.997 1.00 80.06 351 GLY A C 1
ATOM 2680 O O . GLY A 1 351 ? 23.219 -4.097 5.165 1.00 80.06 351 GLY A O 1
ATOM 2681 N N . SER A 1 352 ? 22.968 -2.634 3.485 1.00 82.19 352 SER A N 1
ATOM 2682 C CA . SER A 1 352 ? 23.256 -1.460 4.314 1.00 82.19 352 SER A CA 1
ATOM 2683 C C . SER A 1 352 ? 22.083 -1.122 5.239 1.00 82.19 352 SER A C 1
ATOM 2685 O O . SER A 1 352 ? 20.917 -1.221 4.861 1.00 82.19 352 SER A O 1
ATOM 2687 N N . LEU A 1 353 ? 22.401 -0.668 6.453 1.00 81.06 353 LEU A N 1
ATOM 2688 C CA . LEU A 1 353 ? 21.422 -0.178 7.429 1.00 81.06 353 LEU A CA 1
ATOM 2689 C C . LEU A 1 353 ? 21.077 1.309 7.227 1.00 81.06 353 LEU A C 1
ATOM 2691 O O . LEU A 1 353 ? 20.226 1.829 7.945 1.00 81.06 353 LEU A O 1
ATOM 2695 N N . GLY A 1 354 ? 21.738 1.994 6.286 1.00 73.38 354 GLY A N 1
ATOM 2696 C CA . GLY A 1 354 ? 21.658 3.449 6.115 1.00 73.38 354 GLY A CA 1
ATOM 2697 C C . GLY A 1 354 ? 20.312 3.981 5.614 1.00 73.38 354 GLY A C 1
ATOM 2698 O O . GLY A 1 354 ? 19.944 5.091 5.981 1.00 73.38 354 GLY A O 1
ATOM 2699 N N . GLY A 1 355 ? 19.554 3.212 4.826 1.00 73.56 355 GLY A N 1
ATOM 2700 C CA . GLY A 1 355 ? 18.233 3.631 4.339 1.00 73.56 355 GLY A CA 1
ATOM 2701 C C . GLY A 1 355 ? 17.113 3.561 5.377 1.00 73.56 355 GLY A C 1
ATOM 2702 O O . GLY A 1 355 ? 16.008 4.041 5.125 1.00 73.56 355 GLY A O 1
ATOM 2703 N N . VAL A 1 356 ? 17.371 2.971 6.547 1.00 84.00 356 VAL A N 1
ATOM 2704 C CA . VAL A 1 356 ? 16.409 2.903 7.653 1.00 84.00 356 VAL A CA 1
ATOM 2705 C C . VAL A 1 356 ? 16.691 4.031 8.636 1.00 84.00 356 VAL A C 1
ATOM 2707 O O . VAL A 1 356 ? 17.822 4.211 9.092 1.00 84.00 356 VAL A O 1
ATOM 2710 N N . ARG A 1 357 ? 15.647 4.767 9.028 1.00 81.25 357 ARG A N 1
ATOM 2711 C CA . ARG A 1 357 ? 15.778 5.812 10.042 1.00 81.25 357 ARG A CA 1
ATOM 2712 C C . ARG A 1 357 ? 15.769 5.195 11.443 1.00 81.25 357 ARG A C 1
ATOM 2714 O O . ARG A 1 357 ? 14.722 5.013 12.056 1.00 81.25 357 ARG A O 1
ATOM 2721 N N . TRP A 1 358 ? 16.948 4.869 11.967 1.00 83.88 358 TRP A N 1
ATOM 2722 C CA . TRP A 1 358 ? 17.088 4.256 13.298 1.00 83.88 358 TRP A CA 1
ATOM 2723 C C . TRP A 1 358 ? 16.861 5.222 14.461 1.00 83.88 358 TRP A C 1
ATOM 2725 O O . TRP A 1 358 ? 16.405 4.795 15.519 1.00 83.88 358 TRP A O 1
ATOM 2735 N N . ARG A 1 359 ? 17.207 6.497 14.268 1.00 81.38 359 ARG A N 1
ATOM 2736 C CA . ARG A 1 359 ? 17.187 7.566 15.277 1.00 81.38 359 ARG A CA 1
ATOM 2737 C C . ARG A 1 359 ? 16.495 8.800 14.716 1.00 81.38 359 ARG A C 1
ATOM 2739 O O . ARG A 1 359 ? 16.238 8.859 13.513 1.00 81.38 359 ARG A O 1
ATOM 2746 N N . ASP A 1 360 ? 16.212 9.765 15.575 1.00 69.81 360 ASP A N 1
ATOM 2747 C CA . ASP A 1 360 ? 15.613 11.025 15.158 1.00 69.81 360 ASP A CA 1
ATOM 2748 C C . ASP A 1 360 ? 16.548 11.879 14.276 1.00 69.81 360 ASP A C 1
ATOM 2750 O O . ASP A 1 360 ? 17.736 11.577 14.120 1.00 69.81 360 ASP A O 1
ATOM 2754 N N . SER A 1 361 ? 16.008 12.962 13.713 1.00 65.06 361 SER A N 1
ATOM 2755 C CA . SER A 1 361 ? 16.698 13.965 12.900 1.00 65.06 361 SER A CA 1
ATOM 2756 C C . SER A 1 361 ? 17.904 14.600 13.612 1.00 65.06 361 SER A C 1
ATOM 2758 O O . SER A 1 361 ? 18.898 14.910 12.955 1.00 65.06 361 SER A O 1
ATOM 2760 N N . SER A 1 362 ? 17.873 14.704 14.946 1.00 65.62 362 SER A N 1
ATOM 2761 C CA . SER A 1 362 ? 18.991 15.160 15.790 1.00 65.62 362 SER A CA 1
ATOM 2762 C C . SER A 1 362 ? 20.069 14.091 16.039 1.00 65.62 362 SER A C 1
ATOM 2764 O O . SER A 1 362 ? 21.086 14.351 16.685 1.00 65.62 362 SER A O 1
ATOM 2766 N N . GLY A 1 363 ? 19.863 12.863 15.551 1.00 72.19 363 GLY A N 1
ATOM 2767 C CA . GLY A 1 363 ? 20.748 11.718 15.766 1.00 72.19 363 GLY A CA 1
ATOM 2768 C C . GLY A 1 363 ? 20.603 11.051 17.139 1.00 72.19 363 GLY A C 1
ATOM 2769 O O . GLY A 1 363 ? 21.280 10.049 17.393 1.00 72.19 363 GLY A O 1
ATOM 2770 N N . LYS A 1 364 ? 19.721 11.550 18.014 1.00 76.38 364 LYS A N 1
ATOM 2771 C CA . LYS A 1 364 ? 19.399 10.948 19.318 1.00 76.38 364 LYS A CA 1
ATOM 2772 C C . LYS A 1 364 ? 18.191 10.012 19.210 1.00 76.38 364 LYS A C 1
ATOM 2774 O O . LYS A 1 364 ? 17.390 10.103 18.287 1.00 76.38 364 LYS A O 1
ATOM 2779 N N . VAL A 1 365 ? 18.088 9.062 20.143 1.00 77.19 365 VAL A N 1
ATOM 2780 C CA . VAL A 1 365 ? 16.926 8.152 20.221 1.00 77.19 365 VAL A CA 1
ATOM 2781 C C . VAL A 1 365 ? 15.781 8.809 20.973 1.00 77.19 365 VAL A C 1
ATOM 2783 O O . VAL A 1 365 ? 14.655 8.713 20.516 1.00 77.19 365 VAL A O 1
ATOM 2786 N N . CYS A 1 366 ? 16.074 9.475 22.090 1.00 76.75 366 CYS A N 1
ATOM 2787 C CA . CYS A 1 366 ? 15.115 10.263 22.849 1.00 76.75 366 CYS A CA 1
ATOM 2788 C C . CYS A 1 366 ? 15.728 11.620 23.182 1.00 76.75 366 CYS A C 1
ATOM 2790 O O . CYS A 1 366 ? 16.912 11.704 23.526 1.00 76.75 366 CYS A O 1
ATOM 2792 N N . GLU A 1 367 ? 14.924 12.669 23.098 1.00 74.44 367 GLU A N 1
ATOM 2793 C CA . GLU A 1 367 ? 15.336 14.035 23.383 1.00 74.44 367 GLU A CA 1
ATOM 2794 C C . GLU A 1 367 ? 14.201 14.795 24.069 1.00 74.44 367 GLU A C 1
ATOM 2796 O O . GLU A 1 367 ? 13.024 14.631 23.745 1.00 74.44 367 GLU A O 1
ATOM 2801 N N . PHE A 1 368 ? 14.567 15.586 25.077 1.00 75.56 368 PHE A N 1
ATOM 2802 C CA . PHE A 1 368 ? 13.645 16.461 25.783 1.00 75.56 368 PHE A CA 1
ATOM 2803 C C . PHE A 1 368 ? 13.722 17.854 25.168 1.00 75.56 368 PHE A C 1
ATOM 2805 O O . PHE A 1 368 ? 14.791 18.461 25.133 1.00 75.56 368 PHE A O 1
ATOM 2812 N N . SER A 1 369 ? 12.590 18.350 24.684 1.00 68.88 369 SER A N 1
ATOM 2813 C CA . SER A 1 369 ? 12.467 19.698 24.142 1.00 68.88 369 SER A CA 1
ATOM 2814 C C . SER A 1 369 ? 12.068 20.650 25.265 1.00 68.88 369 SER A C 1
ATOM 2816 O O . SER A 1 369 ? 10.977 20.538 25.826 1.00 68.88 369 SER A O 1
ATOM 2818 N N 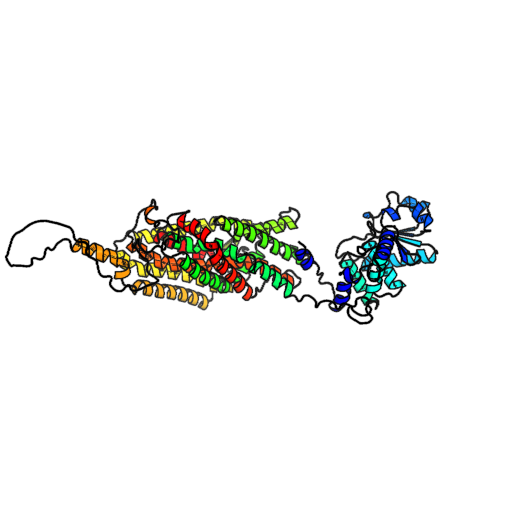. GLU A 1 370 ? 12.950 21.592 25.607 1.00 72.00 370 GLU A N 1
ATOM 2819 C CA . GLU A 1 370 ? 12.660 22.616 26.622 1.00 72.00 370 GLU A CA 1
ATOM 2820 C C . GLU A 1 370 ? 11.528 23.559 26.189 1.00 72.00 370 GLU A C 1
ATOM 2822 O O . GLU A 1 370 ? 10.753 24.016 27.029 1.00 72.00 370 GLU A O 1
ATOM 2827 N N . GLU A 1 371 ? 11.383 23.790 24.881 1.00 65.56 371 GLU A N 1
ATOM 2828 C CA . GLU A 1 371 ? 10.339 24.639 24.299 1.00 65.56 371 GLU A CA 1
ATOM 2829 C C . GLU A 1 371 ? 8.942 24.020 24.454 1.00 65.56 371 GLU A C 1
ATOM 2831 O O . GLU A 1 371 ? 7.987 24.704 24.816 1.00 65.56 371 GLU A O 1
ATOM 2836 N N . THR A 1 372 ? 8.820 22.707 24.238 1.00 61.09 372 THR A N 1
ATOM 2837 C CA . THR A 1 372 ? 7.532 21.991 24.318 1.00 61.09 372 THR A CA 1
ATOM 2838 C C . THR A 1 372 ? 7.305 21.288 25.660 1.00 61.09 372 THR A C 1
ATOM 2840 O O . THR A 1 372 ? 6.215 20.762 25.896 1.00 61.09 372 THR A O 1
ATOM 2843 N N . ARG A 1 373 ? 8.324 21.261 26.535 1.00 68.19 373 ARG A N 1
ATOM 2844 C CA . ARG A 1 373 ? 8.393 20.498 27.798 1.00 68.19 373 ARG A CA 1
ATOM 2845 C C . ARG A 1 373 ? 8.027 19.019 27.648 1.00 68.19 373 ARG A C 1
ATOM 2847 O O . ARG A 1 373 ? 7.423 18.425 28.544 1.00 68.19 373 ARG A O 1
ATOM 2854 N N . ARG A 1 374 ? 8.377 18.416 26.512 1.00 61.38 374 ARG A N 1
ATOM 2855 C CA . ARG A 1 374 ? 8.079 17.014 26.196 1.00 61.38 374 ARG A CA 1
ATOM 2856 C C . ARG A 1 374 ? 9.348 16.238 25.876 1.00 61.38 374 ARG A C 1
ATOM 2858 O O . ARG A 1 374 ? 10.241 16.740 25.201 1.00 61.38 374 ARG A O 1
ATOM 2865 N N . ALA A 1 375 ? 9.392 14.993 26.347 1.00 67.19 375 ALA A N 1
ATOM 2866 C CA . ALA A 1 375 ? 10.328 13.992 25.854 1.00 67.19 375 ALA A CA 1
ATOM 2867 C C . ALA A 1 375 ? 9.722 13.326 24.616 1.00 67.19 375 ALA A C 1
ATOM 2869 O O . ALA A 1 375 ? 8.561 12.920 24.650 1.00 67.19 375 ALA A O 1
ATOM 2870 N N . SER A 1 376 ? 10.504 13.208 23.550 1.00 65.38 376 SER A N 1
ATOM 2871 C CA . SER A 1 376 ? 10.106 12.531 22.319 1.00 65.38 376 SER A CA 1
ATOM 2872 C C . SER A 1 376 ? 11.187 11.546 21.899 1.00 65.38 376 SER A C 1
ATOM 2874 O O . SER A 1 376 ? 12.371 11.834 22.073 1.00 65.38 376 SER A O 1
ATOM 2876 N N . CYS A 1 377 ? 10.791 10.386 21.370 1.00 70.75 377 CYS A N 1
ATOM 2877 C CA . CYS A 1 377 ? 11.726 9.365 20.909 1.00 70.75 377 CYS A CA 1
ATOM 2878 C C . CYS A 1 377 ? 11.537 9.060 19.419 1.00 70.75 377 CYS A C 1
ATOM 2880 O O . CYS A 1 377 ? 10.492 8.560 19.027 1.00 70.75 377 CYS A O 1
ATOM 2882 N N . GLY A 1 378 ? 12.549 9.323 18.591 1.00 71.19 378 GLY A N 1
ATOM 2883 C CA . GLY A 1 378 ? 12.458 9.232 17.132 1.00 71.19 378 GLY A CA 1
ATOM 2884 C C . GLY A 1 378 ? 13.087 7.994 16.497 1.00 71.19 378 GLY A C 1
ATOM 2885 O O . GLY A 1 378 ? 13.964 7.330 17.056 1.00 71.19 378 GLY A O 1
ATOM 2886 N N . GLY A 1 379 ? 12.644 7.707 15.270 1.00 75.69 379 GLY A N 1
ATOM 2887 C CA . GLY A 1 379 ? 13.117 6.587 14.457 1.00 75.69 379 GLY A CA 1
ATOM 2888 C C . GLY A 1 379 ? 12.655 5.215 14.956 1.00 75.69 379 GLY A C 1
ATOM 2889 O O . GLY A 1 379 ? 11.876 5.087 15.899 1.00 75.69 379 GLY A O 1
ATOM 2890 N N . VAL A 1 380 ? 13.160 4.158 14.316 1.00 81.94 380 VAL A N 1
ATOM 2891 C CA . VAL A 1 380 ? 12.804 2.765 14.642 1.00 81.94 380 VAL A CA 1
ATOM 2892 C C . VAL A 1 380 ? 13.102 2.423 16.107 1.00 81.94 380 VAL A C 1
ATOM 2894 O O . VAL A 1 380 ? 12.318 1.714 16.731 1.00 81.94 380 VAL A O 1
ATOM 2897 N N . LEU A 1 381 ? 14.189 2.944 16.689 1.00 82.81 381 LEU A N 1
ATOM 2898 C CA . LEU A 1 381 ? 14.518 2.683 18.095 1.00 82.81 381 LEU A CA 1
ATOM 2899 C C . LEU A 1 381 ? 13.525 3.341 19.062 1.00 82.81 381 LEU A C 1
ATOM 2901 O O . LEU A 1 381 ? 13.166 2.718 20.059 1.00 82.81 381 LEU A O 1
ATOM 2905 N N . GLY A 1 382 ? 13.045 4.551 18.759 1.00 79.19 382 GLY A N 1
ATOM 2906 C CA . GLY A 1 382 ? 11.990 5.200 19.542 1.00 79.19 382 GLY A CA 1
ATOM 2907 C C . GLY A 1 382 ? 10.684 4.402 19.530 1.00 79.19 382 GLY A C 1
ATOM 2908 O O . GLY A 1 382 ? 10.084 4.180 20.581 1.00 79.19 382 GLY A O 1
ATOM 2909 N N . ILE A 1 383 ? 10.308 3.867 18.364 1.00 77.88 383 ILE A N 1
ATOM 2910 C CA . ILE A 1 383 ? 9.126 3.004 18.210 1.00 77.88 383 ILE A CA 1
ATOM 2911 C C . ILE A 1 383 ? 9.262 1.726 19.052 1.00 77.88 383 ILE A C 1
ATOM 2913 O O . ILE A 1 383 ? 8.341 1.351 19.776 1.00 77.88 383 ILE A O 1
ATOM 2917 N N . VAL A 1 384 ? 10.426 1.068 19.006 1.00 83.31 384 VAL A N 1
ATOM 2918 C CA . VAL A 1 384 ? 10.684 -0.145 19.802 1.00 83.31 384 VAL A CA 1
ATOM 2919 C C . VAL A 1 384 ? 10.597 0.139 21.303 1.00 83.31 384 VAL A C 1
ATOM 2921 O O . VAL A 1 384 ? 10.058 -0.683 22.043 1.00 83.31 384 VAL A O 1
ATOM 2924 N N . LEU A 1 385 ? 11.074 1.299 21.768 1.00 82.44 385 LEU A N 1
ATOM 2925 C CA . LEU A 1 385 ? 10.917 1.696 23.171 1.00 82.44 385 LEU A CA 1
ATOM 2926 C C . LEU A 1 385 ? 9.436 1.819 23.550 1.00 82.44 385 LEU A C 1
ATOM 2928 O O . LEU A 1 385 ? 9.027 1.311 24.595 1.00 82.44 385 LEU A O 1
ATOM 2932 N N . GLN A 1 386 ? 8.611 2.424 22.695 1.00 77.56 386 GLN A N 1
ATOM 2933 C CA . GLN A 1 386 ? 7.175 2.555 22.951 1.00 77.56 386 GLN A CA 1
ATOM 2934 C C . GLN A 1 386 ? 6.467 1.192 23.022 1.00 77.56 386 GLN A C 1
ATOM 2936 O O . GLN A 1 386 ? 5.585 1.012 23.861 1.00 77.56 386 GLN A O 1
ATOM 2941 N N . TRP A 1 387 ? 6.890 0.200 22.231 1.00 81.88 387 TRP A N 1
ATOM 2942 C CA . TRP A 1 387 ? 6.356 -1.169 22.321 1.00 81.88 387 TRP A CA 1
ATOM 2943 C C . TRP A 1 387 ? 6.590 -1.835 23.675 1.00 81.88 387 TRP A C 1
ATOM 2945 O O . TRP A 1 387 ? 5.890 -2.788 24.006 1.00 81.88 387 TRP A O 1
ATOM 2955 N N . VAL A 1 388 ? 7.549 -1.343 24.459 1.00 82.81 388 VAL A N 1
ATOM 2956 C CA . VAL A 1 388 ? 7.784 -1.797 25.833 1.00 82.81 388 VAL A CA 1
ATOM 2957 C C . VAL A 1 388 ? 7.031 -0.915 26.828 1.00 82.81 388 VAL A C 1
ATOM 2959 O O . VAL A 1 388 ? 6.340 -1.428 27.706 1.00 82.81 388 VAL A O 1
ATOM 2962 N N . PHE A 1 389 ? 7.120 0.410 26.690 1.00 82.19 389 PHE A N 1
ATOM 2963 C CA . PHE A 1 389 ? 6.520 1.342 27.649 1.00 82.19 389 PHE A CA 1
ATOM 2964 C C . PHE A 1 389 ? 4.987 1.351 27.620 1.00 82.19 389 PHE A C 1
ATOM 2966 O O . PHE A 1 389 ? 4.368 1.382 28.685 1.00 82.19 389 PHE A O 1
ATOM 2973 N N . ALA A 1 390 ? 4.361 1.300 26.440 1.00 79.44 390 ALA A N 1
ATOM 2974 C CA . ALA A 1 390 ? 2.906 1.393 26.323 1.00 79.44 390 ALA A CA 1
ATOM 2975 C C . ALA A 1 390 ? 2.176 0.203 26.982 1.00 79.44 390 ALA A C 1
ATOM 2977 O O . ALA A 1 390 ? 1.269 0.457 27.780 1.00 79.44 390 ALA A O 1
ATOM 2978 N N . PRO A 1 391 ? 2.583 -1.071 26.780 1.00 82.69 391 PRO A N 1
ATOM 2979 C CA . PRO A 1 391 ? 1.975 -2.193 27.498 1.00 82.69 391 PRO A CA 1
ATOM 2980 C C . PRO A 1 391 ? 2.169 -2.126 29.016 1.00 82.69 391 PRO A C 1
ATOM 2982 O O . PRO A 1 391 ? 1.246 -2.445 29.763 1.00 82.69 391 PRO A O 1
ATOM 2985 N N . VAL A 1 392 ? 3.340 -1.684 29.489 1.00 86.12 392 VAL A N 1
ATOM 2986 C CA . VAL A 1 392 ? 3.614 -1.538 30.931 1.00 86.12 392 VAL A CA 1
ATOM 2987 C C . VAL A 1 392 ? 2.708 -0.475 31.553 1.00 86.12 392 VAL A C 1
ATOM 2989 O O . VAL A 1 392 ? 2.126 -0.704 32.615 1.00 86.12 392 VAL A O 1
ATOM 2992 N N . LEU A 1 393 ? 2.530 0.664 30.881 1.00 84.00 393 LEU A N 1
ATOM 2993 C CA . LEU A 1 393 ? 1.629 1.718 31.341 1.00 84.00 393 LEU A CA 1
ATOM 2994 C C . LEU A 1 393 ? 0.165 1.256 31.331 1.00 84.00 393 LEU A C 1
ATOM 2996 O O . LEU A 1 393 ? -0.551 1.475 32.309 1.00 84.00 393 LEU A O 1
ATOM 3000 N N . ALA A 1 394 ? -0.271 0.580 30.264 1.00 84.06 394 ALA A N 1
ATOM 3001 C CA . ALA A 1 394 ? -1.616 0.016 30.171 1.00 84.06 394 ALA A CA 1
ATOM 3002 C C . ALA A 1 394 ? -1.876 -1.007 31.289 1.00 84.06 394 ALA A C 1
ATOM 3004 O O . ALA A 1 394 ? -2.928 -0.968 31.924 1.00 84.06 394 ALA A O 1
ATOM 3005 N N . MET A 1 395 ? -0.895 -1.861 31.598 1.00 85.81 395 MET A N 1
ATOM 3006 C CA . MET A 1 395 ? -0.961 -2.822 32.701 1.00 85.81 395 MET A CA 1
ATOM 3007 C C . MET A 1 395 ? -1.072 -2.128 34.064 1.00 85.81 395 MET A C 1
ATOM 3009 O O . MET A 1 395 ? -1.902 -2.520 34.890 1.00 85.81 395 MET A O 1
ATOM 3013 N N . ALA A 1 396 ? -0.276 -1.083 34.306 1.00 89.69 396 ALA A N 1
ATOM 3014 C CA . ALA A 1 396 ? -0.338 -0.309 35.543 1.00 89.69 396 ALA A CA 1
ATOM 3015 C C . ALA A 1 396 ? -1.707 0.373 35.715 1.00 89.69 396 ALA A C 1
ATOM 3017 O O . ALA A 1 396 ? -2.310 0.287 36.787 1.00 89.69 396 ALA A O 1
ATOM 3018 N N . LEU A 1 397 ? -2.237 0.981 34.647 1.00 88.88 397 LEU A N 1
ATOM 3019 C CA . LEU A 1 397 ? -3.563 1.604 34.635 1.00 88.88 397 LEU A CA 1
ATOM 3020 C C . LEU A 1 397 ? -4.681 0.579 34.849 1.00 88.88 397 LEU A C 1
ATOM 3022 O O . LEU A 1 397 ? -5.538 0.800 35.701 1.00 88.88 397 LEU A O 1
ATOM 3026 N N . ALA A 1 398 ? -4.656 -0.554 34.144 1.00 88.62 398 ALA A N 1
ATOM 3027 C CA . ALA A 1 398 ? -5.635 -1.630 34.312 1.00 88.62 398 ALA A CA 1
ATOM 3028 C C . ALA A 1 398 ? -5.639 -2.163 35.753 1.00 88.62 398 ALA A C 1
ATOM 3030 O O . ALA A 1 398 ? -6.699 -2.361 36.347 1.00 88.62 398 ALA A O 1
ATOM 3031 N N . THR A 1 399 ? -4.455 -2.322 36.352 1.00 90.06 399 THR A N 1
ATOM 3032 C CA . THR A 1 399 ? -4.303 -2.765 37.747 1.00 90.06 399 THR A CA 1
ATOM 3033 C C . THR A 1 399 ? -4.867 -1.738 38.729 1.00 90.06 399 THR A C 1
ATOM 3035 O O . THR A 1 399 ? -5.579 -2.108 39.665 1.00 90.06 399 THR A O 1
ATOM 3038 N N . ALA A 1 400 ? -4.599 -0.447 38.514 1.00 91.19 400 ALA A N 1
ATOM 3039 C CA . ALA A 1 400 ? -5.130 0.627 39.350 1.00 91.19 400 ALA A CA 1
ATOM 3040 C C . ALA A 1 400 ? -6.663 0.727 39.250 1.00 91.19 400 ALA A C 1
ATOM 3042 O O . ALA A 1 400 ? -7.347 0.790 40.274 1.00 91.19 400 ALA A O 1
ATOM 3043 N N . LEU A 1 401 ? -7.209 0.672 38.031 1.00 90.06 401 LEU A N 1
ATOM 3044 C CA . LEU A 1 401 ? -8.652 0.681 37.772 1.00 90.06 401 LEU A CA 1
ATOM 3045 C C . LEU A 1 401 ? -9.345 -0.526 38.407 1.00 90.06 401 LEU A C 1
ATOM 3047 O O . LEU A 1 401 ? -10.359 -0.368 39.093 1.00 90.06 401 LEU A O 1
ATOM 3051 N N . PHE A 1 402 ? -8.754 -1.716 38.268 1.00 90.44 402 PHE A N 1
ATOM 3052 C CA . PHE A 1 402 ? -9.257 -2.913 38.928 1.00 90.44 402 PHE A CA 1
ATOM 3053 C C . PHE A 1 402 ? -9.193 -2.780 40.453 1.00 90.44 402 PHE A C 1
ATOM 3055 O O . PHE A 1 402 ? -10.141 -3.160 41.132 1.00 90.44 402 PHE A O 1
ATOM 3062 N N . GLY A 1 403 ? -8.133 -2.183 41.007 1.00 90.44 403 GLY A N 1
ATOM 3063 C CA . GLY A 1 403 ? -8.017 -1.895 42.439 1.00 90.44 403 GLY A CA 1
ATOM 3064 C C . GLY A 1 403 ? -9.151 -1.008 42.965 1.00 90.44 403 GLY A C 1
ATOM 3065 O O . GLY A 1 403 ? -9.770 -1.340 43.979 1.00 90.44 403 GLY A O 1
ATOM 3066 N N . VAL A 1 404 ? -9.478 0.071 42.246 1.00 90.88 404 VAL A N 1
ATOM 3067 C CA . VAL A 1 404 ? -10.605 0.962 42.580 1.00 90.88 404 VAL A CA 1
ATOM 3068 C C . VAL A 1 404 ? -11.934 0.219 42.471 1.00 90.88 404 VAL A C 1
ATOM 3070 O O . VAL A 1 404 ? -12.725 0.217 43.414 1.00 90.88 404 VAL A O 1
ATOM 3073 N N . THR A 1 405 ? -12.163 -0.470 41.355 1.00 89.25 405 THR A N 1
ATOM 3074 C CA . THR A 1 405 ? -13.380 -1.253 41.115 1.00 89.25 405 THR A CA 1
ATOM 3075 C C . THR A 1 405 ? -13.582 -2.324 42.190 1.00 89.25 405 THR A C 1
ATOM 3077 O O . THR A 1 405 ? -14.689 -2.504 42.707 1.00 89.25 405 THR A O 1
ATOM 3080 N N . ARG A 1 406 ? -12.499 -2.995 42.591 1.00 89.12 406 ARG A N 1
ATOM 3081 C CA . ARG A 1 406 ? -12.500 -4.018 43.636 1.00 89.12 406 ARG A CA 1
ATOM 3082 C C . ARG A 1 406 ? -12.860 -3.445 45.000 1.00 89.12 406 ARG A C 1
ATOM 3084 O O . ARG A 1 406 ? -13.641 -4.059 45.720 1.00 89.12 406 ARG A O 1
ATOM 3091 N N . ALA A 1 407 ? -12.322 -2.280 45.350 1.00 88.50 407 ALA A N 1
ATOM 3092 C CA . ALA A 1 407 ? -12.595 -1.629 46.628 1.00 88.50 407 ALA A CA 1
ATOM 3093 C C . ALA A 1 407 ? -14.009 -1.023 46.707 1.00 88.50 407 ALA A C 1
ATOM 3095 O O . ALA A 1 407 ? -14.641 -1.066 47.760 1.00 88.50 407 ALA A O 1
ATOM 3096 N N . VAL A 1 408 ? -14.506 -0.448 45.607 1.00 87.56 408 VAL A N 1
ATOM 3097 C CA . VAL A 1 408 ? -15.759 0.325 45.594 1.00 87.56 408 VAL A CA 1
ATOM 3098 C C . VAL A 1 408 ? -16.988 -0.544 45.319 1.00 87.56 408 VAL A C 1
ATOM 3100 O O . VAL A 1 408 ? -18.040 -0.279 45.914 1.00 87.56 408 VAL A O 1
ATOM 3103 N N . LEU A 1 409 ? -16.862 -1.540 44.430 1.00 85.75 409 LEU A N 1
ATOM 3104 C CA . LEU A 1 409 ? -17.963 -2.394 43.968 1.00 85.75 409 LEU A CA 1
ATOM 3105 C C . LEU A 1 409 ? -17.801 -3.860 44.378 1.00 85.75 409 LEU A C 1
ATOM 3107 O O . LEU A 1 409 ? -18.669 -4.365 45.077 1.00 85.75 409 LEU A O 1
ATOM 3111 N N . LEU A 1 410 ? -16.718 -4.540 43.976 1.00 83.62 410 LEU A N 1
ATOM 3112 C CA . LEU A 1 410 ? -16.645 -6.013 44.086 1.00 83.62 410 LEU A CA 1
ATOM 3113 C C . LEU A 1 410 ? -16.587 -6.533 45.532 1.00 83.62 410 LEU A C 1
ATOM 3115 O O . LEU A 1 410 ? -16.969 -7.670 45.783 1.00 83.62 410 LEU A O 1
ATOM 3119 N N . ARG A 1 411 ? -16.100 -5.723 46.480 1.00 85.69 411 ARG A N 1
ATOM 3120 C CA . ARG A 1 411 ? -16.081 -6.045 47.921 1.00 85.69 411 ARG A CA 1
ATOM 3121 C C . ARG A 1 411 ? -17.208 -5.386 48.721 1.00 85.69 411 ARG A C 1
ATOM 3123 O O . ARG A 1 411 ? -17.239 -5.531 49.938 1.00 85.69 411 ARG A O 1
ATOM 3130 N N . ALA A 1 412 ? -18.077 -4.611 48.075 1.00 81.94 412 ALA A N 1
ATOM 3131 C CA . ALA A 1 412 ? -19.191 -3.952 48.746 1.00 81.94 412 ALA A CA 1
ATOM 3132 C C . ALA A 1 412 ? -20.416 -4.873 48.795 1.00 81.94 412 ALA A C 1
ATOM 3134 O O . ALA A 1 412 ? -20.626 -5.675 47.889 1.00 81.94 412 ALA A O 1
ATOM 3135 N N . ASP A 1 413 ? -21.266 -4.699 49.809 1.00 78.62 413 ASP A N 1
ATOM 3136 C CA . ASP A 1 413 ? -22.537 -5.422 49.878 1.00 78.62 413 ASP A CA 1
ATOM 3137 C C . ASP A 1 413 ? -23.402 -5.131 48.635 1.00 78.62 413 ASP A C 1
ATOM 3139 O O . ASP A 1 413 ? -23.456 -3.972 48.197 1.00 78.62 413 ASP A O 1
ATOM 3143 N N . PRO A 1 414 ? -24.158 -6.113 48.101 1.00 72.69 414 PRO A N 1
ATOM 3144 C CA . PRO A 1 414 ? -24.981 -5.948 46.899 1.00 72.69 414 PRO A CA 1
ATOM 3145 C C . PRO A 1 414 ? -25.851 -4.673 46.848 1.00 72.69 414 PRO A C 1
ATOM 3147 O O . PRO A 1 414 ? -25.814 -3.978 45.829 1.00 72.69 414 PRO A O 1
ATOM 3150 N N . PRO A 1 415 ? -26.585 -4.263 47.909 1.00 74.44 415 PRO A N 1
ATOM 3151 C CA . PRO A 1 415 ? -27.380 -3.029 47.866 1.00 74.44 415 PRO A CA 1
ATOM 3152 C C . PRO A 1 415 ? -26.526 -1.755 47.785 1.00 74.44 415 PRO A C 1
ATOM 3154 O O . PRO A 1 415 ? -26.941 -0.755 47.190 1.00 74.44 415 PRO A O 1
ATOM 3157 N N . VAL A 1 416 ? -25.326 -1.772 48.368 1.00 80.94 416 VAL A N 1
ATOM 3158 C CA . VAL A 1 416 ? -24.381 -0.651 48.311 1.00 80.94 416 VAL A CA 1
ATOM 3159 C C . VAL A 1 416 ? -23.721 -0.600 46.935 1.00 80.94 416 VAL A C 1
ATOM 3161 O O . VAL A 1 416 ? -23.654 0.477 46.332 1.00 80.94 416 VAL A O 1
ATOM 3164 N N . ALA A 1 417 ? -23.306 -1.752 46.405 1.00 79.31 417 ALA A N 1
ATOM 3165 C CA . ALA A 1 417 ? -22.779 -1.890 45.051 1.00 79.31 417 ALA A CA 1
ATOM 3166 C C . ALA A 1 417 ? -23.796 -1.394 44.008 1.00 79.31 417 ALA A C 1
ATOM 3168 O O . ALA A 1 417 ? -23.442 -0.586 43.151 1.00 79.31 417 ALA A O 1
ATOM 3169 N N . ALA A 1 418 ? -25.078 -1.743 44.154 1.00 74.19 418 ALA A N 1
ATOM 3170 C CA . ALA A 1 418 ? -26.168 -1.292 43.283 1.00 74.19 418 ALA A CA 1
ATOM 3171 C C . ALA A 1 418 ? -26.331 0.229 43.225 1.00 74.19 418 ALA A C 1
ATOM 3173 O O . ALA A 1 418 ? -26.661 0.795 42.181 1.00 74.19 418 ALA A O 1
ATOM 3174 N N . ARG A 1 419 ? -26.109 0.914 44.350 1.00 79.94 419 ARG A N 1
ATOM 3175 C CA . ARG A 1 419 ? -26.184 2.378 44.411 1.00 79.94 419 ARG A CA 1
ATOM 3176 C C . ARG A 1 419 ? -24.937 3.039 43.823 1.00 79.94 419 ARG A C 1
ATOM 3178 O O . ARG A 1 419 ? -25.042 4.120 43.248 1.00 79.94 419 ARG A O 1
ATOM 3185 N N . ARG A 1 420 ? -23.768 2.416 43.987 1.00 86.38 420 ARG A N 1
ATOM 3186 C CA . ARG A 1 420 ? -22.469 2.947 43.539 1.00 86.38 420 ARG A CA 1
ATOM 3187 C C . ARG A 1 420 ? -22.162 2.648 42.071 1.00 86.38 420 ARG A C 1
ATOM 3189 O O . ARG A 1 420 ? -21.414 3.403 41.458 1.00 86.38 420 ARG A O 1
ATOM 3196 N N . ALA A 1 421 ? -22.737 1.590 41.505 1.00 82.44 421 ALA A N 1
ATOM 3197 C CA . ALA A 1 421 ? -22.455 1.143 40.145 1.00 82.44 421 ALA A CA 1
ATOM 3198 C C . ALA A 1 421 ? -22.798 2.186 39.062 1.00 82.44 421 ALA A C 1
ATOM 3200 O O . ALA A 1 421 ? -21.900 2.503 38.283 1.00 82.44 421 ALA A O 1
ATOM 3201 N N . PRO A 1 422 ? -24.009 2.786 39.008 1.00 83.56 422 PRO A N 1
ATOM 3202 C CA . PRO A 1 422 ? -24.343 3.747 37.956 1.00 83.56 422 PRO A CA 1
ATOM 3203 C C . PRO A 1 422 ? -23.394 4.955 37.868 1.00 83.56 422 PRO A C 1
ATOM 3205 O O . PRO A 1 422 ? -22.876 5.196 36.777 1.00 83.56 422 PRO A O 1
ATOM 3208 N N . PRO A 1 423 ? -23.093 5.693 38.962 1.00 86.38 423 PRO A N 1
ATOM 3209 C CA . PRO A 1 423 ? -22.186 6.836 38.872 1.00 86.38 423 PRO A CA 1
ATOM 3210 C C . PRO A 1 423 ? -20.741 6.422 38.562 1.00 86.38 423 PRO A C 1
ATOM 3212 O O . PRO A 1 423 ? -20.047 7.151 37.855 1.00 86.38 423 PRO A O 1
ATOM 3215 N N . LEU A 1 424 ? -20.286 5.253 39.033 1.00 87.50 424 LEU A N 1
ATOM 3216 C CA . LEU A 1 424 ? -18.935 4.775 38.736 1.00 87.50 424 LEU A CA 1
ATOM 3217 C C . LEU A 1 424 ? -18.785 4.364 37.262 1.00 87.50 424 LEU A C 1
ATOM 3219 O O . LEU A 1 424 ? -17.832 4.778 36.606 1.00 87.50 424 LEU A O 1
ATOM 3223 N N . MET A 1 425 ? -19.742 3.603 36.718 1.00 85.62 425 MET A N 1
ATOM 3224 C CA . MET A 1 425 ? -19.737 3.213 35.302 1.00 85.62 425 MET A CA 1
ATOM 3225 C C . MET A 1 425 ? -19.852 4.433 34.388 1.00 85.62 425 MET A C 1
ATOM 3227 O O . MET A 1 425 ? -19.134 4.531 33.396 1.00 85.62 425 MET A O 1
ATOM 3231 N N . ALA A 1 426 ? -20.700 5.398 34.747 1.00 86.75 426 ALA A N 1
ATOM 3232 C CA . ALA A 1 426 ? -20.819 6.653 34.020 1.00 86.75 426 ALA A CA 1
ATOM 3233 C C . ALA A 1 426 ? -19.502 7.433 33.962 1.00 86.75 426 ALA A C 1
ATOM 3235 O O . ALA A 1 426 ? -19.129 7.922 32.896 1.00 86.75 426 ALA A O 1
ATOM 3236 N N . PHE A 1 427 ? -18.777 7.512 35.081 1.00 89.06 427 PHE A N 1
ATOM 3237 C CA . PHE A 1 427 ? -17.468 8.156 35.125 1.00 89.06 427 PHE A CA 1
ATOM 3238 C C . PHE A 1 427 ? -16.453 7.447 34.219 1.00 89.06 427 PHE A C 1
ATOM 3240 O O . PHE A 1 427 ? -15.770 8.101 33.427 1.00 89.06 427 PHE A O 1
ATOM 3247 N N . TYR A 1 428 ? -16.383 6.114 34.268 1.00 87.25 428 TYR A N 1
ATOM 3248 C CA . TYR A 1 428 ? -15.457 5.366 33.418 1.00 87.25 428 TYR A CA 1
ATOM 3249 C C . TYR A 1 428 ? -15.785 5.516 31.931 1.00 87.25 428 TYR A C 1
ATOM 3251 O O . TYR A 1 428 ? -14.925 5.939 31.162 1.00 87.25 428 TYR A O 1
ATOM 3259 N N . LEU A 1 429 ? -17.028 5.266 31.515 1.00 85.81 429 LEU A N 1
ATOM 3260 C CA . LEU A 1 429 ? -17.410 5.393 30.105 1.00 85.81 429 LEU A CA 1
ATOM 3261 C C . LEU A 1 429 ? -17.267 6.838 29.603 1.00 85.81 429 LEU A C 1
ATOM 3263 O O . LEU A 1 429 ? -16.787 7.057 28.491 1.00 85.81 429 LEU A O 1
ATOM 3267 N N . GLY A 1 430 ? -17.633 7.823 30.426 1.00 89.31 430 GLY A N 1
ATOM 3268 C CA . GLY A 1 430 ? -17.473 9.239 30.105 1.00 89.31 430 GLY A CA 1
ATOM 3269 C C . GLY A 1 430 ? -16.016 9.659 29.938 1.00 89.31 430 GLY A C 1
ATOM 3270 O O . GLY A 1 430 ? -15.694 10.386 29.001 1.00 89.31 430 GLY A O 1
ATOM 3271 N N . SER A 1 431 ? -15.120 9.176 30.803 1.00 87.75 431 SER A N 1
ATOM 3272 C CA . SER A 1 431 ? -13.686 9.479 30.705 1.00 87.75 431 SER A CA 1
ATOM 3273 C C . SER A 1 431 ? -13.038 8.833 29.478 1.00 87.75 431 SER A C 1
ATOM 3275 O O . SER A 1 431 ? -12.290 9.509 28.773 1.00 87.75 431 SER A O 1
ATOM 3277 N N . VAL A 1 432 ? -13.378 7.583 29.142 1.00 85.81 432 VAL A N 1
ATOM 3278 C CA . VAL A 1 432 ? -12.906 6.938 27.902 1.00 85.81 432 VAL A CA 1
ATOM 3279 C C . VAL A 1 432 ? -13.419 7.689 26.668 1.00 85.81 432 VAL A C 1
ATOM 3281 O O . VAL A 1 432 ? -12.638 7.987 25.764 1.00 85.81 432 VAL A O 1
ATOM 3284 N N . ALA A 1 433 ? -14.703 8.061 26.638 1.00 86.19 433 ALA A N 1
ATOM 3285 C CA . ALA A 1 433 ? -15.281 8.830 25.535 1.00 86.19 433 ALA A CA 1
ATOM 3286 C C . ALA A 1 433 ? -14.650 10.226 25.395 1.00 86.19 433 ALA A C 1
ATOM 3288 O O . ALA A 1 433 ? -14.378 10.661 24.278 1.00 86.19 433 ALA A O 1
ATOM 3289 N N . PHE A 1 434 ? -14.373 10.906 26.513 1.00 88.56 434 PHE A N 1
ATOM 3290 C CA . PHE A 1 434 ? -13.655 12.181 26.529 1.00 88.56 434 PHE A CA 1
ATOM 3291 C C . PHE A 1 434 ? -12.252 12.044 25.932 1.00 88.56 434 PHE A C 1
ATOM 3293 O O . PHE A 1 434 ? -11.887 12.824 25.056 1.00 88.56 434 PHE A O 1
ATOM 3300 N N . LEU A 1 435 ? -11.476 11.050 26.377 1.00 83.81 435 LEU A N 1
ATOM 3301 C CA . LEU A 1 435 ? -10.110 10.831 25.895 1.00 83.81 435 LEU A CA 1
ATOM 3302 C C . LEU A 1 435 ? -10.084 10.503 24.399 1.00 83.81 435 LEU A C 1
ATOM 3304 O O . LEU A 1 435 ? -9.250 11.037 23.668 1.00 83.81 435 LEU A O 1
ATOM 3308 N N . LEU A 1 436 ? -11.025 9.682 23.927 1.00 79.12 436 LEU A N 1
ATOM 3309 C CA . LEU A 1 436 ? -11.168 9.396 22.501 1.00 79.12 436 LEU A CA 1
ATOM 3310 C C . LEU A 1 436 ? -11.569 10.646 21.716 1.00 79.12 436 LEU A C 1
ATOM 3312 O O . LEU A 1 436 ? -10.942 10.939 20.704 1.00 79.12 436 LEU A O 1
ATOM 3316 N N . ALA A 1 437 ? -12.550 11.423 22.184 1.00 82.88 437 ALA A N 1
ATOM 3317 C CA . ALA A 1 437 ? -12.952 12.670 21.532 1.00 82.88 437 ALA A CA 1
ATOM 3318 C C . ALA A 1 437 ? -11.805 13.687 21.472 1.00 82.88 437 ALA A C 1
ATOM 3320 O O . ALA A 1 437 ? -11.609 14.327 20.441 1.00 82.88 437 ALA A O 1
ATOM 3321 N N . TRP A 1 438 ? -11.013 13.789 22.542 1.00 80.75 438 TRP A N 1
ATOM 3322 C CA . TRP A 1 438 ? -9.810 14.615 22.578 1.00 80.75 438 TRP A CA 1
ATOM 3323 C C . TRP A 1 438 ? -8.813 14.185 21.501 1.00 80.75 438 TRP A C 1
ATOM 3325 O O . TRP A 1 438 ? -8.317 15.012 20.736 1.00 80.75 438 TRP A O 1
ATOM 3335 N N . PHE A 1 439 ? -8.563 12.882 21.385 1.00 72.38 439 PHE A N 1
ATOM 3336 C CA . PHE A 1 439 ? -7.675 12.350 20.360 1.00 72.38 439 PHE A CA 1
ATOM 3337 C C . PHE A 1 439 ? -8.230 12.558 18.933 1.00 72.38 439 PHE A C 1
ATOM 3339 O O . PHE A 1 439 ? -7.486 12.927 18.031 1.00 72.38 439 PHE A O 1
ATOM 3346 N N . VAL A 1 440 ? -9.540 12.417 18.713 1.00 73.00 440 VAL A N 1
ATOM 3347 C CA . VAL A 1 440 ? -10.163 12.706 17.406 1.00 73.00 440 VAL A CA 1
ATOM 3348 C C . VAL A 1 440 ? -10.036 14.187 17.048 1.00 73.00 440 VAL A C 1
ATOM 3350 O O . VAL A 1 440 ? -9.589 14.533 15.966 1.00 73.00 440 VAL A O 1
ATOM 3353 N N . ILE A 1 441 ? -10.473 15.081 17.934 1.00 74.94 441 ILE A N 1
ATOM 3354 C CA . ILE A 1 441 ? -10.746 16.480 17.579 1.00 74.94 441 ILE A CA 1
ATOM 3355 C C . ILE A 1 441 ? -9.486 17.337 17.691 1.00 74.94 441 ILE A C 1
ATOM 3357 O O . ILE A 1 441 ? -9.231 18.189 16.837 1.00 74.94 441 ILE A O 1
ATOM 3361 N N . VAL A 1 442 ? -8.713 17.141 18.758 1.00 71.50 442 VAL A N 1
ATOM 3362 C CA . VAL A 1 442 ? -7.592 18.019 19.108 1.00 71.50 442 VAL A CA 1
ATOM 3363 C C . VAL A 1 442 ? -6.300 17.528 18.469 1.00 71.50 442 VAL A C 1
ATOM 3365 O O . VAL A 1 442 ? -5.603 18.314 17.826 1.00 71.50 442 VAL A O 1
ATOM 3368 N N . GLN A 1 443 ? -5.990 16.236 18.606 1.00 64.12 443 GLN A N 1
ATOM 3369 C CA . GLN A 1 443 ? -4.771 15.668 18.022 1.00 64.12 443 GLN A CA 1
ATOM 3370 C C . GLN A 1 443 ? -4.814 15.710 16.485 1.00 64.12 443 GLN A C 1
ATOM 3372 O O . GLN A 1 443 ? -3.880 16.231 15.882 1.00 64.12 443 GLN A O 1
ATOM 3377 N N . GLU A 1 444 ? -5.905 15.296 15.824 1.00 60.28 444 GLU A N 1
ATOM 3378 C CA . GLU A 1 444 ? -5.973 15.323 14.346 1.00 60.28 444 GLU A CA 1
ATOM 3379 C C . GLU A 1 444 ? -5.767 16.732 13.760 1.00 60.28 444 GLU A C 1
ATOM 3381 O O . GLU A 1 444 ? -5.086 16.904 12.746 1.00 60.28 444 GLU A O 1
ATOM 3386 N N . LYS A 1 445 ? -6.349 17.758 14.391 1.00 62.03 445 LYS A N 1
ATOM 3387 C CA . LYS A 1 445 ? -6.383 19.117 13.837 1.00 62.03 445 LYS A CA 1
ATOM 3388 C C . LYS A 1 445 ? -5.108 19.916 14.092 1.00 62.03 445 LYS A C 1
ATOM 3390 O O . LYS A 1 445 ? -4.689 20.672 13.215 1.00 62.03 445 LYS A O 1
ATOM 3395 N N . HIS A 1 446 ? -4.503 19.767 15.269 1.00 58.16 446 HIS A N 1
ATOM 3396 C CA . HIS A 1 446 ? -3.331 20.554 15.675 1.00 58.16 446 HIS A CA 1
ATOM 3397 C C . HIS A 1 446 ? -2.000 19.817 15.480 1.00 58.16 446 HIS A C 1
ATOM 3399 O O . HIS A 1 446 ? -0.951 20.454 15.550 1.00 58.16 446 HIS A O 1
ATOM 3405 N N . HIS A 1 447 ? -2.035 18.517 15.155 1.00 55.25 447 HIS A N 1
ATOM 3406 C CA . HIS A 1 447 ? -0.862 17.694 14.819 1.00 55.25 447 HIS A CA 1
ATOM 3407 C C . HIS A 1 447 ? -0.914 17.011 13.429 1.00 55.25 447 HIS A C 1
ATOM 3409 O O . HIS A 1 447 ? -0.399 15.906 13.286 1.00 55.25 447 HIS A O 1
ATOM 3415 N N . PRO A 1 448 ? -1.433 17.626 12.341 1.00 46.53 448 PRO A N 1
ATOM 3416 C CA . PRO A 1 448 ? -1.567 16.946 11.041 1.00 46.53 448 PRO A CA 1
ATOM 3417 C C . PRO A 1 448 ? -0.218 16.637 10.363 1.00 46.53 448 PRO A C 1
ATOM 3419 O O . PRO A 1 448 ? -0.136 15.836 9.429 1.00 46.53 448 PRO A O 1
ATOM 3422 N N . THR A 1 449 ? 0.850 17.317 10.788 1.00 41.25 449 THR A N 1
ATOM 3423 C CA . THR A 1 449 ? 2.211 17.184 10.250 1.00 41.25 449 THR A CA 1
ATOM 3424 C C . THR A 1 449 ? 3.237 16.765 11.282 1.00 41.25 449 THR A C 1
ATOM 3426 O O . THR A 1 449 ? 4.373 16.517 10.876 1.00 41.25 449 THR A O 1
ATOM 3429 N N . SER A 1 450 ? 2.844 16.679 12.557 1.00 44.88 450 SER A N 1
ATOM 3430 C CA . SER A 1 450 ? 3.713 16.238 13.637 1.00 44.88 450 SER A CA 1
ATOM 3431 C C . SER A 1 450 ? 4.255 14.870 13.260 1.00 44.88 450 SER A C 1
ATOM 3433 O O . SER A 1 450 ? 3.526 13.880 13.156 1.00 44.88 450 SER A O 1
ATOM 3435 N N . ARG A 1 451 ? 5.557 14.813 12.992 1.00 49.25 451 ARG A N 1
ATOM 3436 C CA . ARG A 1 451 ? 6.285 13.569 13.185 1.00 49.25 451 ARG A CA 1
ATOM 3437 C C . ARG A 1 451 ? 6.135 13.376 14.685 1.00 49.25 451 ARG A C 1
ATOM 3439 O O . ARG A 1 451 ? 6.800 14.110 15.400 1.00 49.25 451 ARG A O 1
ATOM 3446 N N . GLY A 1 452 ? 5.218 12.524 15.153 1.00 45.50 452 GLY A N 1
ATOM 3447 C CA . GLY A 1 452 ? 4.875 12.346 16.580 1.00 45.50 452 GLY A CA 1
ATOM 3448 C C . GLY A 1 452 ? 6.026 11.874 17.486 1.00 45.50 452 GLY A C 1
ATOM 3449 O O . GLY A 1 452 ? 5.797 11.208 18.480 1.00 45.50 452 GLY A O 1
ATOM 3450 N N . TRP A 1 453 ? 7.259 12.165 17.085 1.00 50.00 453 TRP A N 1
ATOM 3451 C CA . TRP A 1 453 ? 8.523 11.560 17.431 1.00 50.00 453 TRP A CA 1
ATOM 3452 C C . TRP A 1 453 ? 9.703 12.543 17.272 1.00 50.00 453 TRP A C 1
ATOM 3454 O O . TRP A 1 453 ? 10.772 12.247 17.797 1.00 50.00 453 TRP A O 1
ATOM 3464 N N . ASP A 1 454 ? 9.524 13.702 16.616 1.00 50.38 454 ASP A N 1
ATOM 3465 C CA . ASP A 1 454 ? 10.540 14.764 16.504 1.00 50.38 454 ASP A CA 1
ATOM 3466 C C . ASP A 1 454 ? 10.225 15.870 17.545 1.00 50.38 454 ASP A C 1
ATOM 3468 O O . ASP A 1 454 ? 9.180 16.527 17.441 1.00 50.38 454 ASP A O 1
ATOM 3472 N N . PRO A 1 455 ? 11.077 16.073 18.573 1.00 51.59 455 PRO A N 1
ATOM 3473 C CA . PRO A 1 455 ? 10.854 17.027 19.663 1.00 51.59 455 PRO A CA 1
ATOM 3474 C C . PRO A 1 455 ? 10.718 18.487 19.206 1.00 51.59 455 PRO A C 1
ATOM 3476 O O . PRO A 1 455 ? 10.291 19.334 19.999 1.00 51.59 455 PRO A O 1
ATOM 3479 N N . HIS A 1 456 ? 11.106 18.792 17.964 1.00 52.62 456 HIS A N 1
ATOM 3480 C CA . HIS A 1 456 ? 11.111 20.139 17.397 1.00 52.62 456 HIS A CA 1
ATOM 3481 C C . HIS A 1 456 ? 9.900 20.433 16.492 1.00 52.62 456 HIS A C 1
ATOM 3483 O O . HIS A 1 456 ? 9.642 21.596 16.191 1.00 52.62 456 HIS A O 1
ATOM 3489 N N . ASP A 1 457 ? 9.135 19.415 16.078 1.00 51.78 457 ASP A N 1
ATOM 3490 C CA . ASP A 1 457 ? 8.056 19.541 15.075 1.00 51.78 457 ASP A CA 1
ATOM 3491 C C . ASP A 1 457 ? 6.638 19.579 15.695 1.00 51.78 457 ASP A C 1
ATOM 3493 O O . ASP A 1 457 ? 5.650 19.842 15.003 1.00 51.78 457 ASP A O 1
ATOM 3497 N N . ALA A 1 458 ? 6.506 19.321 17.001 1.00 51.56 458 ALA A N 1
ATOM 3498 C CA . ALA A 1 458 ? 5.218 19.215 17.687 1.00 51.56 458 ALA A CA 1
ATOM 3499 C C . ALA A 1 458 ? 4.894 20.481 18.495 1.00 51.56 458 ALA A C 1
ATOM 3501 O O . ALA A 1 458 ? 5.457 20.723 19.558 1.00 51.56 458 ALA A O 1
ATOM 3502 N N . SER A 1 459 ? 3.917 21.276 18.056 1.00 51.78 459 SER A N 1
ATOM 3503 C CA . SER A 1 459 ? 3.393 22.346 18.910 1.00 51.78 459 SER A CA 1
ATOM 3504 C C . SER A 1 459 ? 2.495 21.804 20.017 1.00 51.78 459 SER A C 1
ATOM 3506 O O . SER A 1 459 ? 1.661 20.953 19.730 1.00 51.78 459 SER A O 1
ATOM 3508 N N . ASP A 1 460 ? 2.610 22.307 21.251 1.00 56.78 460 ASP A N 1
ATOM 3509 C CA . ASP A 1 460 ? 1.829 21.808 22.392 1.00 56.78 460 ASP A CA 1
ATOM 3510 C C . ASP A 1 460 ? 0.311 21.809 22.088 1.00 56.78 460 ASP A C 1
ATOM 3512 O O . ASP A 1 460 ? -0.291 22.886 21.991 1.00 56.78 460 ASP A O 1
ATOM 3516 N N . PRO A 1 461 ? -0.327 20.627 21.921 1.00 56.22 461 PRO A N 1
ATOM 3517 C CA . PRO A 1 461 ? -1.748 20.554 21.604 1.00 56.22 461 PRO A CA 1
ATOM 3518 C C . PRO A 1 461 ? -2.575 21.187 22.713 1.00 56.22 461 PRO A C 1
ATOM 3520 O O . PRO A 1 461 ? -3.562 21.848 22.420 1.00 56.22 461 PRO A O 1
ATOM 3523 N N . ILE A 1 462 ? -2.147 21.059 23.972 1.00 59.31 462 ILE A N 1
ATOM 3524 C CA . ILE A 1 462 ? -2.865 21.603 25.126 1.00 59.31 462 ILE A CA 1
ATOM 3525 C C . ILE A 1 462 ? -2.847 23.135 25.070 1.00 59.31 462 ILE A C 1
ATOM 3527 O O . ILE A 1 462 ? -3.887 23.761 25.247 1.00 59.31 462 ILE A O 1
ATOM 3531 N N . ALA A 1 463 ? -1.702 23.735 24.736 1.00 60.47 463 ALA A N 1
ATOM 3532 C CA . ALA A 1 463 ? -1.567 25.187 24.634 1.00 60.47 463 ALA A CA 1
ATOM 3533 C C . ALA A 1 463 ? -2.276 25.802 23.412 1.00 60.47 463 ALA A C 1
ATOM 3535 O O . ALA A 1 463 ? -2.639 26.976 23.451 1.00 60.47 463 ALA A O 1
ATOM 3536 N N . LYS A 1 464 ? -2.470 25.042 22.323 1.00 66.25 464 LYS A N 1
ATOM 3537 C CA . LYS A 1 464 ? -3.122 25.519 21.085 1.00 66.25 464 LYS A CA 1
ATOM 3538 C C . LYS A 1 464 ? -4.593 25.122 20.940 1.00 66.25 464 LYS A C 1
ATOM 3540 O O . LYS A 1 464 ? -5.250 25.591 20.009 1.00 66.25 464 LYS A O 1
ATOM 3545 N N . THR A 1 465 ? -5.114 24.282 21.835 1.00 72.44 465 THR A N 1
ATOM 3546 C CA . THR A 1 465 ? -6.526 23.878 21.815 1.00 72.44 465 THR A CA 1
ATOM 3547 C C . THR A 1 465 ? -7.407 25.103 22.023 1.00 72.44 465 THR A C 1
ATOM 3549 O O . THR A 1 465 ? -7.246 25.852 22.987 1.00 72.44 465 THR A O 1
ATOM 3552 N N . THR A 1 466 ? -8.371 25.312 21.133 1.00 81.50 466 THR A N 1
ATOM 3553 C CA . THR A 1 466 ? -9.347 26.391 21.308 1.00 81.50 466 THR A CA 1
ATOM 3554 C C . THR A 1 466 ? -10.349 26.030 22.406 1.00 81.50 466 THR A C 1
ATOM 3556 O O . THR A 1 466 ? -10.703 24.863 22.583 1.00 81.50 466 THR A O 1
ATOM 3559 N N . ALA A 1 467 ? -10.882 27.031 23.115 1.00 84.12 467 ALA A N 1
ATOM 3560 C CA . ALA A 1 467 ? -11.903 26.803 24.144 1.00 84.12 467 ALA A CA 1
ATOM 3561 C C . ALA A 1 467 ? -13.117 26.020 23.603 1.00 84.12 467 ALA A C 1
ATOM 3563 O O . ALA A 1 467 ? -13.688 25.192 24.311 1.00 84.12 467 ALA A O 1
ATOM 3564 N N . LEU A 1 468 ? -13.470 26.226 22.328 1.00 84.81 468 LEU A N 1
ATOM 3565 C CA . LEU A 1 468 ? -14.535 25.490 21.650 1.00 84.81 468 LEU A CA 1
ATOM 3566 C C . LEU A 1 468 ? -14.219 23.991 21.540 1.00 84.81 468 LEU A C 1
ATOM 3568 O O . LEU A 1 468 ? -15.068 23.171 21.867 1.00 84.81 468 LEU A O 1
ATOM 3572 N N . GLU A 1 469 ? -13.011 23.621 21.118 1.00 83.12 469 GLU A N 1
ATOM 3573 C CA . GLU A 1 469 ? -12.605 22.215 20.959 1.00 83.12 469 GLU A CA 1
ATOM 3574 C C . GLU A 1 469 ? -12.581 21.474 22.297 1.00 83.12 469 GLU A C 1
ATOM 3576 O O . GLU A 1 469 ? -13.135 20.378 22.402 1.00 83.12 469 GLU A O 1
ATOM 3581 N N . ALA A 1 470 ? -12.015 22.097 23.334 1.00 85.38 470 ALA A N 1
ATOM 3582 C CA . ALA A 1 470 ? -12.024 21.540 24.685 1.00 85.38 470 ALA A CA 1
ATOM 3583 C C . ALA A 1 470 ? -13.460 21.365 25.210 1.00 85.38 470 ALA A C 1
ATOM 3585 O O . ALA A 1 470 ? -13.788 20.326 25.787 1.00 85.38 470 ALA A O 1
ATOM 3586 N N . THR A 1 471 ? -14.335 22.343 24.948 1.00 88.06 471 THR A N 1
ATOM 3587 C CA . THR A 1 471 ? -15.754 22.279 25.329 1.00 88.06 471 THR A CA 1
ATOM 3588 C C . THR A 1 471 ? -16.474 21.145 24.605 1.00 88.06 471 THR A C 1
ATOM 3590 O O . THR A 1 471 ? -17.194 20.385 25.243 1.00 88.06 471 THR A O 1
ATOM 3593 N N . VAL A 1 472 ? -16.260 20.970 23.298 1.00 88.06 472 VAL A N 1
ATOM 3594 C CA . VAL A 1 472 ? -16.869 19.867 22.535 1.00 88.06 472 VAL A CA 1
ATOM 3595 C C . VAL A 1 472 ? -16.412 18.510 23.076 1.00 88.06 472 VAL A C 1
ATOM 3597 O O . VAL A 1 472 ? -17.255 17.645 23.304 1.00 88.06 472 VAL A O 1
ATOM 3600 N N . CYS A 1 473 ? -15.117 18.324 23.353 1.00 88.25 473 CYS A N 1
ATOM 3601 C CA . CYS A 1 473 ? -14.614 17.076 23.940 1.00 88.25 473 CYS A CA 1
ATOM 3602 C C . CYS A 1 473 ? -15.255 16.801 25.309 1.00 88.25 473 CYS A C 1
ATOM 3604 O O . CYS A 1 473 ? -15.719 15.689 25.566 1.00 88.25 473 CYS A O 1
ATOM 3606 N N . ALA A 1 474 ? -15.337 17.825 26.166 1.00 89.94 474 ALA A N 1
ATOM 3607 C CA . ALA A 1 474 ? -15.994 17.729 27.467 1.00 89.94 474 ALA A CA 1
ATOM 3608 C C . ALA A 1 474 ? -17.482 17.370 27.332 1.00 89.94 474 ALA A C 1
ATOM 3610 O O . ALA A 1 474 ? -17.961 16.500 28.054 1.00 89.94 474 ALA A O 1
ATOM 3611 N N . LEU A 1 475 ? -18.201 17.968 26.377 1.00 90.94 475 LEU A N 1
ATOM 3612 C CA . LEU A 1 475 ? -19.605 17.655 26.103 1.00 90.94 475 LEU A CA 1
ATOM 3613 C C . LEU A 1 475 ? -19.798 16.213 25.622 1.00 90.94 475 LEU A C 1
ATOM 3615 O O . LEU A 1 475 ? -20.755 15.570 26.046 1.00 90.94 475 LEU A O 1
ATOM 3619 N N . VAL A 1 476 ? -18.892 15.678 24.796 1.00 89.31 476 VAL A N 1
ATOM 3620 C CA . VAL A 1 476 ? -18.927 14.260 24.392 1.00 89.31 476 VAL A CA 1
ATOM 3621 C C . VAL A 1 476 ? -18.736 13.349 25.607 1.00 89.31 476 VAL A C 1
ATOM 3623 O O . VAL A 1 476 ? -19.514 12.414 25.795 1.00 89.31 476 VAL A O 1
ATOM 3626 N N . GLY A 1 477 ? -17.758 13.649 26.467 1.00 90.25 477 GLY A N 1
ATOM 3627 C CA . GLY A 1 477 ? -17.519 12.895 27.700 1.00 90.25 477 GLY A CA 1
ATOM 3628 C C . GLY A 1 477 ? -18.698 12.938 28.674 1.00 90.25 477 GLY A C 1
ATOM 3629 O O . GLY A 1 477 ? -19.156 11.898 29.149 1.00 90.25 477 GLY A O 1
ATOM 3630 N N . VAL A 1 478 ? -19.240 14.131 28.935 1.00 91.12 478 VAL A N 1
ATOM 3631 C CA . VAL A 1 478 ? -20.407 14.333 29.810 1.00 91.12 478 VAL A CA 1
ATOM 3632 C C . VAL A 1 478 ? -21.656 13.685 29.218 1.00 91.12 478 VAL A C 1
ATOM 3634 O O . VAL A 1 478 ? -22.409 13.043 29.944 1.00 91.12 478 VAL A O 1
ATOM 3637 N N . GLY A 1 479 ? -21.866 13.793 27.906 1.00 88.75 479 GLY A N 1
ATOM 3638 C CA . GLY A 1 479 ? -22.977 13.149 27.210 1.00 88.75 479 GLY A CA 1
ATOM 3639 C C . GLY A 1 479 ? -22.912 11.627 27.322 1.00 88.75 479 GLY A C 1
ATOM 3640 O O . GLY A 1 479 ? -23.904 10.998 27.690 1.00 88.75 479 GLY A O 1
ATOM 3641 N N . ALA A 1 480 ? -21.738 11.032 27.095 1.00 87.50 480 ALA A N 1
ATOM 3642 C CA . ALA A 1 480 ? -21.523 9.598 27.278 1.00 87.50 480 ALA A CA 1
ATOM 3643 C C . ALA A 1 480 ? -21.746 9.165 28.737 1.00 87.50 480 ALA A C 1
ATOM 3645 O O . ALA A 1 480 ? -22.435 8.174 28.982 1.00 87.50 480 ALA A O 1
ATOM 3646 N N . ALA A 1 481 ? -21.247 9.937 29.709 1.00 88.31 481 ALA A N 1
ATOM 3647 C CA . ALA A 1 481 ? -21.494 9.696 31.130 1.00 88.31 481 ALA A CA 1
ATOM 3648 C C . ALA A 1 481 ? -22.986 9.786 31.484 1.00 88.31 481 ALA A C 1
ATOM 3650 O O . ALA A 1 481 ? -23.490 8.978 32.263 1.00 88.31 481 ALA A O 1
ATOM 3651 N N . TYR A 1 482 ? -23.714 10.742 30.907 1.00 85.62 482 TYR A N 1
ATOM 3652 C CA . TYR A 1 482 ? -25.141 10.934 31.147 1.00 85.62 482 TYR A CA 1
ATOM 3653 C C . TYR A 1 482 ? -25.969 9.781 30.570 1.00 85.62 482 TYR A C 1
ATOM 3655 O O . TYR A 1 482 ? -26.790 9.199 31.280 1.00 85.62 482 TYR A O 1
ATOM 3663 N N . VAL A 1 483 ? -25.695 9.384 29.323 1.00 83.88 483 VAL A N 1
ATOM 3664 C CA . VAL A 1 483 ? -26.335 8.224 28.683 1.00 83.88 483 VAL A CA 1
ATOM 3665 C C . VAL A 1 483 ? -26.041 6.947 29.466 1.00 83.88 483 VAL A C 1
ATOM 3667 O O . VAL A 1 483 ? -26.966 6.185 29.741 1.00 83.88 483 VAL A O 1
ATOM 3670 N N . ALA A 1 484 ? -24.792 6.733 29.888 1.00 82.62 484 ALA A N 1
ATOM 3671 C CA . ALA A 1 484 ? -24.432 5.605 30.741 1.00 82.62 484 ALA A CA 1
ATOM 3672 C C . ALA A 1 484 ? -25.191 5.657 32.077 1.00 82.62 484 ALA A C 1
ATOM 3674 O O . ALA A 1 484 ? -25.839 4.681 32.444 1.00 82.62 484 ALA A O 1
ATOM 3675 N N . SER A 1 485 ? -25.205 6.800 32.768 1.00 80.56 485 SER A N 1
ATOM 3676 C CA . SER A 1 485 ? -25.941 6.974 34.030 1.00 80.56 485 SER A CA 1
ATOM 3677 C C . SER A 1 485 ? -27.412 6.596 33.882 1.00 80.56 485 SER A C 1
ATOM 3679 O O . SER A 1 485 ? -27.936 5.854 34.708 1.00 80.56 485 SER A O 1
ATOM 3681 N N . ILE A 1 486 ? -28.066 7.058 32.813 1.00 76.19 486 ILE A N 1
ATOM 3682 C CA . ILE A 1 486 ? -29.459 6.730 32.504 1.00 76.19 486 ILE A CA 1
ATOM 3683 C C . ILE A 1 486 ? -29.608 5.241 32.198 1.00 76.19 486 ILE A C 1
ATOM 3685 O O . ILE A 1 486 ? -30.485 4.600 32.763 1.00 76.19 486 ILE A O 1
ATOM 3689 N N . ALA A 1 487 ? -28.761 4.666 31.347 1.00 76.31 487 ALA A N 1
ATOM 3690 C CA . ALA A 1 487 ? -28.840 3.255 30.978 1.00 76.31 487 ALA A CA 1
ATOM 3691 C C . ALA A 1 487 ? -28.672 2.329 32.195 1.00 76.31 487 ALA A C 1
ATOM 3693 O O . ALA A 1 487 ? -29.413 1.354 32.338 1.00 76.31 487 ALA A O 1
ATOM 3694 N N . PHE A 1 488 ? -27.748 2.667 33.099 1.00 74.81 488 PHE A N 1
ATOM 3695 C CA . PHE A 1 488 ? -27.514 1.936 34.345 1.00 74.81 488 PHE A CA 1
ATOM 3696 C C . PHE A 1 488 ? -28.568 2.225 35.428 1.00 74.81 488 PHE A C 1
ATOM 3698 O O . PHE A 1 488 ? -28.766 1.395 36.311 1.00 74.81 488 PHE A O 1
ATOM 3705 N N . ALA A 1 489 ? -29.265 3.366 35.370 1.00 70.06 489 ALA A N 1
ATOM 3706 C CA . ALA A 1 489 ? -30.330 3.716 36.314 1.00 70.06 489 ALA A CA 1
ATOM 3707 C C . ALA A 1 489 ? -31.731 3.235 35.886 1.00 70.06 489 ALA A C 1
ATOM 3709 O O . ALA A 1 489 ? -32.536 2.894 36.752 1.00 70.06 489 ALA A O 1
ATOM 3710 N N . LEU A 1 490 ? -32.033 3.224 34.580 1.00 65.69 490 LEU A N 1
ATOM 3711 C CA . LEU A 1 490 ? -33.341 2.867 34.012 1.00 65.69 490 LEU A CA 1
ATOM 3712 C C . LEU A 1 490 ? -33.534 1.365 33.825 1.00 65.69 490 LEU A C 1
ATOM 3714 O O . LEU A 1 490 ? -34.674 0.901 33.782 1.00 65.69 490 LEU A O 1
ATOM 3718 N N . ARG A 1 491 ? -32.458 0.582 33.709 1.00 64.38 491 ARG A N 1
ATOM 3719 C CA . ARG A 1 491 ? -32.606 -0.872 33.763 1.00 64.38 491 ARG A CA 1
ATOM 3720 C C . ARG A 1 491 ? -33.103 -1.255 35.167 1.00 64.38 491 ARG A C 1
ATOM 3722 O O . ARG A 1 491 ? -32.518 -0.817 36.160 1.00 64.38 491 ARG A O 1
ATOM 3729 N N . PRO A 1 492 ? -34.177 -2.058 35.280 1.00 54.34 492 PRO A N 1
ATOM 3730 C CA . PRO A 1 492 ? -34.718 -2.475 36.565 1.00 54.34 492 PRO A CA 1
ATOM 3731 C C . PRO A 1 492 ? -33.616 -3.007 37.483 1.00 54.34 492 PRO A C 1
ATOM 3733 O O . PRO A 1 492 ? -32.901 -3.934 37.113 1.00 54.34 492 PRO A O 1
ATOM 3736 N N . ARG A 1 493 ? -33.515 -2.490 38.716 1.00 52.88 493 ARG A N 1
ATOM 3737 C CA . ARG A 1 493 ? -32.674 -3.104 39.767 1.00 52.88 493 ARG A CA 1
ATOM 3738 C C . ARG A 1 493 ? -33.002 -4.593 39.930 1.00 52.88 493 ARG A C 1
ATOM 3740 O O . ARG A 1 493 ? -32.117 -5.399 40.163 1.00 52.88 493 ARG A O 1
ATOM 3747 N N . ALA A 1 494 ? -34.260 -4.961 39.697 1.00 43.69 494 ALA A N 1
ATOM 3748 C CA . ALA A 1 494 ? -34.725 -6.339 39.648 1.00 43.69 494 ALA A CA 1
ATOM 3749 C C . ALA A 1 494 ? -34.203 -7.168 38.457 1.00 43.69 494 ALA A C 1
ATOM 3751 O O . ALA A 1 494 ? -34.352 -8.370 38.514 1.00 43.69 494 ALA A O 1
ATOM 3752 N N . LEU A 1 495 ? -33.618 -6.597 37.398 1.00 49.41 495 LEU A N 1
ATOM 3753 C CA . LEU A 1 495 ? -32.937 -7.348 36.326 1.00 49.41 495 LEU A CA 1
ATOM 3754 C C . LEU A 1 495 ? -31.444 -7.542 36.619 1.00 49.41 495 LEU A C 1
ATOM 3756 O O . LEU A 1 495 ? -30.878 -8.545 36.205 1.00 49.41 495 LEU A O 1
ATOM 3760 N N . TYR A 1 496 ? -30.830 -6.612 37.355 1.00 51.94 496 TYR A N 1
ATOM 3761 C CA . TYR A 1 496 ? -29.448 -6.734 37.830 1.00 51.94 496 TYR A CA 1
ATOM 3762 C C . TYR A 1 496 ? -29.321 -7.669 39.038 1.00 51.94 496 TYR A C 1
ATOM 3764 O O . TYR A 1 496 ? -28.331 -8.377 39.150 1.00 51.94 496 TYR A O 1
ATOM 3772 N N . TYR A 1 497 ? -30.345 -7.683 39.903 1.00 50.06 497 TYR A N 1
ATOM 3773 C CA . TYR A 1 497 ? -30.365 -8.398 41.187 1.00 50.06 497 TYR A CA 1
ATOM 3774 C C . TYR A 1 497 ? -31.578 -9.337 41.346 1.00 50.06 497 TYR A C 1
ATOM 3776 O O . TYR A 1 497 ? -31.985 -9.678 42.461 1.00 50.06 497 TYR A O 1
ATOM 3784 N N . ALA A 1 498 ? -32.231 -9.715 40.235 1.00 45.59 498 ALA A N 1
ATOM 3785 C CA . ALA A 1 498 ? -33.330 -10.696 40.223 1.00 45.59 498 ALA A CA 1
ATOM 3786 C C . ALA A 1 498 ? -32.976 -11.988 40.971 1.00 45.59 498 ALA A C 1
ATOM 3788 O O . ALA A 1 498 ? -33.824 -12.478 41.727 1.00 45.59 498 ALA A O 1
ATOM 3789 N N . PRO A 1 499 ? -31.767 -12.554 40.773 1.00 47.50 499 PRO A N 1
ATOM 3790 C CA . PRO A 1 499 ? -31.390 -13.789 41.435 1.00 47.50 499 PRO A CA 1
ATOM 3791 C C . PRO A 1 499 ? -31.219 -13.598 42.952 1.00 47.50 499 PRO A C 1
ATOM 3793 O O . PRO A 1 499 ? -31.694 -14.458 43.681 1.00 47.50 499 PRO A O 1
ATOM 3796 N N . TYR A 1 500 ? -30.727 -12.458 43.451 1.00 43.56 500 TYR A N 1
ATOM 3797 C CA . TYR A 1 500 ? -30.519 -12.168 44.877 1.00 43.56 500 TYR A CA 1
ATOM 3798 C C . TYR A 1 500 ? -31.833 -11.898 45.564 1.00 43.56 500 TYR A C 1
ATOM 3800 O O . TYR A 1 500 ? -32.065 -12.401 46.653 1.00 43.56 500 TYR A O 1
ATOM 3808 N N . LEU A 1 501 ? -32.752 -11.175 44.924 1.00 44.62 501 LEU A N 1
ATOM 3809 C CA . LEU A 1 501 ? -34.100 -11.012 45.462 1.00 44.62 501 LEU A CA 1
ATOM 3810 C C . LEU A 1 501 ? -34.860 -12.344 45.478 1.00 44.62 501 LEU A C 1
ATOM 3812 O O . LEU A 1 501 ? -35.625 -12.575 46.412 1.00 44.62 501 LEU A O 1
ATOM 3816 N N . LYS A 1 502 ? -34.630 -13.244 44.509 1.00 50.72 502 LYS A N 1
ATOM 3817 C CA . LYS A 1 502 ? -35.164 -14.619 44.531 1.00 50.72 502 LYS A CA 1
ATOM 3818 C C . LYS A 1 502 ? -34.489 -15.497 45.588 1.00 50.72 502 LYS A C 1
ATOM 3820 O O . LYS A 1 502 ? -35.192 -16.235 46.270 1.00 50.72 502 LYS A O 1
ATOM 3825 N N . ARG A 1 503 ? -33.165 -15.421 45.748 1.00 50.59 503 ARG A N 1
ATOM 3826 C CA . ARG A 1 503 ? -32.380 -16.203 46.718 1.00 50.59 503 ARG A CA 1
ATOM 3827 C C . ARG A 1 503 ? -32.667 -15.735 48.135 1.00 50.59 503 ARG A C 1
ATOM 3829 O O . ARG A 1 503 ? -33.024 -16.548 48.968 1.00 50.59 503 ARG A O 1
ATOM 3836 N N . ARG A 1 504 ? -32.703 -14.424 48.355 1.00 44.09 504 ARG A N 1
ATOM 3837 C CA . ARG A 1 504 ? -33.115 -13.797 49.607 1.00 44.09 504 ARG A CA 1
ATOM 3838 C C . ARG A 1 504 ? -34.606 -13.977 49.890 1.00 44.09 504 ARG A C 1
ATOM 3840 O O . ARG A 1 504 ? -34.948 -14.099 51.050 1.00 44.09 504 ARG A O 1
ATOM 3847 N N . ARG A 1 505 ? -35.504 -14.060 48.892 1.00 49.41 505 ARG A N 1
ATOM 3848 C CA . ARG A 1 505 ? -36.898 -14.520 49.118 1.00 49.41 505 ARG A CA 1
ATOM 3849 C C . ARG A 1 505 ? -36.974 -15.996 49.487 1.00 49.41 505 ARG A C 1
ATOM 3851 O O . ARG A 1 505 ? -37.838 -16.350 50.270 1.00 49.41 505 ARG A O 1
ATOM 3858 N N . ARG A 1 506 ? -36.106 -16.850 48.937 1.00 48.00 506 ARG A N 1
ATOM 3859 C CA . ARG A 1 506 ? -36.011 -18.266 49.331 1.00 48.00 506 ARG A CA 1
ATOM 3860 C C . ARG A 1 506 ? -35.423 -18.428 50.735 1.00 48.00 506 ARG A C 1
ATOM 3862 O O . ARG A 1 506 ? -35.917 -19.243 51.495 1.00 48.00 506 ARG A O 1
ATOM 3869 N N . GLU A 1 507 ? -34.427 -17.623 51.089 1.00 46.84 507 GLU A N 1
ATOM 3870 C CA . GLU A 1 507 ? -33.786 -17.609 52.410 1.00 46.84 507 GLU A CA 1
ATOM 3871 C C . GLU A 1 507 ? -34.660 -16.915 53.470 1.00 46.84 507 GLU A C 1
ATOM 3873 O O . GLU A 1 507 ? -34.698 -17.359 54.609 1.00 46.84 507 GLU A O 1
ATOM 3878 N N . ALA A 1 508 ? -35.409 -15.867 53.103 1.00 47.47 508 ALA A N 1
ATOM 3879 C CA . ALA A 1 508 ? -36.349 -15.172 53.989 1.00 47.47 508 ALA A CA 1
ATOM 3880 C C . ALA A 1 508 ? -37.732 -15.843 54.057 1.00 47.47 508 ALA A C 1
ATOM 3882 O O . ALA A 1 508 ? -38.447 -15.645 55.028 1.00 47.47 508 ALA A O 1
ATOM 3883 N N . GLY A 1 509 ? -38.111 -16.631 53.047 1.00 42.03 509 GLY A N 1
ATOM 3884 C CA . GLY A 1 509 ? -39.350 -17.417 53.006 1.00 42.03 509 GLY A CA 1
ATOM 3885 C C . GLY A 1 509 ? -39.217 -18.819 53.607 1.00 42.03 509 GLY A C 1
ATOM 3886 O O . GLY A 1 509 ? -40.156 -19.601 53.532 1.00 42.03 509 GLY A O 1
ATOM 3887 N N . GLY A 1 510 ? -38.063 -19.151 54.198 1.00 35.38 510 GLY A N 1
ATOM 3888 C CA . GLY A 1 510 ? -37.822 -20.412 54.908 1.00 35.38 510 GLY A CA 1
ATOM 3889 C C . GLY A 1 510 ? -38.409 -20.468 56.323 1.00 35.38 510 GLY A C 1
ATOM 3890 O O . GLY A 1 510 ? -38.037 -21.348 57.094 1.00 35.38 510 GLY A O 1
ATOM 3891 N N . GLY A 1 511 ? -39.290 -19.537 56.690 1.00 37.06 511 GLY A N 1
ATOM 3892 C CA . GLY A 1 511 ? -39.860 -19.464 58.029 1.00 37.06 511 GLY A CA 1
ATOM 3893 C C . GLY A 1 511 ? -41.218 -18.789 58.039 1.00 37.06 511 GLY A C 1
ATOM 3894 O O . GLY A 1 511 ? -41.310 -17.658 58.481 1.00 37.06 511 GLY A O 1
ATOM 3895 N N . GLU A 1 512 ? -42.248 -19.480 57.557 1.00 29.30 512 GLU A N 1
ATOM 3896 C CA . GLU A 1 512 ? -43.628 -19.331 58.034 1.00 29.30 512 GLU A CA 1
ATOM 3897 C C . GLU A 1 512 ? -44.461 -20.482 57.455 1.00 29.30 512 GLU A C 1
ATOM 3899 O O . GLU A 1 512 ? -44.840 -20.494 56.286 1.00 29.30 512 GLU A O 1
ATOM 3904 N N . VAL A 1 513 ? -44.687 -21.509 58.278 1.00 29.77 513 VAL A N 1
ATOM 3905 C CA . VAL A 1 513 ? -45.734 -22.502 58.025 1.00 29.77 513 VAL A CA 1
ATOM 3906 C C . VAL A 1 513 ? -47.044 -21.829 58.418 1.00 29.77 513 VAL A C 1
ATOM 3908 O O . VAL A 1 513 ? -47.382 -21.759 59.599 1.00 29.77 513 VAL A O 1
ATOM 3911 N N . GLU A 1 514 ? -47.747 -21.273 57.435 1.00 27.45 514 GLU A N 1
ATOM 3912 C CA . GLU A 1 514 ? -49.092 -20.739 57.625 1.00 27.45 514 GLU A CA 1
ATOM 3913 C C . GLU A 1 514 ? -50.086 -21.909 57.711 1.00 27.45 514 GLU A C 1
ATOM 3915 O O . GLU A 1 514 ? -50.191 -22.749 56.815 1.00 27.45 514 GLU A O 1
ATOM 3920 N N . MET A 1 515 ? -50.767 -21.993 58.854 1.00 27.03 515 MET A N 1
ATOM 3921 C CA . MET A 1 515 ? -51.800 -22.979 59.152 1.00 27.03 515 MET A CA 1
ATOM 3922 C C . MET A 1 515 ? -53.059 -22.734 58.315 1.00 27.03 515 MET A C 1
ATOM 3924 O O . MET A 1 515 ? -53.582 -21.623 58.294 1.00 27.03 515 MET A O 1
ATOM 3928 N N . VAL A 1 516 ? -53.620 -23.799 57.740 1.00 26.94 516 VAL A N 1
ATOM 3929 C CA . VAL A 1 516 ? -54.995 -23.821 57.212 1.00 26.94 516 VAL A CA 1
ATOM 3930 C C . VAL A 1 516 ? -55.801 -24.859 58.009 1.00 26.94 516 VAL A C 1
ATOM 3932 O O . VAL A 1 516 ? -55.319 -25.982 58.168 1.00 26.94 516 VAL A O 1
ATOM 3935 N N . PRO A 1 517 ? -56.996 -24.526 58.543 1.00 26.20 517 PRO A N 1
ATOM 3936 C CA . PRO A 1 517 ? -57.769 -25.437 59.381 1.00 26.20 517 PRO A CA 1
ATOM 3937 C C . PRO A 1 517 ? -58.758 -26.327 58.597 1.00 26.20 517 PRO A C 1
ATOM 3939 O O . PRO A 1 517 ? -59.368 -25.903 57.620 1.00 26.20 517 PRO A O 1
ATOM 3942 N N . SER A 1 518 ? -58.955 -27.530 59.154 1.00 23.61 518 SER A N 1
ATOM 3943 C CA . SER A 1 518 ? -60.151 -28.403 59.176 1.00 23.61 518 SER A CA 1
ATOM 3944 C C . SER A 1 518 ? -60.798 -28.908 57.871 1.00 23.61 518 SER A C 1
ATOM 3946 O O . SER A 1 518 ? -61.504 -28.175 57.187 1.00 23.61 518 SER A O 1
ATOM 3948 N N . SER A 1 519 ? -60.780 -30.229 57.654 1.00 23.83 519 SER A N 1
ATOM 3949 C CA . SER A 1 519 ? -61.917 -31.123 57.977 1.00 23.83 519 SER A CA 1
ATOM 3950 C C . SER A 1 519 ? -61.569 -32.600 57.716 1.00 23.83 519 SER A C 1
ATOM 3952 O O . SER A 1 519 ? -60.654 -32.923 56.966 1.00 23.83 519 SER A O 1
ATOM 3954 N N . GLU A 1 520 ? -62.251 -33.470 58.456 1.00 24.91 520 GLU A N 1
ATOM 3955 C CA . GLU A 1 520 ? -61.984 -34.889 58.702 1.00 24.91 520 GLU A CA 1
ATOM 3956 C C . GLU A 1 520 ? -62.261 -35.817 57.504 1.00 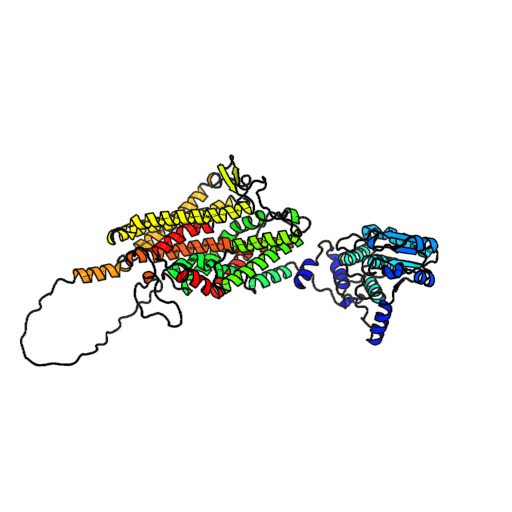24.91 520 GLU A C 1
ATOM 3958 O O . GLU A 1 520 ? -63.177 -35.568 56.723 1.00 24.91 520 GLU A O 1
ATOM 3963 N N . GLY A 1 521 ? -61.570 -36.969 57.462 1.00 23.73 521 GLY A N 1
ATOM 3964 C CA . GLY A 1 521 ? -62.153 -38.207 56.927 1.00 23.73 521 GLY A CA 1
ATOM 3965 C C . GLY A 1 521 ? -61.260 -39.114 56.068 1.00 23.73 521 GLY A C 1
ATOM 3966 O O . GLY A 1 521 ? -61.075 -38.859 54.888 1.00 23.73 521 GLY A O 1
ATOM 3967 N N . ALA A 1 522 ? -60.901 -40.261 56.658 1.00 23.56 522 ALA A N 1
ATOM 3968 C CA . ALA A 1 522 ? -60.655 -41.577 56.043 1.00 23.56 522 ALA A CA 1
ATOM 3969 C C . ALA A 1 522 ? -59.245 -41.977 55.534 1.00 23.56 522 ALA A C 1
ATOM 3971 O O . ALA A 1 522 ? -58.617 -41.368 54.678 1.00 23.56 522 ALA A O 1
ATOM 3972 N N . VAL A 1 523 ? -58.829 -43.106 56.114 1.00 24.30 523 VAL A N 1
ATOM 3973 C CA . VAL A 1 523 ? -57.656 -43.977 55.953 1.00 24.30 523 VAL A CA 1
ATOM 3974 C C . VAL A 1 523 ? -57.608 -44.678 54.578 1.00 24.30 523 VAL A C 1
ATOM 3976 O O . VAL A 1 523 ? -58.640 -45.196 54.166 1.00 24.30 523 VAL A O 1
ATOM 3979 N N . HIS A 1 524 ? -56.436 -44.760 53.920 1.00 24.12 524 HIS A N 1
ATOM 3980 C CA . HIS A 1 524 ? -55.704 -46.002 53.544 1.00 24.12 524 HIS A CA 1
ATOM 3981 C C . HIS A 1 524 ? -54.672 -45.810 52.405 1.00 24.12 524 HIS A C 1
ATOM 3983 O O . HIS A 1 524 ? -55.003 -45.315 51.337 1.00 24.12 524 HIS A O 1
ATOM 3989 N N . GLU A 1 525 ? -53.462 -46.308 52.695 1.00 23.36 525 GLU A N 1
ATOM 3990 C CA . GLU A 1 525 ? -52.496 -47.050 51.857 1.00 23.36 525 GLU A CA 1
ATOM 3991 C C . GLU A 1 525 ? -51.809 -46.484 50.595 1.00 23.36 525 GLU A C 1
ATOM 3993 O O . GLU A 1 525 ? -52.274 -45.608 49.878 1.00 23.36 525 GLU A O 1
ATOM 3998 N N . GLU A 1 526 ? -50.606 -47.044 50.433 1.00 24.19 526 GLU A N 1
ATOM 3999 C CA . GLU A 1 526 ? -49.481 -46.784 49.536 1.00 24.19 526 GLU A CA 1
ATOM 4000 C C . GLU A 1 526 ? -49.819 -46.844 48.034 1.00 24.19 526 GLU A C 1
ATOM 4002 O O . GLU A 1 526 ? -50.612 -47.670 47.595 1.00 24.19 526 GLU A O 1
ATOM 4007 N N . ASP A 1 527 ? -49.148 -46.019 47.220 1.00 23.22 527 ASP A N 1
ATOM 4008 C CA . ASP A 1 527 ? -48.012 -46.421 46.360 1.00 23.22 527 ASP A CA 1
ATOM 4009 C C . ASP A 1 527 ? -47.909 -45.536 45.089 1.00 23.22 527 ASP A C 1
ATOM 4011 O O . ASP A 1 527 ? -48.908 -45.050 44.559 1.00 23.22 527 ASP A O 1
ATOM 4015 N N . GLY A 1 528 ? -46.689 -45.367 44.564 1.00 24.20 528 GLY A N 1
ATOM 4016 C CA . GLY A 1 528 ? -46.450 -45.046 43.144 1.00 24.20 528 GLY A CA 1
ATOM 4017 C C . GLY A 1 528 ? -46.382 -43.570 42.712 1.00 24.20 528 GLY A C 1
ATOM 4018 O O . GLY A 1 528 ? -47.373 -42.850 42.652 1.00 24.20 528 GLY A O 1
ATOM 4019 N N . GLY A 1 529 ? -45.182 -43.135 42.306 1.00 24.05 529 GLY A N 1
ATOM 4020 C CA . GLY A 1 529 ? -44.870 -41.778 41.851 1.00 24.05 529 GLY A CA 1
ATOM 4021 C C . GLY A 1 529 ? -45.537 -41.347 40.537 1.00 24.05 529 GLY A C 1
ATOM 4022 O O . GLY A 1 529 ? -45.587 -42.089 39.558 1.00 24.05 529 GLY A O 1
ATOM 4023 N N . GLY A 1 530 ? -45.987 -40.090 40.512 1.00 22.56 530 GLY A N 1
ATOM 4024 C CA . GLY A 1 530 ? -46.534 -39.417 39.337 1.00 22.56 530 GLY A CA 1
ATOM 4025 C C . GLY A 1 530 ? -45.568 -38.379 38.766 1.00 22.56 530 GLY A C 1
ATOM 4026 O O . GLY A 1 530 ? -45.161 -37.447 39.458 1.00 22.56 530 GLY A O 1
ATOM 4027 N N . ALA A 1 531 ? -45.248 -38.522 37.480 1.00 26.38 531 ALA A N 1
ATOM 4028 C CA . ALA A 1 531 ? -44.748 -37.435 36.651 1.00 26.38 531 ALA A CA 1
ATOM 4029 C C . ALA A 1 531 ? -45.865 -36.393 36.465 1.00 26.38 531 ALA A C 1
ATOM 4031 O O . ALA A 1 531 ? -46.995 -36.756 36.134 1.00 26.38 531 ALA A O 1
ATOM 4032 N N . LYS A 1 532 ? -45.559 -35.108 36.670 1.00 24.41 532 LYS A N 1
ATOM 4033 C CA . LYS A 1 532 ? -46.430 -33.996 36.274 1.00 24.41 532 LYS A CA 1
ATOM 4034 C C . LYS A 1 532 ? -45.667 -33.044 35.367 1.00 24.41 532 LYS A C 1
ATOM 4036 O O . LYS A 1 532 ? -44.606 -32.540 35.724 1.00 24.41 532 LYS A O 1
ATOM 4041 N N . GLU A 1 533 ? -46.241 -32.870 34.187 1.00 26.72 533 GLU A N 1
ATOM 4042 C CA . GLU A 1 533 ? -45.938 -31.845 33.200 1.00 26.72 533 GLU A CA 1
ATOM 4043 C C . GLU A 1 533 ? -46.131 -30.454 33.830 1.00 26.72 533 GLU A C 1
ATOM 4045 O O . GLU A 1 533 ? -47.158 -30.194 34.458 1.00 26.72 533 GLU A O 1
ATOM 4050 N N . GLU A 1 534 ? -45.146 -29.565 33.675 1.00 26.09 534 GLU A N 1
ATOM 4051 C CA . GLU A 1 534 ? -45.297 -28.134 33.957 1.00 26.09 534 GLU A CA 1
ATOM 4052 C C . GLU A 1 534 ? -45.527 -27.385 32.636 1.00 26.09 534 GLU A C 1
ATOM 4054 O O . GLU A 1 534 ? -44.711 -27.449 31.715 1.00 26.09 534 GLU A O 1
ATOM 4059 N N . GLU A 1 535 ? -46.662 -26.685 32.558 1.00 23.95 535 GLU A N 1
ATOM 4060 C CA . GLU A 1 535 ? -47.055 -25.779 31.477 1.00 23.95 535 GLU A CA 1
ATOM 4061 C C . GLU A 1 535 ? -46.037 -24.637 31.284 1.00 23.95 535 GLU A C 1
ATOM 4063 O O . GLU A 1 535 ? -45.753 -23.860 32.200 1.00 23.95 535 GLU A O 1
ATOM 4068 N N . GLU A 1 536 ? -45.521 -24.483 30.060 1.00 24.58 536 GLU A N 1
ATOM 4069 C CA . GLU A 1 536 ? -44.677 -23.349 29.672 1.00 24.58 536 GLU A CA 1
ATOM 4070 C C . GLU A 1 536 ? -45.514 -22.081 29.412 1.00 24.58 536 GLU A C 1
ATOM 4072 O O . GLU A 1 536 ? -46.262 -21.987 28.438 1.00 24.58 536 GLU A O 1
ATOM 4077 N N . GLY A 1 537 ? -45.333 -21.056 30.250 1.00 23.16 537 GLY A N 1
ATOM 4078 C CA . GLY A 1 537 ? -45.784 -19.686 29.972 1.00 23.16 537 GLY A CA 1
ATOM 4079 C C . GLY A 1 537 ? -44.964 -18.989 28.863 1.00 23.16 537 GLY A C 1
ATOM 4080 O O . GLY A 1 537 ? -43.859 -19.423 28.526 1.00 23.16 537 GLY A O 1
ATOM 4081 N N . PRO A 1 538 ? -45.465 -17.877 28.286 1.00 22.94 538 PRO A N 1
ATOM 4082 C CA . PRO A 1 538 ? -44.941 -17.314 27.043 1.00 22.94 538 PRO A CA 1
ATOM 4083 C C . PRO A 1 538 ? -43.525 -16.743 27.214 1.00 22.94 538 PRO A C 1
ATOM 4085 O O . PRO A 1 538 ? -43.293 -15.799 27.972 1.00 22.94 538 PRO A O 1
ATOM 4088 N N . ARG A 1 539 ? -42.568 -17.300 26.459 1.00 24.02 539 ARG A N 1
ATOM 4089 C CA . ARG A 1 539 ? -41.171 -16.845 26.394 1.00 24.02 539 ARG A CA 1
ATOM 4090 C C . ARG A 1 539 ? -41.096 -15.467 25.725 1.00 24.02 539 ARG A C 1
ATOM 4092 O O . ARG A 1 539 ? -41.275 -15.352 24.514 1.00 24.02 539 ARG A O 1
ATOM 4099 N N . SER A 1 540 ? -40.794 -14.417 26.492 1.00 23.83 540 SER A N 1
ATOM 4100 C CA . SER A 1 540 ? -40.428 -13.117 25.921 1.00 23.83 540 SER A CA 1
ATOM 4101 C C . SER A 1 540 ? -38.978 -13.166 25.428 1.00 23.83 540 SER A C 1
ATOM 4103 O O . SER A 1 540 ? -38.024 -13.350 26.183 1.00 23.83 540 SER A O 1
ATOM 4105 N N . PHE A 1 541 ? -38.816 -13.062 24.113 1.00 24.62 541 PHE A N 1
ATOM 4106 C CA . PHE A 1 541 ? -37.520 -13.043 23.447 1.00 24.62 541 PHE A CA 1
ATOM 4107 C C . PHE A 1 541 ? -36.877 -11.666 23.667 1.00 24.62 541 PHE A C 1
ATOM 4109 O O . PHE A 1 541 ? -37.395 -10.665 23.174 1.00 24.62 541 PHE A O 1
ATOM 4116 N N . ASN A 1 542 ? -35.769 -11.591 24.412 1.00 28.81 542 ASN A N 1
ATOM 4117 C CA . ASN A 1 542 ? -35.037 -10.340 24.631 1.00 28.81 542 ASN A CA 1
ATOM 4118 C C . ASN A 1 542 ? -33.550 -10.524 24.246 1.00 28.81 542 ASN A C 1
ATOM 4120 O O . ASN A 1 542 ? -32.818 -11.217 24.949 1.00 28.81 542 ASN A O 1
ATOM 4124 N N . PRO A 1 543 ? -33.071 -9.939 23.131 1.00 27.23 543 PRO A N 1
ATOM 4125 C CA . PRO A 1 543 ? -31.796 -10.314 22.500 1.00 27.23 543 PRO A CA 1
ATOM 4126 C C . PRO A 1 543 ? -30.526 -9.696 23.129 1.00 27.23 543 PRO A C 1
ATOM 4128 O O . PRO A 1 543 ? -29.452 -9.781 22.536 1.00 27.23 543 PRO A O 1
ATOM 4131 N N . LEU A 1 544 ? -30.619 -9.056 24.304 1.00 30.59 544 LEU A N 1
ATOM 4132 C CA . LEU A 1 544 ? -29.531 -8.266 24.919 1.00 30.59 544 LEU A CA 1
ATOM 4133 C C . LEU A 1 544 ? -29.267 -8.582 26.405 1.00 30.59 544 LEU A C 1
ATOM 4135 O O . LEU A 1 544 ? -28.598 -7.810 27.096 1.00 30.59 544 LEU A O 1
ATOM 4139 N N . THR A 1 545 ? -29.799 -9.687 26.926 1.00 35.81 545 THR A N 1
ATOM 4140 C CA . THR A 1 545 ? -29.589 -10.103 28.321 1.00 35.81 545 THR A CA 1
ATOM 4141 C C . THR A 1 545 ? -28.431 -11.085 28.459 1.00 35.81 545 THR A C 1
ATOM 4143 O O . THR A 1 545 ? -28.402 -12.108 27.781 1.00 35.81 545 THR A O 1
ATOM 4146 N N . PHE A 1 546 ? -27.534 -10.799 29.408 1.00 37.50 546 PHE A N 1
ATOM 4147 C CA . PHE A 1 546 ? -26.678 -11.790 30.058 1.00 37.50 546 PHE A CA 1
ATOM 4148 C C . PHE A 1 546 ? -27.581 -12.906 30.601 1.00 37.50 546 PHE A C 1
ATOM 4150 O O . PHE A 1 546 ? -28.316 -12.696 31.567 1.00 37.50 546 PHE A O 1
ATOM 4157 N N . GLN A 1 547 ? -27.586 -14.070 29.947 1.00 33.72 547 GLN A N 1
ATOM 4158 C CA . GLN A 1 547 ? -28.191 -15.277 30.503 1.00 33.72 547 GLN A CA 1
ATOM 4159 C C . GLN A 1 547 ? -27.219 -15.857 31.529 1.00 33.72 547 GLN A C 1
ATOM 4161 O O . GLN A 1 547 ? -26.495 -16.814 31.270 1.00 33.72 547 GLN A O 1
ATOM 4166 N N . GLY A 1 548 ? -27.209 -15.252 32.715 1.00 37.88 548 GLY A N 1
ATOM 4167 C CA . GLY A 1 548 ? -26.765 -15.951 33.907 1.00 37.88 548 GLY A CA 1
ATOM 4168 C C . GLY A 1 548 ? -27.687 -17.151 34.110 1.00 37.88 548 GLY A C 1
ATOM 4169 O O . GLY A 1 548 ? -28.850 -16.984 34.467 1.00 37.88 548 GLY A O 1
ATOM 4170 N N . ASN A 1 549 ? -27.150 -18.343 33.860 1.00 31.23 549 ASN A N 1
ATOM 4171 C CA . ASN A 1 549 ? -27.734 -19.641 34.184 1.00 31.23 549 ASN A CA 1
ATOM 4172 C C . ASN A 1 549 ? -28.993 -20.050 33.381 1.00 31.23 549 ASN A C 1
ATOM 4174 O O . ASN A 1 549 ? -30.121 -19.924 33.844 1.00 31.23 549 ASN A O 1
ATOM 4178 N N . ASN A 1 550 ? -28.789 -20.619 32.187 1.00 27.14 550 ASN A N 1
ATOM 4179 C CA . ASN A 1 550 ? -29.688 -21.632 31.619 1.00 27.14 550 ASN A CA 1
ATOM 4180 C C . ASN A 1 550 ? -28.891 -22.575 30.704 1.00 27.14 550 ASN A C 1
ATOM 4182 O O . ASN A 1 550 ? -28.648 -22.303 29.532 1.00 27.14 550 ASN A O 1
ATOM 4186 N N . SER A 1 551 ? -28.488 -23.713 31.258 1.00 31.69 551 SER A N 1
ATOM 4187 C CA . SER A 1 551 ? -27.714 -24.788 30.629 1.00 31.69 551 SER A CA 1
ATOM 4188 C C . SER A 1 551 ? -28.493 -25.629 29.597 1.00 31.69 551 SER A C 1
ATOM 4190 O O . SER A 1 551 ? -28.204 -26.809 29.431 1.00 31.69 551 SER A O 1
ATOM 4192 N N . LYS A 1 552 ? -29.482 -25.069 28.884 1.00 25.39 552 LYS A N 1
ATOM 4193 C CA . LYS A 1 552 ? -30.314 -25.836 27.925 1.00 25.39 552 LYS A CA 1
ATOM 4194 C C . LYS A 1 552 ? -30.649 -25.109 26.613 1.00 25.39 552 LYS A C 1
ATOM 4196 O O . LYS A 1 552 ? -31.713 -25.318 26.044 1.00 25.39 552 LYS A O 1
ATOM 4201 N N . GLY A 1 553 ? -29.748 -24.260 26.123 1.00 24.80 553 GLY A N 1
ATOM 4202 C CA . GLY A 1 553 ? -29.921 -23.563 24.841 1.00 24.80 553 GLY A CA 1
ATOM 4203 C C . GLY A 1 553 ? -28.622 -23.345 24.069 1.00 24.80 553 GLY A C 1
ATOM 4204 O O . GLY A 1 553 ? -28.498 -22.343 23.373 1.00 24.80 553 GLY A O 1
ATOM 4205 N N . TYR A 1 554 ? -27.641 -24.233 24.237 1.00 33.41 554 TYR A N 1
ATOM 4206 C CA . TYR A 1 554 ? -26.470 -24.259 23.368 1.00 33.41 554 TYR A CA 1
ATOM 4207 C C . TYR A 1 554 ? -26.834 -25.067 22.121 1.00 33.41 554 TYR A C 1
ATOM 4209 O O . TYR A 1 554 ? -27.096 -26.261 22.236 1.00 33.41 554 TYR A O 1
ATOM 4217 N N . ASP A 1 555 ? -26.881 -24.416 20.956 1.00 30.08 555 ASP A N 1
ATOM 4218 C CA . ASP A 1 555 ? -26.873 -25.128 19.677 1.00 30.08 555 ASP A CA 1
ATOM 4219 C C . ASP A 1 555 ? -25.629 -26.032 19.661 1.00 30.08 555 ASP A C 1
ATOM 4221 O O . ASP A 1 555 ? -24.503 -25.547 19.800 1.00 30.08 555 ASP A O 1
ATOM 4225 N N . GLU A 1 556 ? -25.839 -27.342 19.509 1.00 34.44 556 GLU A N 1
ATOM 4226 C CA . GLU A 1 556 ? -24.803 -28.389 19.541 1.00 34.44 556 GLU A CA 1
ATOM 4227 C C . GLU A 1 556 ? -23.703 -28.214 18.468 1.00 34.44 556 GLU A C 1
ATOM 4229 O O . GLU A 1 556 ? -22.674 -28.881 18.528 1.00 34.44 556 GLU A O 1
ATOM 4234 N N . ASP A 1 557 ? -23.860 -27.265 17.538 1.00 34.16 557 ASP A N 1
ATOM 4235 C CA . ASP A 1 557 ? -22.891 -26.950 16.480 1.00 34.16 557 ASP A CA 1
ATOM 4236 C C . ASP A 1 557 ? -21.832 -25.889 16.862 1.00 34.16 557 ASP A C 1
ATOM 4238 O O . ASP A 1 557 ? -20.877 -25.671 16.109 1.00 34.16 557 ASP A O 1
ATOM 4242 N N . ASP A 1 558 ? -21.955 -25.212 18.010 1.00 38.03 558 ASP A N 1
ATOM 4243 C CA . ASP A 1 558 ? -20.931 -24.284 18.513 1.00 38.03 558 ASP A CA 1
ATOM 4244 C C . ASP A 1 558 ? -20.102 -24.987 19.612 1.00 38.03 558 ASP A C 1
ATOM 4246 O O . ASP A 1 558 ? -20.431 -24.926 20.794 1.00 38.03 558 ASP A O 1
ATOM 4250 N N . GLU A 1 559 ? -18.999 -25.652 19.218 1.00 36.56 559 GLU A N 1
ATOM 4251 C CA . GLU A 1 559 ? -17.968 -26.272 20.087 1.00 36.56 559 GLU A CA 1
ATOM 4252 C C . GLU A 1 559 ? -17.295 -25.247 21.036 1.00 36.56 559 GLU A C 1
ATOM 4254 O O . GLU A 1 559 ? -16.116 -24.868 20.914 1.00 36.56 559 GLU A O 1
ATOM 4259 N N . LEU A 1 560 ? -18.056 -24.755 22.002 1.00 38.97 560 LEU A N 1
ATOM 4260 C CA . LEU A 1 560 ? -17.660 -23.779 22.996 1.00 38.97 560 LEU A CA 1
ATOM 4261 C C . LEU A 1 560 ? -17.998 -24.374 24.369 1.00 38.97 560 LEU A C 1
ATOM 4263 O O . LEU A 1 560 ? -19.033 -24.071 24.941 1.00 38.97 560 LEU A O 1
ATOM 4267 N N . GLY A 1 561 ? -17.073 -25.179 24.907 1.00 36.44 561 GLY A N 1
ATOM 4268 C CA . GLY A 1 561 ? -17.152 -25.744 26.263 1.00 36.44 561 GLY A CA 1
ATOM 4269 C C . GLY A 1 561 ? -17.340 -24.710 27.389 1.00 36.44 561 GLY A C 1
ATOM 4270 O O . GLY A 1 561 ? -17.238 -23.505 27.138 1.00 36.44 561 GLY A O 1
ATOM 4271 N N . ALA A 1 562 ? -17.606 -25.244 28.591 1.00 33.19 562 ALA A N 1
ATOM 4272 C CA . ALA A 1 562 ? -18.100 -24.623 29.833 1.00 33.19 562 ALA A CA 1
ATOM 4273 C C . ALA A 1 562 ? -17.656 -23.166 30.142 1.00 33.19 562 ALA A C 1
ATOM 4275 O O . ALA A 1 562 ? -16.551 -22.759 29.773 1.00 33.19 562 ALA A O 1
ATOM 4276 N N . PRO A 1 563 ? -18.503 -22.370 30.833 1.00 42.53 563 PRO A N 1
ATOM 4277 C CA . PRO A 1 563 ? -18.220 -20.972 31.171 1.00 42.53 563 PRO A CA 1
ATOM 4278 C C . PRO A 1 563 ? -16.982 -20.802 32.072 1.00 42.53 563 PRO A C 1
ATOM 4280 O O . PRO A 1 563 ? -16.692 -21.619 32.942 1.00 42.53 563 PRO A O 1
ATOM 4283 N N . ALA A 1 564 ? -16.263 -19.692 31.873 1.00 41.94 564 ALA A N 1
ATOM 4284 C CA . ALA A 1 564 ? -14.964 -19.377 32.481 1.00 41.94 564 ALA A CA 1
ATOM 4285 C C . ALA A 1 564 ? -14.952 -19.250 34.023 1.00 41.94 564 ALA A C 1
ATOM 4287 O O . ALA A 1 564 ? -13.876 -19.135 34.614 1.00 41.94 564 ALA A O 1
ATOM 4288 N N . THR A 1 565 ? -16.113 -19.285 34.684 1.00 43.94 565 THR A N 1
ATOM 4289 C CA . THR A 1 565 ? -16.237 -19.218 36.148 1.00 43.94 565 THR A CA 1
ATOM 4290 C C . THR A 1 565 ? -15.615 -20.422 36.861 1.00 43.94 565 THR A C 1
ATOM 4292 O O . THR A 1 565 ? -15.123 -20.260 37.974 1.00 43.94 565 THR A O 1
ATOM 4295 N N . GLU A 1 566 ? -15.537 -21.597 36.226 1.00 42.06 566 GLU A N 1
ATOM 4296 C CA . GLU A 1 566 ? -14.937 -22.793 36.846 1.00 42.06 566 GLU A CA 1
ATOM 4297 C C . GLU A 1 566 ? -13.396 -22.844 36.768 1.00 42.06 566 GLU A C 1
ATOM 4299 O O . GLU A 1 566 ? -12.773 -23.617 37.495 1.00 42.06 566 GLU A O 1
ATOM 4304 N N . LEU A 1 567 ? -12.748 -22.013 35.935 1.00 41.06 567 LEU A N 1
ATOM 4305 C CA . LEU A 1 567 ? -11.295 -22.081 35.682 1.00 41.06 567 LEU A CA 1
ATOM 4306 C C . LEU A 1 567 ? -10.461 -20.920 36.249 1.00 41.06 567 LEU A C 1
ATOM 4308 O O . LEU A 1 567 ? -9.227 -20.994 36.232 1.00 41.06 567 LEU A O 1
ATOM 4312 N N . SER A 1 568 ? -11.066 -19.847 36.767 1.00 47.75 568 SER A N 1
ATOM 4313 C CA . SER A 1 568 ? -10.283 -18.751 37.348 1.00 47.75 568 SER A CA 1
ATOM 4314 C C . SER A 1 568 ? -9.742 -19.138 38.731 1.00 47.75 568 SER A C 1
ATOM 4316 O O . SER A 1 568 ? -10.493 -19.189 39.698 1.00 47.75 568 SER A O 1
ATOM 4318 N N . ARG A 1 569 ? -8.423 -19.344 38.865 1.00 50.66 569 ARG A N 1
ATOM 4319 C CA . ARG A 1 569 ? -7.712 -19.561 40.153 1.00 50.66 569 ARG A CA 1
ATOM 4320 C C . ARG A 1 569 ? -7.714 -18.332 41.099 1.00 50.66 569 ARG A C 1
ATOM 4322 O O . ARG A 1 569 ? -6.797 -18.174 41.901 1.00 50.66 569 ARG A O 1
ATOM 4329 N N . GLY A 1 570 ? -8.676 -17.417 40.972 1.00 59.41 570 GLY A N 1
ATOM 4330 C CA . GLY A 1 570 ? -8.732 -16.142 41.697 1.00 59.41 570 GLY A CA 1
ATOM 4331 C C . GLY A 1 570 ? -9.939 -16.025 42.628 1.00 59.41 570 GLY A C 1
ATOM 4332 O O . GLY A 1 570 ? -10.814 -16.882 42.625 1.00 59.41 570 GLY A O 1
ATOM 4333 N N . GLU A 1 571 ? -9.997 -14.934 43.405 1.00 65.19 571 GLU A N 1
ATOM 4334 C CA . GLU A 1 571 ? -11.211 -14.557 44.147 1.00 65.19 571 GLU A CA 1
ATOM 4335 C C . GLU A 1 571 ? -12.413 -14.539 43.188 1.00 65.19 571 GLU A C 1
ATOM 4337 O O . GLU A 1 571 ? -12.365 -13.871 42.142 1.00 65.19 571 GLU A O 1
ATOM 4342 N N . VAL A 1 572 ? -13.451 -15.291 43.560 1.00 66.12 572 VAL A N 1
ATOM 4343 C CA . VAL A 1 572 ? -14.754 -15.341 42.892 1.00 66.12 572 VAL A CA 1
ATOM 4344 C C . VAL A 1 572 ? -15.626 -14.256 43.513 1.00 66.12 572 VAL A C 1
ATOM 4346 O O . VAL A 1 572 ? -15.742 -14.175 44.737 1.00 66.12 572 VAL A O 1
ATOM 4349 N N . TYR A 1 573 ? -16.190 -13.396 42.670 1.00 72.44 573 TYR A N 1
ATOM 4350 C CA . TYR A 1 573 ? -17.087 -12.320 43.084 1.00 72.44 573 TYR A CA 1
ATOM 4351 C C . TYR A 1 573 ? -18.537 -12.716 42.821 1.00 72.44 573 TYR A C 1
ATOM 4353 O O . TYR A 1 573 ? -18.803 -13.661 42.086 1.00 72.44 573 TYR A O 1
ATOM 4361 N N . ASP A 1 574 ? -19.465 -11.995 43.443 1.00 69.38 574 ASP A N 1
ATOM 4362 C CA . ASP A 1 574 ? -20.895 -12.229 43.273 1.00 69.38 574 ASP A CA 1
ATOM 4363 C C . ASP A 1 574 ? -21.316 -12.050 41.799 1.00 69.38 574 ASP A C 1
ATOM 4365 O O . ASP A 1 574 ? -21.035 -11.013 41.185 1.00 69.38 574 ASP A O 1
ATOM 4369 N N . ASP A 1 575 ? -21.990 -13.063 41.244 1.00 64.69 575 ASP A N 1
ATOM 4370 C CA . ASP A 1 575 ? -22.392 -13.126 39.831 1.00 64.69 575 ASP A CA 1
ATOM 4371 C C . ASP A 1 575 ? -23.259 -11.929 39.404 1.00 64.69 575 ASP A C 1
ATOM 4373 O O . ASP A 1 575 ? -23.244 -11.504 38.244 1.00 64.69 575 ASP A O 1
ATOM 4377 N N . GLU A 1 576 ? -24.007 -11.337 40.331 1.00 66.06 576 GLU A N 1
ATOM 4378 C CA . GLU A 1 576 ? -24.889 -10.208 40.044 1.00 66.06 576 GLU A CA 1
ATOM 4379 C C . GLU A 1 576 ? -24.124 -8.900 39.977 1.00 66.06 576 GLU A C 1
ATOM 4381 O O . GLU A 1 576 ? -24.411 -8.055 39.124 1.00 66.06 576 GLU A O 1
ATOM 4386 N N . ILE A 1 577 ? -23.107 -8.744 40.825 1.00 71.56 577 ILE A N 1
ATOM 4387 C CA . ILE A 1 577 ? -22.175 -7.621 40.732 1.00 71.56 577 ILE A CA 1
ATOM 4388 C C . ILE A 1 577 ? -21.366 -7.735 39.431 1.00 71.56 577 ILE A C 1
ATOM 4390 O O . ILE A 1 577 ? -21.184 -6.729 38.744 1.00 71.56 577 ILE A O 1
ATOM 4394 N N . GLU A 1 578 ? -20.954 -8.942 39.036 1.00 73.50 578 GLU A N 1
ATOM 4395 C CA . GLU A 1 578 ? -20.289 -9.205 37.749 1.00 73.50 578 GLU A CA 1
ATOM 4396 C C . GLU A 1 578 ? -21.185 -8.868 36.537 1.00 73.50 578 GLU A C 1
ATOM 4398 O O . GLU A 1 578 ? -20.706 -8.310 35.544 1.00 73.50 578 GLU A O 1
ATOM 4403 N N . SER A 1 579 ? -22.502 -9.090 36.627 1.00 69.25 579 SER A N 1
ATOM 4404 C CA . SER A 1 579 ? -23.452 -8.788 35.539 1.00 69.25 579 SER A CA 1
ATOM 4405 C C . SER A 1 579 ? -23.487 -7.304 35.133 1.00 69.25 579 SER A C 1
ATOM 4407 O O . SER A 1 579 ? -23.699 -6.974 33.958 1.00 69.25 579 SER A O 1
ATOM 4409 N N . VAL A 1 580 ? -23.219 -6.395 36.080 1.00 74.06 580 VAL A N 1
ATOM 4410 C CA . VAL A 1 580 ? -23.119 -4.946 35.830 1.00 74.06 580 VAL A CA 1
ATOM 4411 C C . VAL A 1 580 ? -21.982 -4.653 34.851 1.00 74.06 580 VAL A C 1
ATOM 4413 O O . VAL A 1 580 ? -22.140 -3.835 33.938 1.00 74.06 580 VAL A O 1
ATOM 4416 N N . PHE A 1 581 ? -20.857 -5.353 35.003 1.00 78.62 581 PHE A N 1
ATOM 4417 C CA . PHE A 1 581 ? -19.685 -5.171 34.156 1.00 78.62 581 PHE A CA 1
ATOM 4418 C C . PHE A 1 581 ? -19.896 -5.706 32.750 1.00 78.62 581 PHE A C 1
ATOM 4420 O O . PHE A 1 581 ? -19.326 -5.135 31.833 1.00 78.62 581 PHE A O 1
ATOM 4427 N N . GLY A 1 582 ? -20.758 -6.704 32.531 1.00 74.69 582 GLY A N 1
ATOM 4428 C CA . GLY A 1 582 ? -20.996 -7.234 31.185 1.00 74.69 582 GLY A CA 1
ATOM 4429 C C . GLY A 1 582 ? -21.461 -6.160 30.193 1.00 74.69 582 GLY A C 1
ATOM 4430 O O . GLY A 1 582 ? -20.910 -6.015 29.106 1.00 74.69 582 GLY A O 1
ATOM 4431 N N . THR A 1 583 ? -22.425 -5.319 30.577 1.00 74.25 583 THR A N 1
ATOM 4432 C CA . THR A 1 583 ? -22.892 -4.243 29.675 1.00 74.25 583 THR A CA 1
ATOM 4433 C C . THR A 1 583 ? -21.846 -3.143 29.501 1.00 74.25 583 THR A C 1
ATOM 4435 O O . THR A 1 583 ? -21.655 -2.654 28.390 1.00 74.25 583 THR A O 1
ATOM 4438 N N . ALA A 1 584 ? -21.137 -2.788 30.576 1.00 79.62 584 ALA A N 1
ATOM 4439 C CA . ALA A 1 584 ? -20.046 -1.819 30.512 1.00 79.62 584 ALA A CA 1
ATOM 4440 C C . ALA A 1 584 ? -18.905 -2.313 29.603 1.00 79.62 584 ALA A C 1
ATOM 4442 O O . ALA A 1 584 ? -18.377 -1.536 28.810 1.00 79.62 584 ALA A O 1
ATOM 4443 N N . GLN A 1 585 ? -18.593 -3.610 29.671 1.00 82.81 585 GLN A N 1
ATOM 4444 C CA . GLN A 1 585 ? -17.554 -4.277 28.898 1.00 82.81 585 GLN A CA 1
ATOM 4445 C C . GLN A 1 585 ? -17.856 -4.235 27.397 1.00 82.81 585 GLN A C 1
ATOM 4447 O O . GLN A 1 585 ? -16.975 -3.904 26.612 1.00 82.81 585 GLN A O 1
ATOM 4452 N N . ILE A 1 586 ? -19.107 -4.473 26.980 1.00 83.38 586 ILE A N 1
ATOM 4453 C CA . ILE A 1 586 ? -19.498 -4.350 25.563 1.00 83.38 586 ILE A CA 1
ATOM 4454 C C . ILE A 1 586 ? -19.236 -2.926 25.051 1.00 83.38 586 ILE A C 1
ATOM 4456 O O . ILE A 1 586 ? -18.727 -2.747 23.941 1.00 83.38 586 ILE A O 1
ATOM 4460 N N . CYS A 1 587 ? -19.561 -1.904 25.848 1.00 83.38 587 CYS A N 1
ATOM 4461 C CA . CYS A 1 587 ? -19.321 -0.510 25.478 1.00 83.38 587 CYS A CA 1
ATOM 4462 C C . CYS A 1 587 ? -17.822 -0.200 25.363 1.00 83.38 587 CYS A C 1
ATOM 4464 O O . CYS A 1 587 ? -17.403 0.391 24.367 1.00 83.38 587 CYS A O 1
ATOM 4466 N N . THR A 1 588 ? -17.006 -0.615 26.335 1.00 84.00 588 THR A N 1
ATOM 4467 C CA . THR A 1 588 ? -15.553 -0.385 26.298 1.00 84.00 588 THR A CA 1
ATOM 4468 C C . THR A 1 588 ? -14.875 -1.166 25.178 1.00 84.00 588 THR A C 1
ATOM 4470 O O . THR A 1 588 ? -14.047 -0.593 24.476 1.00 84.00 588 THR A O 1
ATOM 4473 N N . ALA A 1 589 ? -15.285 -2.412 24.924 1.00 85.00 589 ALA A N 1
ATOM 4474 C CA . ALA A 1 589 ? -14.820 -3.217 23.795 1.00 85.00 589 ALA A CA 1
ATOM 4475 C C . ALA A 1 589 ? -15.178 -2.576 22.443 1.00 85.00 589 ALA A C 1
ATOM 4477 O O . ALA A 1 589 ? -14.366 -2.560 21.521 1.00 85.00 589 ALA A O 1
ATOM 4478 N N . SER A 1 590 ? -16.364 -1.967 22.330 1.00 88.19 590 SER A N 1
ATOM 4479 C CA . SER A 1 590 ? -16.782 -1.238 21.122 1.00 88.19 590 SER A CA 1
ATOM 4480 C C . SER A 1 590 ? -15.930 0.011 20.874 1.00 88.19 590 SER A C 1
ATOM 4482 O O . SER A 1 590 ? -15.535 0.277 19.738 1.00 88.19 590 SER A O 1
ATOM 4484 N N . LEU A 1 591 ? -15.615 0.767 21.932 1.00 84.62 591 LEU A N 1
ATOM 4485 C CA . LEU A 1 591 ? -14.726 1.932 21.863 1.00 84.62 591 LEU A CA 1
ATOM 4486 C C . LEU A 1 591 ? -13.278 1.524 21.549 1.00 84.62 591 LEU A C 1
ATOM 4488 O O . LEU A 1 591 ? -12.616 2.190 20.754 1.00 84.62 591 LEU A O 1
ATOM 4492 N N . ALA A 1 592 ? -12.809 0.407 22.109 1.00 83.44 592 ALA A N 1
ATOM 4493 C CA . ALA A 1 592 ? -11.507 -0.169 21.789 1.00 83.44 592 ALA A CA 1
ATOM 4494 C C . ALA A 1 592 ? -11.434 -0.629 20.326 1.00 83.44 592 ALA A C 1
ATOM 4496 O O . ALA A 1 592 ? -10.473 -0.305 19.639 1.00 83.44 592 ALA A O 1
ATOM 4497 N N . ALA A 1 593 ? -12.469 -1.301 19.812 1.00 86.50 593 ALA A N 1
ATOM 4498 C CA . ALA A 1 593 ? -12.550 -1.687 18.403 1.00 86.50 593 ALA A CA 1
ATOM 4499 C C . ALA A 1 593 ? -12.597 -0.469 17.469 1.00 86.50 593 ALA A C 1
ATOM 4501 O O . ALA A 1 593 ? -12.021 -0.488 16.389 1.00 86.50 593 ALA A O 1
ATOM 4502 N N . PHE A 1 594 ? -13.256 0.614 17.876 1.00 86.81 594 PHE A N 1
ATOM 4503 C CA . PHE A 1 594 ? -13.235 1.862 17.119 1.00 86.81 594 PHE A CA 1
ATOM 4504 C C . PHE A 1 594 ? -11.821 2.463 17.036 1.00 86.81 594 PHE A C 1
ATOM 4506 O O . PHE A 1 594 ? -11.371 2.819 15.948 1.00 86.81 594 PHE A O 1
ATOM 4513 N N . ALA A 1 595 ? -11.093 2.524 18.154 1.00 82.19 595 ALA A N 1
ATOM 4514 C CA . ALA A 1 595 ? -9.713 3.012 18.174 1.00 82.19 595 ALA A CA 1
ATOM 4515 C C . ALA A 1 595 ? -8.754 2.092 17.391 1.00 82.19 595 ALA A C 1
ATOM 4517 O O . ALA A 1 595 ? -7.950 2.578 16.595 1.00 82.19 595 ALA A O 1
ATOM 4518 N N . ALA A 1 596 ? -8.892 0.772 17.552 1.00 80.75 596 ALA A N 1
ATOM 4519 C CA . ALA A 1 596 ? -8.122 -0.229 16.818 1.00 80.75 596 ALA A CA 1
ATOM 4520 C C . ALA A 1 596 ? -8.331 -0.102 15.304 1.00 80.75 596 ALA A C 1
ATOM 4522 O O . ALA A 1 596 ? -7.358 0.007 14.567 1.00 80.75 596 ALA A O 1
ATOM 4523 N N . GLY A 1 597 ? -9.576 0.036 14.835 1.00 83.12 597 GLY A N 1
ATOM 4524 C CA . GLY A 1 597 ? -9.864 0.197 13.409 1.00 83.12 597 GLY A CA 1
ATOM 4525 C C . GLY A 1 597 ? -9.189 1.415 12.769 1.00 83.12 597 GLY A C 1
ATOM 4526 O O . GLY A 1 597 ? -8.800 1.359 11.602 1.00 83.12 597 GLY A O 1
ATOM 4527 N N . ALA A 1 598 ? -8.998 2.502 13.523 1.00 80.44 598 ALA A N 1
ATOM 4528 C CA . ALA A 1 598 ? -8.252 3.674 13.063 1.00 80.44 598 ALA A CA 1
ATOM 4529 C C . ALA A 1 598 ? -6.741 3.411 12.924 1.00 80.44 598 ALA A C 1
ATOM 4531 O O . ALA A 1 598 ? -6.105 3.929 12.004 1.00 80.44 598 ALA A O 1
ATOM 4532 N N . ASN A 1 599 ? -6.170 2.606 13.820 1.00 79.12 599 ASN A N 1
ATOM 4533 C CA . ASN A 1 599 ? -4.758 2.230 13.793 1.00 79.12 599 ASN A CA 1
ATOM 4534 C C . ASN A 1 599 ? -4.481 1.165 12.716 1.00 79.12 599 ASN A C 1
ATOM 4536 O O . ASN A 1 599 ? -3.602 1.324 11.868 1.00 79.12 599 ASN A O 1
ATOM 4540 N N . ASP A 1 600 ? -5.320 0.136 12.653 1.00 80.56 600 ASP A N 1
ATOM 4541 C CA . ASP A 1 600 ? -5.184 -0.985 11.724 1.00 80.56 600 ASP A CA 1
ATOM 4542 C C . ASP A 1 600 ? -5.355 -0.539 10.271 1.00 80.56 600 ASP A C 1
ATOM 4544 O O . ASP A 1 600 ? -4.623 -0.981 9.379 1.00 80.56 600 ASP A O 1
ATOM 4548 N N . VAL A 1 601 ? -6.280 0.396 10.010 1.00 82.69 601 VAL A N 1
ATOM 4549 C CA . VAL A 1 601 ? -6.440 0.947 8.661 1.00 82.69 601 VAL A CA 1
ATOM 4550 C C . VAL A 1 601 ? -5.187 1.704 8.222 1.00 82.69 601 VAL A C 1
ATOM 4552 O O . VAL A 1 601 ? -4.847 1.670 7.041 1.00 82.69 601 VAL A O 1
ATOM 4555 N N . ALA A 1 602 ? -4.472 2.356 9.143 1.00 79.25 602 ALA A N 1
ATOM 4556 C CA . ALA A 1 602 ? -3.268 3.112 8.820 1.00 79.25 602 ALA A CA 1
ATOM 4557 C C . ALA A 1 602 ? -2.125 2.198 8.359 1.00 79.25 602 ALA A C 1
ATOM 4559 O O . ALA A 1 602 ? -1.417 2.551 7.412 1.00 79.25 602 ALA A O 1
ATOM 4560 N N . ASN A 1 603 ? -1.995 1.006 8.951 1.00 80.94 603 ASN A N 1
ATOM 4561 C CA . ASN A 1 603 ? -1.000 0.001 8.558 1.00 80.94 603 ASN A CA 1
ATOM 4562 C C . ASN A 1 603 ? -1.131 -0.411 7.080 1.00 80.94 603 ASN A C 1
ATOM 4564 O O . ASN A 1 603 ? -0.128 -0.620 6.396 1.00 80.94 603 ASN A O 1
ATOM 4568 N N . GLU A 1 604 ? -2.360 -0.484 6.568 1.00 79.88 604 GLU A N 1
ATOM 4569 C CA . GLU A 1 604 ? -2.653 -0.841 5.173 1.00 79.88 604 GLU A CA 1
ATOM 4570 C C . GLU A 1 604 ? -2.684 0.380 4.244 1.00 79.88 604 GLU A C 1
ATOM 4572 O O . GLU A 1 604 ? -2.201 0.350 3.106 1.00 79.88 604 GLU A O 1
ATOM 4577 N N . VAL A 1 605 ? -3.261 1.485 4.717 1.00 82.81 605 VAL A N 1
ATOM 4578 C CA . VAL A 1 605 ? -3.492 2.676 3.901 1.00 82.81 605 VAL A CA 1
ATOM 4579 C C . VAL A 1 605 ? -2.227 3.509 3.737 1.00 82.81 605 VAL A C 1
ATOM 4581 O O . VAL A 1 605 ? -2.060 4.095 2.670 1.00 82.81 605 VAL A O 1
ATOM 4584 N N . ALA A 1 606 ? -1.308 3.554 4.706 1.00 79.94 606 ALA A N 1
ATOM 4585 C CA . ALA A 1 606 ? -0.102 4.380 4.592 1.00 79.94 606 ALA A CA 1
ATOM 4586 C C . ALA A 1 606 ? 0.806 3.965 3.418 1.00 79.94 606 ALA A C 1
ATOM 4588 O O . ALA A 1 606 ? 1.126 4.831 2.590 1.00 79.94 606 ALA A O 1
ATOM 4589 N N . PRO A 1 607 ? 1.171 2.678 3.246 1.00 83.31 607 PRO A N 1
ATOM 4590 C CA . PRO A 1 607 ? 1.972 2.264 2.097 1.00 83.31 607 PRO A CA 1
ATOM 4591 C C . PRO A 1 607 ? 1.201 2.405 0.778 1.00 83.31 607 PRO A C 1
ATOM 4593 O O . PRO A 1 607 ? 1.755 2.850 -0.228 1.00 83.31 607 PRO A O 1
ATOM 4596 N N . LEU A 1 608 ? -0.103 2.109 0.779 1.00 82.44 608 LEU A N 1
ATOM 4597 C CA . LEU A 1 608 ? -0.953 2.233 -0.405 1.00 82.44 608 LEU A CA 1
ATOM 4598 C C . LEU A 1 608 ? -1.122 3.693 -0.853 1.00 82.44 608 LEU A C 1
ATOM 4600 O O . LEU A 1 608 ? -1.098 3.986 -2.050 1.00 82.44 608 LEU A O 1
ATOM 4604 N N . ALA A 1 609 ? -1.245 4.618 0.097 1.00 79.88 609 ALA A N 1
ATOM 4605 C CA . ALA A 1 609 ? -1.287 6.052 -0.153 1.00 79.88 609 ALA A CA 1
ATOM 4606 C C . ALA A 1 609 ? 0.047 6.554 -0.715 1.00 79.88 609 ALA A C 1
ATOM 4608 O O . ALA A 1 609 ? 0.039 7.332 -1.672 1.00 79.88 609 ALA A O 1
ATOM 4609 N N . ALA A 1 610 ? 1.176 6.073 -0.181 1.00 79.69 610 ALA A N 1
ATOM 4610 C CA . ALA A 1 610 ? 2.498 6.380 -0.717 1.00 79.69 610 ALA A CA 1
ATOM 4611 C C . ALA A 1 610 ? 2.629 5.905 -2.174 1.00 79.69 610 ALA A C 1
ATOM 4613 O O . ALA A 1 610 ? 3.000 6.697 -3.037 1.00 79.69 610 ALA A O 1
ATOM 4614 N N . ILE A 1 611 ? 2.225 4.666 -2.476 1.00 81.75 611 ILE A N 1
ATOM 4615 C CA . ILE A 1 611 ? 2.210 4.129 -3.846 1.00 81.75 611 ILE A CA 1
ATOM 4616 C C . ILE A 1 611 ? 1.331 4.991 -4.759 1.00 81.75 611 ILE A C 1
ATOM 4618 O O . ILE A 1 611 ? 1.785 5.422 -5.818 1.00 81.75 611 ILE A O 1
ATOM 4622 N N . LEU A 1 612 ? 0.086 5.263 -4.355 1.00 76.38 612 LEU A N 1
ATOM 4623 C CA . LEU A 1 612 ? -0.889 6.015 -5.150 1.00 76.38 612 LEU A CA 1
ATOM 4624 C C . LEU A 1 612 ? -0.388 7.422 -5.495 1.00 76.38 612 LEU A C 1
ATOM 4626 O O . LEU A 1 612 ? -0.567 7.887 -6.621 1.00 76.38 612 LEU A O 1
ATOM 4630 N N . GLN A 1 613 ? 0.212 8.111 -4.530 1.00 76.12 613 GLN A N 1
ATOM 4631 C CA . GLN A 1 613 ? 0.667 9.486 -4.717 1.00 76.12 613 GLN A CA 1
ATOM 4632 C C . GLN A 1 613 ? 1.947 9.561 -5.519 1.00 76.12 613 GLN A C 1
ATOM 4634 O O . GLN A 1 613 ? 1.999 10.313 -6.484 1.00 76.12 613 GLN A O 1
ATOM 4639 N N . THR A 1 614 ? 2.945 8.743 -5.193 1.00 77.12 614 THR A N 1
ATOM 4640 C CA . THR A 1 614 ? 4.182 8.683 -5.976 1.00 77.12 614 THR A CA 1
ATOM 4641 C C . THR A 1 614 ? 3.885 8.306 -7.430 1.00 77.12 614 THR A C 1
ATOM 4643 O O . THR A 1 614 ? 4.455 8.873 -8.367 1.00 77.12 614 THR A O 1
ATOM 4646 N N . TYR A 1 615 ? 2.900 7.429 -7.639 1.00 73.44 615 TYR A N 1
ATOM 4647 C CA . TYR A 1 615 ? 2.392 7.105 -8.964 1.00 73.44 615 TYR A CA 1
ATOM 4648 C C . TYR A 1 615 ? 1.761 8.311 -9.676 1.00 73.44 615 TYR A C 1
ATOM 4650 O O . TYR A 1 615 ? 2.143 8.617 -10.815 1.00 73.44 615 TYR A O 1
ATOM 4658 N N . ARG A 1 616 ? 0.826 9.006 -9.011 1.00 69.75 616 ARG A N 1
ATOM 4659 C CA . ARG A 1 616 ? 0.103 10.166 -9.556 1.00 69.75 616 ARG A CA 1
ATOM 4660 C C . ARG A 1 616 ? 1.036 11.335 -9.861 1.00 69.75 616 ARG A C 1
ATOM 4662 O O . ARG A 1 616 ? 0.976 11.884 -10.956 1.00 69.75 616 ARG A O 1
ATOM 4669 N N . ASP A 1 617 ? 1.907 11.671 -8.922 1.00 71.06 617 ASP A N 1
ATOM 4670 C CA . ASP A 1 617 ? 2.678 12.913 -8.937 1.00 71.06 617 ASP A CA 1
ATOM 4671 C C . ASP A 1 617 ? 4.034 12.763 -9.633 1.00 71.06 617 ASP A C 1
ATOM 4673 O O . ASP A 1 617 ? 4.711 13.760 -9.857 1.00 71.06 617 ASP A O 1
ATOM 4677 N N . ALA A 1 618 ? 4.441 11.535 -9.990 1.00 67.31 618 ALA A N 1
ATOM 4678 C CA . ALA A 1 618 ? 5.749 11.241 -10.593 1.00 67.31 618 ALA A CA 1
ATOM 4679 C C . ALA A 1 618 ? 6.970 11.578 -9.734 1.00 67.31 618 ALA A C 1
ATOM 4681 O O . ALA A 1 618 ? 8.090 11.473 -10.221 1.00 67.31 618 ALA A O 1
ATOM 4682 N N . ARG A 1 619 ? 6.756 11.951 -8.478 1.00 71.19 619 ARG A N 1
ATOM 4683 C CA . ARG A 1 619 ? 7.782 12.382 -7.538 1.00 71.19 619 ARG A CA 1
ATOM 4684 C C . ARG A 1 619 ? 7.435 11.888 -6.146 1.00 71.19 619 ARG A C 1
ATOM 4686 O O . ARG A 1 619 ? 6.272 11.590 -5.856 1.00 71.19 619 ARG A O 1
ATOM 4693 N N . VAL A 1 620 ? 8.437 11.815 -5.285 1.00 74.75 620 VAL A N 1
ATOM 4694 C CA . VAL A 1 620 ? 8.223 11.564 -3.864 1.00 74.75 620 VAL A CA 1
ATOM 4695 C C . VAL A 1 620 ? 7.747 12.863 -3.219 1.00 74.75 620 VAL A C 1
ATOM 4697 O O . VAL A 1 620 ? 8.252 13.943 -3.509 1.00 74.75 620 VAL A O 1
ATOM 4700 N N . THR A 1 621 ? 6.685 12.779 -2.424 1.00 66.69 621 THR A N 1
ATOM 4701 C CA . THR A 1 621 ? 6.086 13.932 -1.746 1.00 66.69 621 THR A CA 1
ATOM 4702 C C . THR A 1 621 ? 5.991 13.645 -0.261 1.00 66.69 621 THR A C 1
ATOM 4704 O O . THR A 1 621 ? 5.529 12.577 0.131 1.00 66.69 621 THR A O 1
ATOM 4707 N N . ASP A 1 622 ? 6.356 14.611 0.578 1.00 58.41 622 ASP A N 1
ATOM 4708 C CA . ASP A 1 622 ? 6.279 14.447 2.034 1.00 58.41 622 ASP A CA 1
ATOM 4709 C C . ASP A 1 622 ? 4.842 14.600 2.565 1.00 58.41 622 ASP A C 1
ATOM 4711 O O . ASP A 1 622 ? 4.496 14.079 3.627 1.00 58.41 622 ASP A O 1
ATOM 4715 N N . THR A 1 623 ? 3.961 15.285 1.828 1.00 52.59 623 THR A N 1
ATOM 4716 C CA . THR A 1 623 ? 2.599 15.626 2.264 1.00 52.59 623 THR A CA 1
ATOM 4717 C C . THR A 1 623 ? 1.537 14.895 1.447 1.00 52.59 623 THR A C 1
ATOM 4719 O O . THR A 1 623 ? 1.115 15.306 0.369 1.00 52.59 623 THR A O 1
ATOM 4722 N N . ALA A 1 624 ? 1.079 13.777 2.005 1.00 51.22 624 ALA A N 1
ATOM 4723 C CA . ALA A 1 624 ? 0.012 12.960 1.455 1.00 51.22 624 ALA A CA 1
ATOM 4724 C C . ALA A 1 624 ? -1.371 13.482 1.852 1.00 51.22 624 ALA A C 1
ATOM 4726 O O . ALA A 1 624 ? -1.758 13.324 3.006 1.00 51.22 624 ALA A O 1
ATOM 4727 N N . ARG A 1 625 ? -2.191 13.966 0.913 1.00 62.47 625 ARG A N 1
ATOM 4728 C CA . ARG A 1 625 ? -3.652 13.922 1.114 1.00 62.47 625 ARG A CA 1
ATOM 4729 C C . ARG A 1 625 ? -4.168 12.572 0.633 1.00 62.47 625 ARG A C 1
ATOM 4731 O O . ARG A 1 625 ? -4.339 12.349 -0.566 1.00 62.47 625 ARG A O 1
ATOM 4738 N N . THR A 1 626 ? -4.377 11.653 1.567 1.00 72.12 626 THR A N 1
ATOM 4739 C CA . THR A 1 626 ? -4.962 10.342 1.274 1.00 72.12 626 THR A CA 1
ATOM 4740 C C . THR A 1 626 ? -6.462 10.491 0.998 1.00 72.12 626 THR A C 1
ATOM 4742 O O . THR A 1 626 ? -7.172 11.088 1.810 1.00 72.12 626 THR A O 1
ATOM 4745 N N . PRO A 1 627 ? -6.984 9.988 -0.135 1.00 77.62 627 PRO A N 1
ATOM 4746 C CA . PRO A 1 627 ? -8.399 10.127 -0.450 1.00 77.62 627 PRO A CA 1
ATOM 4747 C C . PRO A 1 627 ? -9.269 9.272 0.485 1.00 77.62 627 PRO A C 1
ATOM 4749 O O . PRO A 1 627 ? -8.958 8.112 0.744 1.00 77.62 627 PRO A O 1
ATOM 4752 N N . ARG A 1 628 ? -10.402 9.827 0.940 1.00 78.50 628 ARG A N 1
ATOM 4753 C CA . ARG A 1 628 ? -11.274 9.199 1.955 1.00 78.50 628 ARG A CA 1
ATOM 4754 C C . ARG A 1 628 ? -11.789 7.805 1.582 1.00 78.50 628 ARG A C 1
ATOM 4756 O O . ARG A 1 628 ? -11.950 6.961 2.455 1.00 78.50 628 ARG A O 1
ATOM 4763 N N . TRP A 1 629 ? -12.009 7.540 0.292 1.00 81.44 629 TRP A N 1
ATOM 4764 C CA . TRP A 1 629 ? -12.476 6.229 -0.171 1.00 81.44 629 TRP A CA 1
ATOM 4765 C C . TRP A 1 629 ? -11.471 5.104 0.124 1.00 81.44 629 TRP A C 1
ATOM 4767 O O . TRP A 1 629 ? -11.880 3.952 0.223 1.00 81.44 629 TRP A O 1
ATOM 4777 N N . LEU A 1 630 ? -10.181 5.422 0.296 1.00 81.31 630 LEU A N 1
ATOM 4778 C CA . LEU A 1 630 ? -9.151 4.431 0.600 1.00 81.31 630 LEU A CA 1
ATOM 4779 C C . LEU A 1 630 ? -9.315 3.863 2.017 1.00 81.31 630 LEU A C 1
ATOM 4781 O O . LEU A 1 630 ? -9.166 2.659 2.206 1.00 81.31 630 LEU A O 1
ATOM 4785 N N . TYR A 1 631 ? -9.707 4.708 2.976 1.00 84.44 631 TYR A N 1
ATOM 4786 C CA . TYR A 1 631 ? -10.054 4.285 4.336 1.00 84.44 631 TYR A CA 1
ATOM 4787 C C . TYR A 1 631 ? -11.313 3.425 4.356 1.00 84.44 631 TYR A C 1
ATOM 4789 O O . TYR A 1 631 ? -11.327 2.380 4.996 1.00 84.44 631 TYR A O 1
ATOM 4797 N N . LEU A 1 632 ? -12.344 3.817 3.599 1.00 85.12 632 LEU A N 1
ATOM 4798 C CA . LEU A 1 632 ? -13.567 3.021 3.453 1.00 85.12 632 LEU A CA 1
ATOM 4799 C C . LEU A 1 632 ? -13.259 1.636 2.871 1.00 85.12 632 LEU A C 1
ATOM 4801 O O . LEU A 1 632 ? -13.747 0.622 3.360 1.00 85.12 632 LEU A O 1
ATOM 4805 N N . TYR A 1 633 ? -12.424 1.601 1.836 1.00 82.31 633 TYR A N 1
ATOM 4806 C CA . TYR A 1 633 ? -11.996 0.379 1.173 1.00 82.31 633 TYR A CA 1
ATOM 4807 C C . TYR A 1 633 ? -11.216 -0.555 2.116 1.00 82.31 633 TYR A C 1
ATOM 4809 O O . TYR A 1 633 ? -11.530 -1.742 2.206 1.00 82.31 633 TYR A O 1
ATOM 4817 N N . ALA A 1 634 ? -10.233 -0.028 2.849 1.00 82.75 634 ALA A N 1
ATOM 4818 C CA . ALA A 1 634 ? -9.443 -0.816 3.789 1.00 82.75 634 ALA A CA 1
ATOM 4819 C C . ALA A 1 634 ? -10.271 -1.259 5.010 1.00 82.75 634 ALA A C 1
ATOM 4821 O O . ALA A 1 634 ? -10.236 -2.434 5.371 1.00 82.75 634 ALA A O 1
ATOM 4822 N N . GLY A 1 635 ? -11.100 -0.372 5.572 1.00 84.75 635 GLY A N 1
ATOM 4823 C CA . GLY A 1 635 ? -12.016 -0.693 6.671 1.00 84.75 635 GLY A CA 1
ATOM 4824 C C . GLY A 1 635 ? -13.035 -1.776 6.303 1.00 84.75 635 GLY A C 1
ATOM 4825 O O . GLY A 1 635 ? -13.281 -2.690 7.088 1.00 84.75 635 GLY A O 1
ATOM 4826 N N . ALA A 1 636 ? -13.577 -1.748 5.080 1.00 83.94 636 ALA A N 1
ATOM 4827 C CA . ALA A 1 636 ? -14.450 -2.815 4.588 1.00 83.94 636 ALA A CA 1
ATOM 4828 C C . ALA A 1 636 ? -13.701 -4.156 4.477 1.00 83.94 636 ALA A C 1
ATOM 4830 O O . ALA A 1 636 ? -14.244 -5.205 4.821 1.00 83.94 636 ALA A O 1
ATOM 4831 N N . GLY A 1 637 ? -12.437 -4.130 4.044 1.00 80.56 637 GLY A N 1
ATOM 4832 C CA . GLY A 1 637 ? -11.584 -5.317 4.001 1.00 80.56 637 GLY A CA 1
ATOM 4833 C C . GLY A 1 637 ? -11.318 -5.923 5.385 1.00 80.56 637 GLY A C 1
ATOM 4834 O O . GLY A 1 637 ? -11.400 -7.146 5.526 1.00 80.56 637 GLY A O 1
ATOM 4835 N N . ILE A 1 638 ? -11.074 -5.079 6.396 1.00 81.44 638 ILE A N 1
ATOM 4836 C CA . ILE A 1 638 ? -10.937 -5.468 7.812 1.00 81.44 638 ILE A CA 1
ATOM 4837 C C . ILE A 1 638 ? -12.217 -6.161 8.289 1.00 81.44 638 ILE A C 1
ATOM 4839 O O . ILE A 1 638 ? -12.152 -7.291 8.774 1.00 81.44 638 ILE A O 1
ATOM 4843 N N . ALA A 1 639 ? -13.384 -5.548 8.062 1.00 82.50 639 ALA A N 1
ATOM 4844 C CA . ALA A 1 639 ? -14.683 -6.108 8.441 1.00 82.50 639 ALA A CA 1
ATOM 4845 C C . ALA A 1 639 ? -14.962 -7.480 7.791 1.00 82.50 639 ALA A C 1
ATOM 4847 O O . ALA A 1 639 ? -15.404 -8.414 8.462 1.00 82.50 639 ALA A O 1
ATOM 4848 N N . VAL A 1 640 ? -14.658 -7.636 6.498 1.00 80.31 640 VAL A N 1
ATOM 4849 C CA . VAL A 1 640 ? -14.796 -8.924 5.790 1.00 80.31 640 VAL A CA 1
ATOM 4850 C C . VAL A 1 640 ? -13.833 -9.975 6.349 1.00 80.31 640 VAL A C 1
ATOM 4852 O O . VAL A 1 640 ? -14.200 -11.140 6.499 1.00 80.31 640 VAL A O 1
ATOM 4855 N N . GLY A 1 641 ? -12.606 -9.582 6.688 1.00 76.06 641 GLY A N 1
ATOM 4856 C CA . GLY A 1 641 ? -11.624 -10.469 7.309 1.00 76.06 641 GLY A CA 1
ATOM 4857 C C . GLY A 1 641 ? -12.063 -11.059 8.624 1.00 76.06 641 GLY A C 1
ATOM 4858 O O . GLY A 1 641 ? -11.983 -12.271 8.834 1.00 76.06 641 GLY A O 1
ATOM 4859 N N . LEU A 1 642 ? -12.589 -10.179 9.461 1.00 76.94 642 LEU A N 1
ATOM 4860 C CA . LEU A 1 642 ? -13.196 -10.477 10.741 1.00 76.94 642 LEU A CA 1
ATOM 4861 C C . LEU A 1 642 ? -14.209 -11.626 10.624 1.00 76.94 642 LEU A C 1
ATOM 4863 O O . LEU A 1 642 ? -14.090 -12.640 11.312 1.00 76.94 642 LEU A O 1
ATOM 4867 N N . ALA A 1 643 ? -15.143 -11.504 9.674 1.00 73.50 643 ALA A N 1
ATOM 4868 C CA . ALA A 1 643 ? -16.198 -12.485 9.439 1.00 73.50 643 ALA A CA 1
ATOM 4869 C C . ALA A 1 643 ? -15.669 -13.841 8.937 1.00 73.50 643 ALA A C 1
ATOM 4871 O O . ALA A 1 643 ? -16.222 -14.885 9.284 1.00 73.50 643 ALA A O 1
ATOM 4872 N N . LEU A 1 644 ? -14.609 -13.840 8.122 1.00 76.00 644 LEU A N 1
ATOM 4873 C CA . LEU A 1 644 ? -14.101 -15.047 7.462 1.00 76.00 644 LEU A CA 1
ATOM 4874 C C . LEU A 1 644 ? -13.063 -15.819 8.286 1.00 76.00 644 LEU A C 1
ATOM 4876 O O . LEU A 1 644 ? -13.030 -17.049 8.224 1.00 76.00 644 LEU A O 1
ATOM 4880 N N . PHE A 1 645 ? -12.191 -15.125 9.019 1.00 74.81 645 PHE A N 1
ATOM 4881 C CA . PHE A 1 645 ? -11.009 -15.736 9.641 1.00 74.81 645 PHE A CA 1
ATOM 4882 C C . PHE A 1 645 ? -10.853 -15.421 11.137 1.00 74.81 645 PHE A C 1
ATOM 4884 O O . PHE A 1 645 ? -10.080 -16.107 11.806 1.00 74.81 645 PHE A O 1
ATOM 4891 N N . GLY A 1 646 ? -11.617 -14.470 11.690 1.00 77.12 646 GLY A N 1
ATOM 4892 C CA . GLY A 1 646 ? -11.480 -14.033 13.086 1.00 77.12 646 GLY A CA 1
ATOM 4893 C C . GLY A 1 646 ? -11.829 -15.092 14.139 1.00 77.12 646 GLY A C 1
ATOM 4894 O O . GLY A 1 646 ? -11.359 -15.012 15.270 1.00 77.12 646 GLY A O 1
ATOM 4895 N N . ARG A 1 647 ? -12.607 -16.129 13.780 1.00 80.19 647 ARG A N 1
ATOM 4896 C CA . ARG A 1 647 ? -13.074 -17.171 14.723 1.00 80.19 647 ARG A CA 1
ATOM 4897 C C . ARG A 1 647 ? -11.947 -17.872 15.474 1.00 80.19 647 ARG A C 1
ATOM 4899 O O . ARG A 1 647 ? -12.072 -18.106 16.670 1.00 80.19 647 ARG A O 1
ATOM 4906 N N . ARG A 1 648 ? -10.856 -18.210 14.782 1.00 79.81 648 ARG A N 1
ATOM 4907 C CA . ARG A 1 648 ? -9.759 -18.995 15.373 1.00 79.81 648 ARG A CA 1
ATOM 4908 C C . ARG A 1 648 ? -8.995 -18.190 16.413 1.00 79.81 648 ARG A C 1
ATOM 4910 O O . ARG A 1 648 ? -8.873 -18.639 17.542 1.00 79.81 648 ARG A O 1
ATOM 4917 N N . VAL A 1 649 ? -8.556 -16.987 16.042 1.00 81.88 649 VAL A N 1
ATOM 4918 C CA . VAL A 1 649 ? -7.791 -16.102 16.934 1.00 81.88 649 VAL A CA 1
ATOM 4919 C C . VAL A 1 649 ? -8.645 -15.678 18.132 1.00 81.88 649 VAL A C 1
ATOM 4921 O O . VAL A 1 649 ? -8.172 -15.691 19.265 1.00 81.88 649 VAL A O 1
ATOM 4924 N N . MET A 1 650 ? -9.935 -15.397 17.908 1.00 81.75 650 MET A N 1
ATOM 4925 C CA . MET A 1 650 ? -10.879 -15.077 18.983 1.00 81.75 650 MET A CA 1
ATOM 4926 C C . MET A 1 650 ? -11.028 -16.224 19.993 1.00 81.75 650 MET A C 1
ATOM 4928 O O . MET A 1 650 ? -11.062 -15.971 21.194 1.00 81.75 650 MET A O 1
ATOM 4932 N N . LYS A 1 651 ? -11.091 -17.481 19.527 1.00 77.62 651 LYS A N 1
ATOM 4933 C CA . LYS A 1 651 ? -11.127 -18.659 20.410 1.00 77.62 651 LYS A CA 1
ATOM 4934 C C . LYS A 1 651 ? -9.842 -18.757 21.239 1.00 77.62 651 LYS A C 1
ATOM 4936 O O . LYS A 1 651 ? -9.926 -18.941 22.448 1.00 77.62 651 LYS A O 1
ATOM 4941 N N . THR A 1 652 ? -8.685 -18.540 20.618 1.00 77.81 652 THR A N 1
ATOM 4942 C CA . THR A 1 652 ? -7.389 -18.609 21.303 1.00 77.81 652 THR A CA 1
ATOM 4943 C C . THR A 1 652 ? -7.235 -17.547 22.393 1.00 77.81 652 THR A C 1
ATOM 4945 O O . THR A 1 652 ? -6.889 -17.893 23.519 1.00 77.81 652 THR A O 1
ATOM 4948 N N . ILE A 1 653 ? -7.544 -16.271 22.123 1.00 77.12 653 ILE A N 1
ATOM 4949 C CA . ILE A 1 653 ? -7.460 -15.225 23.163 1.00 77.12 653 ILE A CA 1
ATOM 4950 C C . ILE A 1 653 ? -8.557 -15.403 24.220 1.00 77.12 653 ILE A C 1
ATOM 4952 O O . ILE A 1 653 ? -8.283 -15.297 25.412 1.00 77.12 653 ILE A O 1
ATOM 4956 N N . GLY A 1 654 ? -9.795 -15.662 23.795 1.00 68.38 654 GLY A N 1
ATOM 4957 C CA . GLY A 1 654 ? -10.943 -15.686 24.698 1.00 68.38 654 GLY A CA 1
ATOM 4958 C C . GLY A 1 654 ? -11.030 -16.931 25.583 1.00 68.38 654 GLY A C 1
ATOM 4959 O O . GLY A 1 654 ? -11.590 -16.847 26.671 1.00 68.38 654 GLY A O 1
ATOM 4960 N N . LYS A 1 655 ? -10.509 -18.085 25.145 1.00 66.94 655 LYS A N 1
ATOM 4961 C CA . LYS A 1 655 ? -10.612 -19.350 25.897 1.00 66.94 655 LYS A CA 1
ATOM 4962 C C . LYS A 1 655 ? -9.272 -19.947 26.289 1.00 66.94 655 LYS A C 1
ATOM 4964 O O . LYS A 1 655 ? -9.116 -20.359 27.434 1.00 66.94 655 LYS A O 1
ATOM 4969 N N . ASP A 1 656 ? -8.327 -19.999 25.356 1.00 63.84 656 ASP A N 1
ATOM 4970 C CA . ASP A 1 656 ? -7.101 -20.780 25.549 1.00 63.84 656 ASP A CA 1
ATOM 4971 C C . ASP A 1 656 ? -6.023 -20.002 26.327 1.00 63.84 656 ASP A C 1
ATOM 4973 O O . ASP A 1 656 ? -5.161 -20.610 26.958 1.00 63.84 656 ASP A O 1
ATOM 4977 N N . ALA A 1 657 ? -6.062 -18.663 26.296 1.00 62.97 657 ALA A N 1
ATOM 4978 C CA . ALA A 1 657 ? -5.049 -17.819 26.928 1.00 62.97 657 ALA A CA 1
ATOM 4979 C C . ALA A 1 657 ? -5.286 -17.597 28.433 1.00 62.97 657 ALA A C 1
ATOM 4981 O O . ALA A 1 657 ? -4.413 -17.914 29.241 1.00 62.97 657 ALA A O 1
ATOM 4982 N N . VAL A 1 658 ? -6.432 -17.021 28.827 1.00 65.62 658 VAL A N 1
ATOM 4983 C CA . VAL A 1 658 ? -6.752 -16.696 30.232 1.00 65.62 658 VAL A CA 1
ATOM 4984 C C . VAL A 1 658 ? -8.268 -16.733 30.461 1.00 65.62 658 VAL A C 1
ATOM 4986 O O . VAL A 1 658 ? -9.018 -16.081 29.740 1.00 65.62 658 VAL A O 1
ATOM 4989 N N . ALA A 1 659 ? -8.719 -17.421 31.516 1.00 65.19 659 ALA A N 1
ATOM 4990 C CA . ALA A 1 659 ? -10.104 -17.343 31.987 1.00 65.19 659 ALA A CA 1
ATOM 4991 C C . ALA A 1 659 ? -10.379 -15.963 32.622 1.00 65.19 659 ALA A C 1
ATOM 4993 O O . ALA A 1 659 ? -9.752 -15.596 33.621 1.00 65.19 659 ALA A O 1
ATOM 4994 N N . LEU A 1 660 ? -11.305 -15.192 32.044 1.00 71.81 660 LEU A N 1
ATOM 4995 C CA . LEU A 1 660 ? -11.593 -13.806 32.430 1.00 71.81 660 LEU A CA 1
ATOM 4996 C C . LEU A 1 660 ? -13.024 -13.651 32.958 1.00 71.81 660 LEU A C 1
ATOM 4998 O O . LEU A 1 660 ? -13.973 -14.113 32.334 1.00 71.81 660 LEU A O 1
ATOM 5002 N N . THR A 1 661 ? -13.184 -12.937 34.076 1.00 79.25 661 THR A N 1
ATOM 5003 C CA . THR A 1 661 ? -14.499 -12.461 34.540 1.00 79.25 661 THR A CA 1
ATOM 5004 C C . THR A 1 661 ? -14.853 -11.122 33.877 1.00 79.25 661 THR A C 1
ATOM 5006 O O . THR A 1 661 ? -13.934 -10.378 33.507 1.00 79.25 661 THR A O 1
ATOM 5009 N N . PRO A 1 662 ? -16.148 -10.770 33.733 1.00 79.31 662 PRO A N 1
ATOM 5010 C CA . PRO A 1 662 ? -16.572 -9.499 33.136 1.00 79.31 662 PRO A CA 1
ATOM 5011 C C . PRO A 1 662 ? -15.912 -8.263 33.763 1.00 79.31 662 PRO A C 1
ATOM 5013 O O . PRO A 1 662 ? -15.463 -7.365 33.050 1.00 79.31 662 PRO A O 1
ATOM 5016 N N . SER A 1 663 ? -15.773 -8.233 35.089 1.00 83.06 663 SER A N 1
ATOM 5017 C CA . SER A 1 663 ? -15.107 -7.151 35.820 1.00 83.06 663 SER A CA 1
ATOM 5018 C C . SER A 1 663 ? -13.634 -6.998 35.442 1.00 83.06 663 SER A C 1
ATOM 5020 O O . SER A 1 663 ? -13.158 -5.881 35.227 1.00 83.06 663 SER A O 1
ATOM 5022 N N . ARG A 1 664 ? -12.898 -8.107 35.313 1.00 85.31 664 ARG A N 1
ATOM 5023 C CA . ARG A 1 664 ? -11.494 -8.098 34.881 1.00 85.31 664 ARG A CA 1
ATOM 5024 C C . ARG A 1 664 ? -11.384 -7.657 33.424 1.00 85.31 664 ARG A C 1
ATOM 5026 O O . ARG A 1 664 ? -10.568 -6.790 33.131 1.00 85.31 664 ARG A O 1
ATOM 5033 N N . GLY A 1 665 ? -12.244 -8.178 32.547 1.00 81.31 665 GLY A N 1
ATOM 5034 C CA . GLY A 1 665 ? -12.306 -7.787 31.136 1.00 81.31 665 GLY A CA 1
ATOM 5035 C C . GLY A 1 665 ? -12.552 -6.288 30.951 1.00 81.31 665 GLY A C 1
ATOM 5036 O O . GLY A 1 665 ? -11.764 -5.615 30.298 1.00 81.31 665 GLY A O 1
ATOM 5037 N N . PHE A 1 666 ? -13.554 -5.729 31.633 1.00 85.00 666 PHE A N 1
ATOM 5038 C CA . PHE A 1 666 ? -13.846 -4.291 31.604 1.00 85.00 666 PHE A CA 1
ATOM 5039 C C . PHE A 1 666 ? -12.643 -3.416 32.003 1.00 85.00 666 PHE A C 1
ATOM 5041 O O . PHE A 1 666 ? -12.356 -2.402 31.359 1.00 85.00 666 PHE A O 1
ATOM 5048 N N . ASN A 1 667 ? -11.919 -3.805 33.058 1.00 87.38 667 ASN A N 1
ATOM 5049 C CA . ASN A 1 667 ? -10.754 -3.057 33.537 1.00 87.38 667 ASN A CA 1
ATOM 5050 C C . ASN A 1 667 ? -9.523 -3.209 32.622 1.00 87.38 667 ASN A C 1
ATOM 5052 O O . ASN A 1 667 ? -8.660 -2.333 32.638 1.00 87.38 667 ASN A O 1
ATOM 5056 N N . ILE A 1 668 ? -9.450 -4.274 31.816 1.00 84.62 668 ILE A N 1
ATOM 5057 C CA . ILE A 1 668 ? -8.438 -4.456 30.761 1.00 84.62 668 ILE A CA 1
ATOM 5058 C C . ILE A 1 668 ? -8.787 -3.604 29.530 1.00 84.62 668 ILE A C 1
ATOM 5060 O O . ILE A 1 668 ? -7.919 -2.919 28.986 1.00 84.62 668 ILE A O 1
ATOM 5064 N N . ASP A 1 669 ? -10.054 -3.590 29.114 1.00 80.69 669 ASP A N 1
ATOM 5065 C CA . ASP A 1 669 ? -10.497 -2.904 27.892 1.00 80.69 669 ASP A CA 1
ATOM 5066 C C . ASP A 1 669 ? -10.467 -1.368 28.043 1.00 80.69 669 ASP A C 1
ATOM 5068 O O . ASP A 1 669 ? -10.106 -0.646 27.111 1.00 80.69 669 ASP A O 1
ATOM 5072 N N . SER A 1 670 ? -10.802 -0.855 29.233 1.00 79.75 670 SER A N 1
ATOM 5073 C CA . SER A 1 670 ? -10.912 0.588 29.517 1.00 79.75 670 SER A CA 1
ATOM 5074 C C . SER A 1 670 ? -9.639 1.403 29.207 1.00 79.75 670 SER A C 1
ATOM 5076 O O . SER A 1 670 ? -9.743 2.403 28.495 1.00 79.75 670 SER A O 1
ATOM 5078 N N . PRO A 1 671 ? -8.435 1.020 29.680 1.00 76.06 671 PRO A N 1
ATOM 5079 C CA . PRO A 1 671 ? -7.186 1.695 29.313 1.00 76.06 671 PRO A CA 1
ATOM 5080 C C . PRO A 1 671 ? -6.659 1.292 27.923 1.00 76.06 671 PRO A C 1
ATOM 5082 O O . PRO A 1 671 ? -5.813 1.992 27.362 1.00 76.06 671 PRO A O 1
ATOM 5085 N N . SER A 1 672 ? -7.158 0.198 27.340 1.00 66.25 672 SER A N 1
ATOM 5086 C CA . SER A 1 672 ? -6.743 -0.281 26.013 1.00 66.25 672 SER A CA 1
ATOM 5087 C C . SER A 1 672 ? -7.317 0.571 24.873 1.00 66.25 672 SER A C 1
ATOM 5089 O O . SER A 1 672 ? -6.647 0.801 23.867 1.00 66.25 672 SER A O 1
ATOM 5091 N N . ALA A 1 673 ? -8.527 1.117 25.031 1.00 61.88 673 ALA A N 1
ATOM 5092 C CA . ALA A 1 673 ? -9.150 1.990 24.030 1.00 61.88 673 ALA A CA 1
ATOM 5093 C C . ALA A 1 673 ? -8.362 3.292 23.743 1.00 61.88 673 ALA A C 1
ATOM 5095 O O . ALA A 1 673 ? -8.068 3.560 22.579 1.00 61.88 673 ALA A O 1
ATOM 5096 N N . PRO A 1 674 ? -7.961 4.103 24.742 1.00 57.22 674 PRO A N 1
ATOM 5097 C CA . PRO A 1 674 ? -7.142 5.284 24.476 1.00 57.22 674 PRO A CA 1
ATOM 5098 C C . PRO A 1 674 ? -5.703 4.931 24.068 1.00 57.22 674 PRO A C 1
ATOM 5100 O O . PRO A 1 674 ? -5.134 5.638 23.241 1.00 57.22 674 PRO A O 1
ATOM 5103 N N . SER A 1 675 ? -5.125 3.839 24.590 1.00 55.22 675 SER A N 1
ATOM 5104 C CA . SER A 1 675 ? -3.734 3.455 24.285 1.00 55.22 675 SER A CA 1
ATOM 5105 C C . SER A 1 675 ? -3.543 2.874 22.878 1.00 55.22 675 SER A C 1
ATOM 5107 O O . SER A 1 675 ? -2.500 3.085 22.264 1.00 55.22 675 SER A O 1
ATOM 5109 N N . SER A 1 676 ? -4.559 2.200 22.330 1.00 48.97 676 SER A N 1
ATOM 5110 C CA . SER A 1 676 ? -4.562 1.702 20.944 1.00 48.97 676 SER A CA 1
ATOM 5111 C C . SER A 1 676 ? -4.695 2.815 19.900 1.00 48.97 676 SER A C 1
ATOM 5113 O O . SER A 1 676 ? -4.142 2.688 18.807 1.00 48.97 676 SER A O 1
ATOM 5115 N N . GLY A 1 677 ? -5.378 3.914 20.243 1.00 39.75 677 GLY A N 1
ATOM 5116 C CA . GLY A 1 677 ? -5.422 5.132 19.431 1.00 39.75 677 GLY A CA 1
ATOM 5117 C C . GLY A 1 677 ? -4.141 5.965 19.540 1.00 39.75 677 GLY A C 1
ATOM 5118 O O . GLY A 1 677 ? -3.685 6.518 18.544 1.00 39.75 677 GLY A O 1
ATOM 5119 N N . SER A 1 678 ? -3.512 6.006 20.719 1.00 37.28 678 SER A N 1
ATOM 5120 C CA . SER A 1 678 ? -2.314 6.806 21.002 1.00 37.28 678 SER A CA 1
ATOM 5121 C C . SER A 1 678 ? -0.996 6.117 20.626 1.00 37.28 678 SER A C 1
ATOM 5123 O O . SER A 1 678 ? -0.012 6.252 21.349 1.00 37.28 678 SER A O 1
ATOM 5125 N N . GLY A 1 679 ? -0.941 5.384 19.510 1.00 36.06 679 GLY A N 1
ATOM 5126 C CA . GLY A 1 679 ? 0.287 4.747 18.997 1.00 36.06 679 GLY A CA 1
ATOM 5127 C C . GLY A 1 679 ? 1.425 5.715 18.615 1.00 36.06 679 GLY A C 1
ATOM 5128 O O . GLY A 1 679 ? 2.347 5.322 17.907 1.00 36.06 679 GLY A O 1
ATOM 5129 N N . SER A 1 680 ? 1.367 6.966 19.073 1.00 28.75 680 SER A N 1
ATOM 5130 C CA . SER A 1 680 ? 2.366 8.029 18.961 1.00 28.75 680 SER A CA 1
ATOM 5131 C C . SER A 1 680 ? 2.457 8.779 20.284 1.00 28.75 680 SER A C 1
ATOM 5133 O O . SER A 1 680 ? 1.442 9.437 20.629 1.00 28.75 680 SER A O 1
#

Secondary structure (DSSP, 8-state):
-HHHHHHTT--TTS-GGGHHHHHHHH-GGGG-TTTT--HHHHHHHHHHHHSSSEEEETTEEEE-HHHHT-HHHHHHTTEEEEEETTGGGG--S-THHHHHTT-EEEE-----STT--HHHHHHHHHHHHHHHHHHTT-EEEEE-SSSSSHHHHHHHHHHHHHHT--HHHHHHHHHHHH-TTTT--HHHHHHHHHHHHHTT---SPTTSTTSS--SPPPPP--THHHHHHHHHHHHHTTHHHHHHHHHHHHHHHHHHHTTSS-HHHHHHHHHHHHHHHHHHHHHHHHHHHHHHSB-GGGGTT-HHHHHHHHHHHHHHHHHHHHHHHHTT----HHHHHHHHHHHHHHHHTTT-STTB--S-TTS-SEEEETTTTEEEE-HHHHHHHHHHHHHHHHHHHHHHHHHHHIIIIITS-HHHHHHHHHHHHHHHHHHHHHHHHHIIIIIHHH-SS--TT-TTT---HHHH--HHHHHHHHHHHHHHHHHHHHHHHHS-HHHHSHHHHHHHHHHHSSS---------------------PPP-------TT----S-TT---TTS---S-GGGT--SPPPPHHHHHHHHHHHHHHHHHHHHHHHHHHHHHHHHHHHHHHHHHHHSS--S-----HHHHHHHHHHHHHHHHHHHHHHHHIIIIII----HHHHHHHHHHHHHHHH---

Foldseek 3Di:
DVVLVVVPQDDVPQDPPLVLQLLLLQDLVQLFLCVPPDPVRVVVLVVQLVDPFWDLDPFETQGALVCLLPVVNCVVQQAQEEEELCAPQSDHPDNCVCVVVNHHYHYHNHDLDAPTLLCVPPQVVLLVRQVVCVVVVGHYYQYYHGRAARSLLNSLLNSCVVVVAALSVSSSSSCSGNNSSHHNRSNSSSSSSVSCVVVVRNPDGACDPPDSHVDGDDPDPDLVPVLCVVLCCCQVPCQLLLLLLQCLLVLCLQLVLQVLDPLVVSLVLLLVLLLLLLLQQLLLQLLQVQPFWFDLVVCQVPLVLLLVLLVQLSVQLSVVSNVCLVVLHRDDSLVSSSVSNQVSQCVVVVNDNVRTFQFDPVRHQWDADPVQRDIFGGGPSVLVVCVVVLVVVLVVQLVVLLVCCCVQAQPDDLVSNLVRLLQVLLQLQLVLQLLVLCCSQQSCPQPSNPNRGHNPRHDHSVVPPDPVSNVVSNCRSNVSSVVSSCVSVVPDPCLLCVVVVVVVCVVVVPDDPDDDDDDDDDDDDDDDDDDDDDDDDDDDDDPNADPPDDPPDDDPPPPDDDRLQVPDPDDDTDVSSLRSLSVSSSSLSSLLSNLLSSNSLSSVQSSSQSSSCCSVVVGGDSDGPRDSVSSSSSSSSSSNSNVPRNVSNSCCSSPVPDNHGSSSSSSSSSSSSSSSNPSD